Protein 1GDH (pdb70)

Structure (mmCIF, N/CA/C/O backbone):
data_1GDH
#
_entry.id   1GDH
#
_cell.length_a   60.410
_cell.length_b   60.530
_cell.length_c   66.290
_cell.angle_alpha   102.30
_cell.angle_beta   113.73
_cell.angle_gamma   102.73
#
_symmetry.space_group_name_H-M   'P 1'
#
loop_
_entity.id
_entity.type
_entity.pdbx_description
1 polymer 'D-GLYCERATE DEHYDROGENASE'
2 non-polymer 'SULFATE ION'
3 water water
#
loop_
_atom_site.group_PDB
_atom_site.id
_atom_site.type_symbol
_atom_site.label_atom_id
_atom_site.label_alt_id
_atom_site.label_comp_id
_atom_site.label_asym_id
_atom_site.label_entity_id
_atom_site.label_seq_id
_atom_site.pdbx_PDB_ins_code
_atom_site.Cartn_x
_atom_site.Cartn_y
_atom_site.Cartn_z
_atom_site.occupancy
_atom_site.B_iso_or_equiv
_atom_site.auth_seq_id
_atom_site.auth_comp_id
_atom_site.auth_asym_id
_atom_site.auth_atom_id
_atom_site.pdbx_PDB_model_num
ATOM 1 N N . LYS A 1 1 ? -3.152 12.128 50.432 1.00 48.77 2 LYS A N 1
ATOM 2 C CA . LYS A 1 1 ? -2.090 12.595 49.538 1.00 49.58 2 LYS A CA 1
ATOM 3 C C . LYS A 1 1 ? -1.272 11.417 49.018 1.00 49.32 2 LYS A C 1
ATOM 4 O O . LYS A 1 1 ? -0.596 10.717 49.790 1.00 50.21 2 LYS A O 1
ATOM 7 N N . LYS A 1 2 ? -1.400 11.155 47.720 1.00 43.99 3 LYS A N 1
ATOM 8 C CA . LYS A 1 2 ? -0.719 10.028 47.117 1.00 37.29 3 LYS A CA 1
ATOM 9 C C . LYS A 1 2 ? 0.749 10.340 47.110 1.00 32.72 3 LYS A C 1
ATOM 10 O O . LYS A 1 2 ? 1.132 11.466 47.353 1.00 30.49 3 LYS A O 1
ATOM 13 N N . LYS A 1 3 ? 1.574 9.316 47.030 1.00 35.34 4 LYS A N 1
ATOM 14 C CA . LYS A 1 3 ? 3.003 9.537 47.052 1.00 38.41 4 LYS A CA 1
ATOM 15 C C . LYS A 1 3 ? 3.536 9.215 45.680 1.00 38.29 4 LYS A C 1
ATOM 16 O O . LYS A 1 3 ? 3.014 8.318 45.017 1.00 40.98 4 LYS A O 1
ATOM 22 N N . ILE A 1 4 ? 4.522 9.985 45.225 1.00 35.09 5 ILE A N 1
ATOM 23 C CA . ILE A 1 4 ? 5.201 9.693 43.976 1.00 30.06 5 ILE A CA 1
ATOM 24 C C . ILE A 1 4 ? 6.701 9.873 44.155 1.00 31.14 5 ILE A C 1
ATOM 25 O O . ILE A 1 4 ? 7.145 10.614 45.029 1.00 31.51 5 ILE A O 1
ATOM 30 N N . LEU A 1 5 ? 7.460 9.028 43.468 1.00 29.64 6 LEU A N 1
ATOM 31 C CA . LEU A 1 5 ? 8.901 9.178 43.352 1.00 32.24 6 LEU A CA 1
ATOM 32 C C . LEU A 1 5 ? 9.206 9.901 42.022 1.00 35.55 6 LEU A C 1
ATOM 33 O O . LEU A 1 5 ? 8.656 9.534 40.967 1.00 33.48 6 LEU A O 1
ATOM 38 N N . ILE A 1 6 ? 9.973 10.997 42.116 1.00 34.03 7 ILE A N 1
ATOM 39 C CA . ILE A 1 6 ? 10.482 11.758 40.960 1.00 27.04 7 ILE A CA 1
ATOM 40 C C . ILE A 1 6 ? 11.990 11.506 40.866 1.00 23.38 7 ILE A C 1
ATOM 41 O O . ILE A 1 6 ? 12.724 11.812 41.799 1.00 28.22 7 ILE A O 1
ATOM 46 N N . THR A 1 7 ? 12.443 10.856 39.799 1.00 23.29 8 THR A N 1
ATOM 47 C CA . THR A 1 7 ? 13.790 10.271 39.785 1.00 24.62 8 THR A CA 1
ATOM 48 C C . THR A 1 7 ? 14.933 11.269 39.669 1.00 24.56 8 THR A C 1
ATOM 49 O O . THR A 1 7 ? 16.103 10.910 39.861 1.00 23.35 8 THR A O 1
ATOM 53 N N . TRP A 1 8 ? 14.604 12.431 39.107 1.00 28.31 9 TRP A N 1
ATOM 54 C CA . TRP A 1 8 ? 15.559 13.508 38.849 1.00 24.01 9 TRP A CA 1
ATOM 55 C C . TRP A 1 8 ? 14.867 14.796 39.237 1.00 23.56 9 TRP A C 1
ATOM 56 O O . TRP A 1 8 ? 13.638 14.893 39.188 1.00 22.76 9 TRP A O 1
ATOM 67 N N . PRO A 1 9 ? 15.645 15.812 39.623 1.00 25.42 10 PRO A N 1
ATOM 68 C CA . PRO A 1 9 ? 15.123 17.175 39.790 1.00 22.26 10 PRO A CA 1
ATOM 69 C C . PRO A 1 9 ? 14.688 17.777 38.459 1.00 21.19 10 PRO A C 1
ATOM 70 O O . PRO A 1 9 ? 15.445 17.765 37.484 1.00 22.73 10 PRO A O 1
ATOM 74 N N . LEU A 1 10 ? 13.444 18.236 38.422 1.00 21.95 11 LEU A N 1
ATOM 75 C CA . LEU A 1 10 ? 12.862 18.904 37.272 1.00 24.57 11 LEU A CA 1
ATOM 76 C C . LEU A 1 10 ? 12.832 20.429 37.517 1.00 30.42 11 LEU A C 1
ATOM 77 O O . LEU A 1 10 ? 13.130 20.898 38.627 1.00 31.40 11 LEU A O 1
ATOM 82 N N . PRO A 1 11 ? 12.429 21.219 36.495 1.00 30.57 12 PRO A N 1
ATOM 83 C CA . PRO A 1 11 ? 12.255 22.660 36.672 1.00 29.92 12 PRO A CA 1
ATOM 84 C C . PRO A 1 11 ? 11.336 22.993 37.819 1.00 33.65 12 PRO A C 1
ATOM 85 O O . PRO A 1 11 ? 10.267 22.405 37.960 1.00 35.87 12 PRO A O 1
ATOM 89 N N . GLU A 1 12 ? 11.654 24.088 38.491 1.00 37.78 13 GLU A N 1
ATOM 90 C CA . GLU A 1 12 ? 10.969 24.459 39.708 1.00 40.91 13 GLU A CA 1
ATOM 91 C C . GLU A 1 12 ? 9.444 24.531 39.604 1.00 39.22 13 GLU A C 1
ATOM 92 O O . GLU A 1 12 ? 8.760 24.136 40.529 1.00 43.78 13 GLU A O 1
ATOM 98 N N . ALA A 1 13 ? 8.901 24.939 38.463 1.00 39.95 14 ALA A N 1
ATOM 99 C CA . ALA A 1 13 ? 7.443 25.040 38.327 1.00 36.31 14 ALA A CA 1
ATOM 100 C C . ALA A 1 13 ? 6.785 23.655 38.281 1.00 34.19 14 ALA A C 1
ATOM 101 O O . ALA A 1 13 ? 5.605 23.483 38.608 1.00 31.83 14 ALA A O 1
ATOM 103 N N . ALA A 1 14 ? 7.528 22.694 37.759 1.00 31.95 15 ALA A N 1
ATOM 104 C CA . ALA A 1 14 ? 7.087 21.318 37.740 1.00 27.57 15 ALA A CA 1
ATOM 105 C C . ALA A 1 14 ? 7.118 20.801 39.164 1.00 26.04 15 ALA A C 1
ATOM 106 O O . ALA A 1 14 ? 6.084 20.428 39.704 1.00 29.12 15 ALA A O 1
ATOM 108 N N . MET A 1 15 ? 8.291 20.839 39.794 1.00 26.66 16 MET A N 1
ATOM 109 C CA . MET A 1 15 ? 8.441 20.343 41.164 1.00 27.98 16 MET A CA 1
ATOM 110 C C . MET A 1 15 ? 7.387 20.912 42.105 1.00 30.12 16 MET A C 1
ATOM 111 O O . MET A 1 15 ? 6.863 20.195 42.961 1.00 36.73 16 MET A O 1
ATOM 116 N N . ALA A 1 16 ? 7.005 22.165 41.889 1.00 29.20 17 ALA A N 1
ATOM 117 C CA . ALA A 1 16 ? 6.105 22.850 42.804 1.00 30.32 17 ALA A CA 1
ATOM 118 C C . ALA A 1 16 ? 4.656 22.405 42.655 1.00 35.01 17 ALA A C 1
ATOM 119 O O . ALA A 1 16 ? 3.908 22.397 43.632 1.00 40.20 17 ALA A O 1
ATOM 121 N N . ARG A 1 17 ? 4.236 22.118 41.426 1.00 36.58 18 ARG A N 1
ATOM 122 C CA . ARG A 1 17 ? 2.917 21.536 41.193 1.00 35.20 18 ARG A CA 1
ATOM 123 C C . ARG A 1 17 ? 2.881 20.160 41.846 1.00 36.05 18 ARG A C 1
ATOM 124 O O . ARG A 1 17 ? 1.984 19.858 42.626 1.00 37.20 18 ARG A O 1
ATOM 132 N N . ALA A 1 18 ? 3.928 19.377 41.602 1.00 36.10 19 ALA A N 1
ATOM 133 C CA . ALA A 1 18 ? 4.047 18.036 42.153 1.00 35.40 19 ALA A CA 1
ATOM 134 C C . ALA A 1 18 ? 3.896 18.066 43.656 1.00 38.08 19 ALA A C 1
ATOM 135 O O . ALA A 1 18 ? 3.074 17.344 44.204 1.00 43.83 19 ALA A O 1
ATOM 137 N N . ARG A 1 19 ? 4.591 18.987 44.310 1.00 37.21 20 ARG A N 1
ATOM 138 C CA . ARG A 1 19 ? 4.531 19.068 45.758 1.00 37.12 20 ARG A CA 1
ATOM 139 C C . ARG A 1 19 ? 3.240 19.679 46.306 1.00 42.77 20 ARG A C 1
ATOM 140 O O . ARG A 1 19 ? 2.909 19.487 47.479 1.00 46.61 20 ARG A O 1
ATOM 148 N N . GLU A 1 20 ? 2.440 20.279 45.430 1.00 46.34 21 GLU A N 1
ATOM 149 C CA . GLU A 1 20 ? 1.134 20.785 45.826 1.00 50.32 21 GLU A CA 1
ATOM 150 C C . GLU A 1 20 ? 0.029 19.769 45.570 1.00 49.57 21 GLU A C 1
ATOM 151 O O . GLU A 1 20 ? -1.149 20.093 45.684 1.00 52.39 21 GLU A O 1
ATOM 157 N N . SER A 1 21 ? 0.401 18.536 45.255 1.00 47.36 22 SER A N 1
ATOM 158 C CA . SER A 1 21 ? -0.590 17.526 44.913 1.00 44.69 22 SER A CA 1
ATOM 159 C C . SER A 1 21 ? -0.246 16.178 45.510 1.00 42.19 22 SER A C 1
ATOM 160 O O . SER A 1 21 ? -1.081 15.276 45.541 1.00 47.60 22 SER A O 1
ATOM 163 N N . TYR A 1 22 ? 1.014 15.995 45.861 1.00 36.35 23 TYR A N 1
ATOM 164 C CA . TYR A 1 22 ? 1.491 14.690 46.256 1.00 37.46 23 TYR A CA 1
ATOM 165 C C . TYR A 1 22 ? 2.515 14.862 47.334 1.00 41.87 23 TYR A C 1
ATOM 166 O O . TYR A 1 22 ? 3.045 15.957 47.530 1.00 46.09 23 TYR A O 1
ATOM 175 N N . ASP A 1 23 ? 2.842 13.755 47.985 1.00 42.85 24 ASP A N 1
ATOM 176 C CA . ASP A 1 23 ? 3.967 13.711 48.885 1.00 47.24 24 ASP A CA 1
ATOM 177 C C . ASP A 1 23 ? 5.116 13.214 48.033 1.00 45.90 24 ASP A C 1
ATOM 178 O O . ASP A 1 23 ? 5.152 12.051 47.621 1.00 46.37 24 ASP A O 1
ATOM 183 N N . VAL A 1 24 ? 5.962 14.147 47.632 1.00 44.91 25 VAL A N 1
ATOM 184 C CA . VAL A 1 24 ? 6.997 13.854 46.661 1.00 40.44 25 VAL A CA 1
ATOM 185 C C . VAL A 1 24 ? 8.268 13.385 47.345 1.00 39.76 25 VAL A C 1
ATOM 186 O O . VAL A 1 24 ? 8.740 14.009 48.295 1.00 43.58 25 VAL A O 1
ATOM 190 N N . ILE A 1 25 ? 8.821 12.285 46.857 1.00 36.45 26 ILE A N 1
ATOM 191 C CA . ILE A 1 25 ? 10.199 11.945 47.149 1.00 36.55 26 ILE A CA 1
ATOM 192 C C . ILE A 1 25 ? 11.000 12.340 45.923 1.00 38.18 26 ILE A C 1
ATOM 193 O O . ILE A 1 25 ? 10.926 11.685 44.876 1.00 36.07 26 ILE A O 1
ATOM 198 N N . ALA A 1 26 ? 11.598 13.523 46.004 1.00 40.12 27 ALA A N 1
ATOM 199 C CA . ALA A 1 26 ? 12.454 14.045 44.949 1.00 33.54 27 ALA A CA 1
ATOM 200 C C . ALA A 1 26 ? 13.878 13.542 45.143 1.00 32.63 27 ALA A C 1
ATOM 201 O O . ALA A 1 26 ? 14.481 13.743 46.196 1.00 33.06 27 ALA A O 1
ATOM 203 N N . HIS A 1 27 ? 14.397 12.827 44.159 1.00 32.14 28 HIS A N 1
ATOM 204 C CA . HIS A 1 27 ? 15.800 12.456 44.191 1.00 34.45 28 HIS A CA 1
ATOM 205 C C . HIS A 1 27 ? 16.673 13.503 43.486 1.00 33.33 28 HIS A C 1
ATOM 206 O O . HIS A 1 27 ? 16.234 14.205 42.579 1.00 31.26 28 HIS A O 1
ATOM 213 N N . GLY A 1 28 ? 17.867 13.694 44.016 1.00 34.91 29 GLY A N 1
ATOM 214 C CA . GLY A 1 28 ? 18.819 14.571 43.380 1.00 40.79 29 GLY A CA 1
ATOM 215 C C . GLY A 1 28 ? 19.466 13.847 42.232 1.00 44.27 29 GLY A C 1
ATOM 216 O O . GLY A 1 28 ? 19.022 12.775 41.838 1.00 46.37 29 GLY A O 1
ATOM 217 N N . ASP A 1 29 ? 20.576 14.386 41.758 1.00 49.40 30 ASP A N 1
ATOM 218 C CA . ASP A 1 29 ? 21.231 13.847 40.583 1.00 55.29 30 ASP A CA 1
ATOM 219 C C . ASP A 1 29 ? 22.729 13.668 40.818 1.00 57.76 30 ASP A C 1
ATOM 220 O O . ASP A 1 29 ? 23.399 12.893 40.120 1.00 57.87 30 ASP A O 1
ATOM 225 N N . ASP A 1 30 ? 23.275 14.387 41.790 1.00 62.83 31 ASP A N 1
ATOM 226 C CA . ASP A 1 30 ? 24.697 14.205 42.103 1.00 70.57 31 ASP A CA 1
ATOM 227 C C . ASP A 1 30 ? 24.976 12.743 41.782 1.00 71.90 31 ASP A C 1
ATOM 228 O O . ASP A 1 30 ? 25.550 12.419 40.733 1.00 75.87 31 ASP A O 1
ATOM 233 N N . PRO A 1 31 ? 24.587 11.815 42.662 1.00 68.60 32 PRO A N 1
ATOM 234 C CA . PRO A 1 31 ? 24.620 10.397 42.417 1.00 63.66 32 PRO A CA 1
ATOM 235 C C . PRO A 1 31 ? 23.214 9.982 42.072 1.00 59.02 32 PRO A C 1
ATOM 236 O O . PRO A 1 31 ? 22.451 9.563 42.996 1.00 55.27 32 PRO A O 1
ATOM 240 N N . LYS A 1 32 ? 22.911 10.124 40.793 1.00 58.06 33 LYS A N 1
ATOM 241 C CA . LYS A 1 32 ? 21.573 9.850 40.232 1.00 59.14 33 LYS A CA 1
ATOM 242 C C . LYS A 1 32 ? 20.962 8.571 40.794 1.00 57.58 33 LYS A C 1
ATOM 243 O O . LYS A 1 32 ? 21.641 7.770 41.440 1.00 59.71 33 LYS A O 1
ATOM 249 N N . ILE A 1 33 ? 19.654 8.441 40.647 1.00 53.37 34 ILE A N 1
ATOM 250 C CA . ILE A 1 33 ? 18.961 7.247 41.081 1.00 50.25 34 ILE A CA 1
ATOM 251 C C . ILE A 1 33 ? 19.546 6.054 40.338 1.00 52.72 34 ILE A C 1
ATOM 252 O O . ILE A 1 33 ? 19.822 6.141 39.137 1.00 54.06 34 ILE A O 1
ATOM 257 N N . THR A 1 34 ? 19.956 5.045 41.100 1.00 54.13 35 THR A N 1
ATOM 258 C CA . THR A 1 34 ? 20.268 3.737 40.533 1.00 53.41 35 THR A CA 1
ATOM 259 C C . THR A 1 34 ? 18.940 2.990 40.483 1.00 53.98 35 THR A C 1
ATOM 260 O O . THR A 1 34 ? 18.036 3.292 41.271 1.00 55.14 35 THR A O 1
ATOM 264 N N . ILE A 1 35 ? 18.780 2.080 39.525 1.00 54.11 36 ILE A N 1
ATOM 265 C CA . ILE A 1 35 ? 17.501 1.387 39.363 1.00 56.54 36 ILE A CA 1
ATOM 266 C C . ILE A 1 35 ? 17.088 0.716 40.668 1.00 56.24 36 ILE A C 1
ATOM 267 O O . ILE A 1 35 ? 15.959 0.883 41.134 1.00 54.14 36 ILE A O 1
ATOM 272 N N . ASP A 1 36 ? 18.065 0.114 41.333 1.00 54.60 37 ASP A N 1
ATOM 273 C CA . ASP A 1 36 ? 17.824 -0.541 42.601 1.00 57.47 37 ASP A CA 1
ATOM 274 C C . ASP A 1 36 ? 17.299 0.414 43.670 1.00 56.03 37 ASP A C 1
ATOM 275 O O . ASP A 1 36 ? 16.403 0.048 44.433 1.00 57.99 37 ASP A O 1
ATOM 280 N N . GLU A 1 37 ? 17.763 1.663 43.650 1.00 52.67 38 GLU A N 1
ATOM 281 C CA . GLU A 1 37 ? 17.211 2.707 44.520 1.00 47.15 38 GLU A CA 1
ATOM 282 C C . GLU A 1 37 ? 15.745 2.932 44.179 1.00 44.75 38 GLU A C 1
ATOM 283 O O . GLU A 1 37 ? 14.932 3.278 45.042 1.00 38.88 38 GLU A O 1
ATOM 289 N N . MET A 1 38 ? 15.444 2.860 42.889 1.00 42.46 39 MET A N 1
ATOM 290 C CA . MET A 1 38 ? 14.111 3.153 42.417 1.00 45.15 39 MET A CA 1
ATOM 291 C C . MET A 1 38 ? 13.188 2.025 42.830 1.00 46.54 39 MET A C 1
ATOM 292 O O . MET A 1 38 ? 12.132 2.262 43.425 1.00 44.96 39 MET A O 1
ATOM 297 N N . ILE A 1 39 ? 13.665 0.800 42.607 1.00 48.69 40 ILE A N 1
ATOM 298 C CA . ILE A 1 39 ? 12.973 -0.444 42.973 1.00 48.25 40 ILE A CA 1
ATOM 299 C C . ILE A 1 39 ? 12.672 -0.475 44.472 1.00 46.50 40 ILE A C 1
ATOM 300 O O . ILE A 1 39 ? 11.531 -0.700 44.880 1.00 46.54 40 ILE A O 1
ATOM 305 N N . GLU A 1 40 ? 13.694 -0.214 45.278 1.00 44.29 41 GLU A N 1
ATOM 306 C CA . GLU A 1 40 ? 13.508 0.012 46.699 1.00 43.41 41 GLU A CA 1
ATOM 307 C C . GLU A 1 40 ? 12.472 1.105 46.943 1.00 43.60 41 GLU A C 1
ATOM 308 O O . GLU A 1 40 ? 11.330 0.808 47.294 1.00 48.37 41 GLU A O 1
ATOM 311 N N . THR A 1 41 ? 12.830 2.354 46.656 1.00 41.84 42 THR A N 1
ATOM 312 C CA . THR A 1 41 ? 11.996 3.489 47.042 1.00 36.13 42 THR A CA 1
ATOM 313 C C . THR A 1 41 ? 10.566 3.309 46.554 1.00 34.80 42 THR A C 1
ATOM 314 O O . THR A 1 41 ? 9.623 3.750 47.211 1.00 33.24 42 THR A O 1
ATOM 318 N N . ALA A 1 42 ? 10.419 2.550 45.471 1.00 35.23 43 ALA A N 1
ATOM 319 C CA . ALA A 1 42 ? 9.132 2.332 44.827 1.00 38.58 43 ALA A CA 1
ATOM 320 C C . ALA A 1 42 ? 8.080 1.794 45.805 1.00 43.23 43 ALA A C 1
ATOM 321 O O . ALA A 1 42 ? 6.906 2.183 45.753 1.00 41.40 43 ALA A O 1
ATOM 323 N N . LYS A 1 43 ? 8.545 1.042 46.798 1.00 48.02 44 LYS A N 1
ATOM 324 C CA . LYS A 1 43 ? 7.669 0.399 47.773 1.00 47.54 44 LYS A CA 1
ATOM 325 C C . LYS A 1 43 ? 6.913 1.354 48.712 1.00 49.30 44 LYS A C 1
ATOM 326 O O . LYS A 1 43 ? 5.846 0.997 49.231 1.00 51.36 44 LYS A O 1
ATOM 329 N N . SER A 1 44 ? 7.441 2.558 48.939 1.00 48.80 45 SER A N 1
ATOM 330 C CA . SER A 1 44 ? 6.771 3.514 49.833 1.00 48.90 45 SER A CA 1
ATOM 331 C C . SER A 1 44 ? 5.933 4.509 49.059 1.00 49.42 45 SER A C 1
ATOM 332 O O . SER A 1 44 ? 5.238 5.350 49.653 1.00 51.30 45 SER A O 1
ATOM 335 N N . VAL A 1 45 ? 5.991 4.409 47.732 1.00 49.11 46 VAL A N 1
ATOM 336 C CA . VAL A 1 45 ? 5.386 5.410 46.846 1.00 45.92 46 VAL A CA 1
ATOM 337 C C . VAL A 1 45 ? 4.291 4.741 46.031 1.00 45.47 46 VAL A C 1
ATOM 338 O O . VAL A 1 45 ? 4.350 3.531 45.783 1.00 46.57 46 VAL A O 1
ATOM 342 N N . ASP A 1 46 ? 3.332 5.521 45.555 1.00 42.62 47 ASP A N 1
ATOM 343 C CA . ASP A 1 46 ? 2.251 4.980 44.771 1.00 40.29 47 ASP A CA 1
ATOM 344 C C . ASP A 1 46 ? 2.538 5.003 43.267 1.00 40.75 47 ASP A C 1
ATOM 345 O O . ASP A 1 46 ? 1.935 4.249 42.498 1.00 42.83 47 ASP A O 1
ATOM 350 N N . ALA A 1 47 ? 3.472 5.861 42.864 1.00 38.15 48 ALA A N 1
ATOM 351 C CA . ALA A 1 47 ? 3.668 6.161 41.450 1.00 31.91 48 ALA A CA 1
ATOM 352 C C . ALA A 1 47 ? 5.076 6.652 41.146 1.00 29.33 48 ALA A C 1
ATOM 353 O O . ALA A 1 47 ? 5.747 7.203 42.012 1.00 29.63 48 ALA A O 1
ATOM 355 N N . LEU A 1 48 ? 5.559 6.311 39.956 1.00 29.84 49 LEU A N 1
ATOM 356 C CA . LEU A 1 48 ? 6.877 6.738 39.485 1.00 32.71 49 LEU A CA 1
ATOM 357 C C . LEU A 1 48 ? 6.780 7.857 38.439 1.00 31.09 49 LEU A C 1
ATOM 358 O O . LEU A 1 48 ? 5.891 7.839 37.575 1.00 31.68 49 LEU A O 1
ATOM 363 N N . LEU A 1 49 ? 7.681 8.833 38.529 1.00 27.71 50 LEU A N 1
ATOM 364 C CA . LEU A 1 49 ? 7.903 9.778 37.435 1.00 24.51 50 LEU A CA 1
ATOM 365 C C . LEU A 1 49 ? 9.355 9.647 37.087 1.00 24.92 50 LEU A C 1
ATOM 366 O O . LEU A 1 49 ? 10.230 9.903 37.923 1.00 25.97 50 LEU A O 1
ATOM 371 N N . ILE A 1 50 ? 9.617 9.050 35.936 1.00 25.76 51 ILE A N 1
ATOM 372 C CA . ILE A 1 50 ? 10.991 8.774 35.553 1.00 30.37 51 ILE A CA 1
ATOM 373 C C . ILE A 1 50 ? 11.456 9.568 34.311 1.00 33.44 51 ILE A C 1
ATOM 374 O O . ILE A 1 50 ? 10.649 10.179 33.598 1.00 33.10 51 ILE A O 1
ATOM 379 N N . THR A 1 51 ? 12.764 9.614 34.101 1.00 33.23 52 THR A N 1
ATOM 380 C CA . THR A 1 51 ? 13.334 10.219 32.904 1.00 32.59 52 THR A CA 1
ATOM 381 C C . THR A 1 51 ? 13.806 9.111 31.949 1.00 35.43 52 THR A C 1
ATOM 382 O O . THR A 1 51 ? 13.803 7.928 32.309 1.00 36.34 52 THR A O 1
ATOM 386 N N . LEU A 1 52 ? 14.235 9.476 30.746 1.00 36.18 53 LEU A N 1
ATOM 387 C CA . LEU A 1 52 ? 14.709 8.471 29.815 1.00 37.02 53 LEU A CA 1
ATOM 388 C C . LEU A 1 52 ? 15.963 7.812 30.318 1.00 38.89 53 LEU A C 1
ATOM 389 O O . LEU A 1 52 ? 16.447 6.859 29.695 1.00 40.72 53 LEU A O 1
ATOM 394 N N . ASN A 1 53 ? 16.502 8.345 31.418 1.00 40.96 54 ASN A N 1
ATOM 395 C CA . ASN A 1 53 ? 17.772 7.879 31.995 1.00 42.13 54 ASN A CA 1
ATOM 396 C C . ASN A 1 53 ? 17.599 6.606 32.817 1.00 40.90 54 ASN A C 1
ATOM 397 O O . ASN A 1 53 ? 18.588 5.956 33.171 1.00 39.32 54 ASN A O 1
ATOM 402 N N . GLU A 1 54 ? 16.368 6.367 33.270 1.00 41.61 55 GLU A N 1
ATOM 403 C CA . GLU A 1 54 ? 16.010 5.119 33.939 1.00 37.59 55 GLU A CA 1
ATOM 404 C C . GLU A 1 54 ? 15.527 4.125 32.900 1.00 36.11 55 GLU A C 1
ATOM 405 O O . GLU A 1 54 ? 14.392 4.212 32.422 1.00 30.48 55 GLU A O 1
ATOM 411 N N . LYS A 1 55 ? 16.401 3.178 32.569 1.00 39.03 56 LYS A N 1
ATOM 412 C CA . LYS A 1 55 ? 16.135 2.157 31.557 1.00 44.08 56 LYS A CA 1
ATOM 413 C C . LYS A 1 55 ? 15.324 0.973 32.111 1.00 44.50 56 LYS A C 1
ATOM 414 O O . LYS A 1 55 ? 15.892 -0.006 32.596 1.00 47.98 56 LYS A O 1
ATOM 416 N N . CYS A 1 56 ? 14.001 1.069 32.031 1.00 46.06 57 CYS A N 1
ATOM 417 C CA . CYS A 1 56 ? 13.100 0.028 32.535 1.00 45.52 57 CYS A CA 1
ATOM 418 C C . CYS A 1 56 ? 12.893 -1.115 31.535 1.00 46.72 57 CYS A C 1
ATOM 419 O O . CYS A 1 56 ? 11.798 -1.299 30.987 1.00 43.15 57 CYS A O 1
ATOM 422 N N . ARG A 1 57 ? 13.933 -1.917 31.336 1.00 50.00 58 ARG A N 1
ATOM 423 C CA . ARG A 1 57 ? 13.827 -3.078 30.468 1.00 54.10 58 ARG A CA 1
ATOM 424 C C . ARG A 1 57 ? 12.898 -4.094 31.117 1.00 58.03 58 ARG A C 1
ATOM 425 O O . ARG A 1 57 ? 12.659 -4.042 32.330 1.00 61.44 58 ARG A O 1
ATOM 427 N N . LYS A 1 58 ? 12.417 -5.042 30.319 1.00 58.84 59 LYS A N 1
ATOM 428 C CA . LYS A 1 58 ? 11.549 -6.114 30.803 1.00 60.15 59 LYS A CA 1
ATOM 429 C C . LYS A 1 58 ? 11.964 -6.618 32.190 1.00 59.41 59 LYS A C 1
ATOM 430 O O . LYS A 1 58 ? 11.164 -6.635 33.133 1.00 57.18 59 LYS A O 1
ATOM 432 N N . GLU A 1 59 ? 13.262 -6.860 32.328 1.00 57.75 60 GLU A N 1
ATOM 433 C CA . GLU A 1 59 ? 13.847 -7.367 33.558 1.00 56.49 60 GLU A CA 1
ATOM 434 C C . GLU A 1 59 ? 13.451 -6.497 34.743 1.00 58.71 60 GLU A C 1
ATOM 435 O O . GLU A 1 59 ? 12.994 -6.995 35.775 1.00 59.41 60 GLU A O 1
ATOM 438 N N . VAL A 1 60 ? 13.556 -5.184 34.555 1.00 58.92 61 VAL A N 1
ATOM 439 C CA . VAL A 1 60 ? 13.294 -4.230 35.621 1.00 55.51 61 VAL A CA 1
ATOM 440 C C . VAL A 1 60 ? 11.800 -4.077 35.863 1.00 50.96 61 VAL A C 1
ATOM 441 O O . VAL A 1 60 ? 11.369 -4.011 37.007 1.00 47.42 61 VAL A O 1
ATOM 445 N N . ILE A 1 61 ? 11.004 -4.096 34.800 1.00 49.29 62 ILE A N 1
ATOM 446 C CA . ILE A 1 61 ? 9.565 -3.961 34.969 1.00 51.53 62 ILE A CA 1
ATOM 447 C C . ILE A 1 61 ? 9.072 -5.114 35.828 1.00 56.38 62 ILE A C 1
ATOM 448 O O . ILE A 1 61 ? 8.246 -4.919 36.724 1.00 55.73 62 ILE A O 1
ATOM 453 N N . ASP A 1 62 ? 9.672 -6.288 35.621 1.00 62.75 63 ASP A N 1
ATOM 454 C CA . ASP A 1 62 ? 9.306 -7.500 36.368 1.00 67.13 63 ASP A CA 1
ATOM 455 C C . ASP A 1 62 ? 9.799 -7.454 37.819 1.00 65.90 63 ASP A C 1
ATOM 456 O O . ASP A 1 62 ? 9.263 -8.150 38.687 1.00 67.62 63 ASP A O 1
ATOM 461 N N . ARG A 1 63 ? 10.783 -6.596 38.074 1.00 62.58 64 ARG A N 1
ATOM 462 C CA . ARG A 1 63 ? 11.371 -6.430 39.395 1.00 57.52 64 ARG A CA 1
ATOM 463 C C . ARG A 1 63 ? 10.596 -5.390 40.227 1.00 57.28 64 ARG A C 1
ATOM 464 O O . ARG A 1 63 ? 10.795 -5.280 41.435 1.00 56.79 64 ARG A O 1
ATOM 468 N N . ILE A 1 64 ? 9.676 -4.666 39.592 1.00 57.30 65 ILE A N 1
ATOM 469 C CA . ILE A 1 64 ? 9.026 -3.516 40.227 1.00 58.72 65 ILE A CA 1
ATOM 470 C C . ILE A 1 64 ? 7.983 -3.950 41.249 1.00 57.51 65 ILE A C 1
ATOM 471 O O . ILE A 1 64 ? 7.104 -4.758 40.952 1.00 56.51 65 ILE A O 1
ATOM 476 N N . PRO A 1 65 ? 8.029 -3.352 42.451 1.00 56.91 66 PRO A N 1
ATOM 477 C CA . PRO A 1 65 ? 6.979 -3.519 43.458 1.00 55.91 66 PRO A CA 1
ATOM 478 C C . PRO A 1 65 ? 5.581 -3.474 42.858 1.00 57.31 66 PRO A C 1
ATOM 479 O O . PRO A 1 65 ? 5.266 -2.607 42.044 1.00 59.82 66 PRO A O 1
ATOM 483 N N . GLU A 1 66 ? 4.728 -4.371 43.337 1.00 58.10 67 GLU A N 1
ATOM 484 C CA . GLU A 1 66 ? 3.343 -4.483 42.882 1.00 57.26 67 GLU A CA 1
ATOM 485 C C . GLU A 1 66 ? 2.495 -3.318 43.400 1.00 59.71 67 GLU A C 1
ATOM 486 O O . GLU A 1 66 ? 1.317 -3.191 43.041 1.00 59.87 67 GLU A O 1
ATOM 492 N N . ASN A 1 67 ? 3.070 -2.544 44.327 1.00 60.14 68 ASN A N 1
ATOM 493 C CA . ASN A 1 67 ? 2.512 -1.259 44.766 1.00 57.26 68 ASN A CA 1
ATOM 494 C C . ASN A 1 67 ? 2.223 -0.351 43.558 1.00 55.01 68 ASN A C 1
ATOM 495 O O . ASN A 1 67 ? 1.157 0.268 43.463 1.00 51.21 68 ASN A O 1
ATOM 500 N N . ILE A 1 68 ? 3.171 -0.308 42.626 1.00 52.40 69 ILE A N 1
ATOM 501 C CA . ILE A 1 68 ? 3.164 0.681 41.563 1.00 50.05 69 ILE A CA 1
ATOM 502 C C . ILE A 1 68 ? 2.378 0.197 40.350 1.00 49.03 69 ILE A C 1
ATOM 503 O O . ILE A 1 68 ? 2.736 -0.806 39.718 1.00 48.76 69 ILE A O 1
ATOM 508 N N . LYS A 1 69 ? 1.334 0.942 39.999 1.00 45.69 70 LYS A N 1
ATOM 509 C CA . LYS A 1 69 ? 0.606 0.669 38.771 1.00 45.29 70 LYS A CA 1
ATOM 510 C C . LYS A 1 69 ? 0.550 1.896 37.861 1.00 43.95 70 LYS A C 1
ATOM 511 O O . LYS A 1 69 ? -0.389 2.078 37.089 1.00 42.50 70 LYS A O 1
ATOM 514 N N . CYS A 1 70 ? 1.619 2.681 37.890 1.00 42.16 71 CYS A N 1
ATOM 515 C CA . CYS A 1 70 ? 1.666 3.956 37.189 1.00 41.49 71 CYS A CA 1
ATOM 516 C C . CYS A 1 70 ? 3.114 4.339 36.968 1.00 42.24 71 CYS A C 1
ATOM 517 O O . CYS A 1 70 ? 3.903 4.354 37.922 1.00 43.33 71 CYS A O 1
ATOM 520 N N . ILE A 1 71 ? 3.490 4.535 35.707 1.00 39.14 72 ILE A N 1
ATOM 521 C CA . ILE A 1 71 ? 4.785 5.121 35.377 1.00 38.54 72 ILE A CA 1
ATOM 522 C C . ILE A 1 71 ? 4.600 6.236 34.355 1.00 37.24 72 ILE A C 1
ATOM 523 O O . ILE A 1 71 ? 4.152 5.986 33.236 1.00 43.22 72 ILE A O 1
ATOM 528 N N . SER A 1 72 ? 4.832 7.476 34.771 1.00 34.03 73 SER A N 1
ATOM 529 C CA . SER A 1 72 ? 4.847 8.595 33.838 1.00 27.73 73 SER A CA 1
ATOM 530 C C . SER A 1 72 ? 6.297 8.829 33.466 1.00 30.15 73 SER A C 1
ATOM 531 O O . SER A 1 72 ? 7.177 8.699 34.326 1.00 32.56 73 SER A O 1
ATOM 534 N N . THR A 1 73 ? 6.569 8.953 32.164 1.00 30.97 74 THR A N 1
ATOM 535 C CA . THR A 1 73 ? 7.934 9.191 31.685 1.00 30.74 74 THR A CA 1
ATOM 536 C C . THR A 1 73 ? 8.101 10.619 31.137 1.00 30.37 74 THR A C 1
ATOM 537 O O . THR A 1 73 ? 7.221 11.143 30.453 1.00 28.68 74 THR A O 1
ATOM 541 N N . TYR A 1 74 ? 9.113 11.308 31.654 1.00 30.43 75 TYR A N 1
ATOM 542 C CA . TYR A 1 74 ? 9.385 12.708 31.328 1.00 29.84 75 TYR A CA 1
ATOM 543 C C . TYR A 1 74 ? 10.194 12.734 30.026 1.00 29.13 75 TYR A C 1
ATOM 544 O O . TYR A 1 74 ? 11.426 12.804 30.032 1.00 27.31 75 TYR A O 1
ATOM 553 N N . SER A 1 75 ? 9.494 12.529 28.921 1.00 28.19 76 SER A N 1
ATOM 554 C CA . SER A 1 75 ? 10.143 12.237 27.662 1.00 29.11 76 SER A CA 1
ATOM 555 C C . SER A 1 75 ? 9.115 12.201 26.570 1.00 31.08 76 SER A C 1
ATOM 556 O O . SER A 1 75 ? 7.934 11.935 26.819 1.00 30.92 76 SER A O 1
ATOM 559 N N . ILE A 1 76 ? 9.602 12.335 25.344 1.00 34.49 77 ILE A N 1
ATOM 560 C CA . ILE A 1 76 ? 8.759 12.203 24.171 1.00 40.08 77 ILE A CA 1
ATOM 561 C C . ILE A 1 76 ? 8.760 10.743 23.758 1.00 39.56 77 ILE A C 1
ATOM 562 O O . ILE A 1 76 ? 7.741 10.222 23.307 1.00 42.12 77 ILE A O 1
ATOM 567 N N . GLY A 1 77 ? 9.890 10.077 23.975 1.00 37.73 78 GLY A N 1
ATOM 568 C CA . GLY A 1 77 ? 10.035 8.701 23.553 1.00 39.76 78 GLY A CA 1
ATOM 569 C C . GLY A 1 77 ? 9.863 7.744 24.704 1.00 43.90 78 GLY A C 1
ATOM 570 O O . GLY A 1 77 ? 9.799 8.165 25.862 1.00 47.15 78 GLY A O 1
ATOM 571 N N . PHE A 1 78 ? 9.851 6.453 24.392 1.00 46.80 79 PHE A N 1
ATOM 572 C CA . PHE A 1 78 ? 9.718 5.407 25.403 1.00 50.18 79 PHE A CA 1
ATOM 573 C C . PHE A 1 78 ? 10.564 4.224 24.982 1.00 51.30 79 PHE A C 1
ATOM 574 O O . PHE A 1 78 ? 10.191 3.076 25.169 1.00 54.09 79 PHE A O 1
ATOM 582 N N . ASP A 1 79 ? 11.738 4.523 24.450 1.00 54.41 80 ASP A N 1
ATOM 583 C CA . ASP A 1 79 ? 12.680 3.498 24.027 1.00 55.23 80 ASP A CA 1
ATOM 584 C C . ASP A 1 79 ? 13.287 2.818 25.241 1.00 52.75 80 ASP A C 1
ATOM 585 O O . ASP A 1 79 ? 14.028 1.849 25.112 1.00 56.50 80 ASP A O 1
ATOM 590 N N . HIS A 1 80 ? 13.050 3.390 26.415 1.00 46.77 81 HIS A N 1
ATOM 591 C CA . HIS A 1 80 ? 13.704 2.927 27.622 1.00 43.15 81 HIS A CA 1
ATOM 592 C C . HIS A 1 80 ? 12.737 2.107 28.477 1.00 42.54 81 HIS A C 1
ATOM 593 O O . HIS A 1 80 ? 13.096 1.634 29.547 1.00 39.97 81 HIS A O 1
ATOM 600 N N . ILE A 1 81 ? 11.517 1.930 27.978 1.00 45.00 82 ILE A N 1
ATOM 601 C CA . ILE A 1 81 ? 10.459 1.250 28.716 1.00 48.97 82 ILE A CA 1
ATOM 602 C C . ILE A 1 81 ? 9.902 0.114 27.852 1.00 55.68 82 ILE A C 1
ATOM 603 O O . ILE A 1 81 ? 9.592 0.318 26.668 1.00 57.03 82 ILE A O 1
ATOM 608 N N . ASP A 1 82 ? 9.781 -1.077 28.443 1.00 58.55 83 ASP A N 1
ATOM 609 C CA . ASP A 1 82 ? 9.134 -2.216 27.790 1.00 58.96 83 ASP A CA 1
ATOM 610 C C . ASP A 1 82 ? 7.635 -2.073 28.001 1.00 56.84 83 ASP A C 1
ATOM 611 O O . ASP A 1 82 ? 7.146 -2.237 29.117 1.00 59.01 83 ASP A O 1
ATOM 616 N N . LEU A 1 83 ? 6.932 -1.629 26.967 1.00 56.48 84 LEU A N 1
ATOM 617 C CA . LEU A 1 83 ? 5.506 -1.329 27.096 1.00 58.11 84 LEU A CA 1
ATOM 618 C C . LEU A 1 83 ? 4.661 -2.604 27.090 1.00 59.99 84 LEU A C 1
ATOM 619 O O . LEU A 1 83 ? 3.583 -2.654 27.687 1.00 59.88 84 LEU A O 1
ATOM 624 N N . ASP A 1 84 ? 5.167 -3.643 26.432 1.00 62.79 85 ASP A N 1
ATOM 625 C CA . ASP A 1 84 ? 4.545 -4.966 26.481 1.00 63.68 85 ASP A CA 1
ATOM 626 C C . ASP A 1 84 ? 4.507 -5.401 27.936 1.00 60.48 85 ASP A C 1
ATOM 627 O O . ASP A 1 84 ? 3.445 -5.476 28.549 1.00 58.90 85 ASP A O 1
ATOM 632 N N . ALA A 1 85 ? 5.699 -5.574 28.498 1.00 58.35 86 ALA A N 1
ATOM 633 C CA . ALA A 1 85 ? 5.875 -5.979 29.881 1.00 57.39 86 ALA A CA 1
ATOM 634 C C . ALA A 1 85 ? 4.958 -5.203 30.819 1.00 58.37 86 ALA A C 1
ATOM 635 O O . ALA A 1 85 ? 4.194 -5.807 31.567 1.00 63.00 86 ALA A O 1
ATOM 637 N N . CYS A 1 86 ? 4.954 -3.879 30.707 1.00 59.39 87 CYS A N 1
ATOM 638 C CA . CYS A 1 86 ? 4.072 -3.048 31.526 1.00 59.97 87 CYS A CA 1
ATOM 639 C C . CYS A 1 86 ? 2.609 -3.414 31.322 1.00 60.97 87 CYS A C 1
ATOM 640 O O . CYS A 1 86 ? 1.864 -3.560 32.294 1.00 58.98 87 CYS A O 1
ATOM 643 N N . LYS A 1 87 ? 2.252 -3.720 30.076 1.00 63.33 88 LYS A N 1
ATOM 644 C CA . LYS A 1 87 ? 0.867 -3.997 29.699 1.00 64.81 88 LYS A CA 1
ATOM 645 C C . LYS A 1 87 ? 0.361 -5.322 30.277 1.00 63.61 88 LYS A C 1
ATOM 646 O O . LYS A 1 87 ? -0.714 -5.368 30.879 1.00 65.03 88 LYS A O 1
ATOM 648 N N . ALA A 1 88 ? 1.166 -6.375 30.150 1.00 61.68 89 ALA A N 1
ATOM 649 C CA . ALA A 1 88 ? 0.858 -7.674 30.755 1.00 60.38 89 ALA A CA 1
ATOM 650 C C . ALA A 1 88 ? 0.632 -7.564 32.272 1.00 59.33 89 ALA A C 1
ATOM 651 O O . ALA A 1 88 ? -0.369 -8.060 32.801 1.00 62.41 89 ALA A O 1
ATOM 653 N N . ARG A 1 89 ? 1.528 -6.846 32.946 1.00 54.44 90 ARG A N 1
ATOM 654 C CA . ARG A 1 89 ? 1.433 -6.595 34.384 1.00 47.94 90 ARG A CA 1
ATOM 655 C C . ARG A 1 89 ? 0.334 -5.588 34.762 1.00 45.18 90 ARG A C 1
ATOM 656 O O . ARG A 1 89 ? 0.070 -5.346 35.935 1.00 41.50 90 ARG A O 1
ATOM 664 N N . GLY A 1 90 ? -0.288 -4.976 33.766 1.00 46.77 91 GLY A N 1
ATOM 665 C CA . GLY A 1 90 ? -1.273 -3.951 34.055 1.00 49.37 91 GLY A CA 1
ATOM 666 C C . GLY A 1 90 ? -0.672 -2.677 34.631 1.00 51.09 91 GLY A C 1
ATOM 667 O O . GLY A 1 90 ? -1.352 -1.942 35.353 1.00 48.57 91 GLY A O 1
ATOM 668 N N . ILE A 1 91 ? 0.609 -2.434 34.348 1.00 52.52 92 ILE A N 1
ATOM 669 C CA . ILE A 1 91 ? 1.245 -1.147 34.635 1.00 52.03 92 ILE A CA 1
ATOM 670 C C . ILE A 1 91 ? 0.937 -0.167 33.503 1.00 53.11 92 ILE A C 1
ATOM 671 O O . ILE A 1 91 ? 1.328 -0.391 32.348 1.00 53.72 92 ILE A O 1
ATOM 676 N N . LYS A 1 92 ? 0.195 0.886 33.828 1.00 52.59 93 LYS A N 1
ATOM 677 C CA . LYS A 1 92 ? -0.115 1.925 32.857 1.00 55.14 93 LYS A CA 1
ATOM 678 C C . LYS A 1 92 ? 1.048 2.915 32.736 1.00 57.08 93 LYS A C 1
ATOM 679 O O . LYS A 1 92 ? 1.580 3.388 33.751 1.00 60.23 93 LYS A O 1
ATOM 685 N N . VAL A 1 93 ? 1.508 3.147 31.508 1.00 54.50 94 VAL A N 1
ATOM 686 C CA . VAL A 1 93 ? 2.572 4.117 31.262 1.00 48.37 94 VAL A CA 1
ATOM 687 C C . VAL A 1 93 ? 2.043 5.262 30.400 1.00 47.53 94 VAL A C 1
ATOM 688 O O . VAL A 1 93 ? 1.076 5.085 29.652 1.00 48.09 94 VAL A O 1
ATOM 692 N N . GLY A 1 94 ? 2.539 6.465 30.667 1.00 45.12 95 GLY A N 1
ATOM 693 C CA . GLY A 1 94 ? 2.233 7.617 29.837 1.00 38.12 95 GLY A CA 1
ATOM 694 C C . GLY A 1 94 ? 3.519 8.374 29.591 1.00 35.72 95 GLY A C 1
ATOM 695 O O . GLY A 1 94 ? 4.535 8.073 30.219 1.00 35.31 95 GLY A O 1
ATOM 696 N N . ASN A 1 95 ? 3.498 9.343 28.683 1.00 35.84 96 ASN A N 1
ATOM 697 C CA . ASN A 1 95 ? 4.694 10.136 28.392 1.00 33.83 96 ASN A CA 1
ATOM 698 C C . ASN A 1 95 ? 4.359 11.620 28.222 1.00 34.16 96 ASN A C 1
ATOM 699 O O . ASN A 1 95 ? 3.238 12.062 28.524 1.00 28.94 96 ASN A O 1
ATOM 704 N N . ALA A 1 96 ? 5.366 12.392 27.815 1.00 33.67 97 ALA A N 1
ATOM 705 C CA . ALA A 1 96 ? 5.241 13.837 27.685 1.00 31.08 97 ALA A CA 1
ATOM 706 C C . ALA A 1 96 ? 5.795 14.267 26.336 1.00 32.26 97 ALA A C 1
ATOM 707 O O . ALA A 1 96 ? 6.976 14.599 26.223 1.00 30.55 97 ALA A O 1
ATOM 709 N N . PRO A 1 97 ? 4.964 14.204 25.278 1.00 35.54 98 PRO A N 1
ATOM 710 C CA . PRO A 1 97 ? 5.426 14.350 23.891 1.00 37.72 98 PRO A CA 1
ATOM 711 C C . PRO A 1 97 ? 5.233 15.751 23.263 1.00 38.58 98 PRO A C 1
ATOM 712 O O . PRO A 1 97 ? 5.152 15.867 22.038 1.00 40.89 98 PRO A O 1
ATOM 716 N N . HIS A 1 98 ? 5.030 16.782 24.081 1.00 37.50 99 HIS A N 1
ATOM 717 C CA . HIS A 1 98 ? 4.716 18.114 23.559 1.00 35.71 99 HIS A CA 1
ATOM 718 C C . HIS A 1 98 ? 5.624 19.181 24.134 1.00 34.21 99 HIS A C 1
ATOM 719 O O . HIS A 1 98 ? 6.196 19.003 25.215 1.00 35.44 99 HIS A O 1
ATOM 726 N N . GLY A 1 99 ? 5.622 20.341 23.485 1.00 27.17 100 GLY A N 1
ATOM 727 C CA . GLY A 1 99 ? 6.272 21.501 24.047 1.00 20.80 100 GLY A CA 1
ATOM 728 C C . GLY A 1 99 ? 7.692 21.637 23.566 1.00 19.03 100 GLY A C 1
ATOM 729 O O . GLY A 1 99 ? 8.428 22.483 24.058 1.00 26.69 100 GLY A O 1
ATOM 730 N N . VAL A 1 100 ? 8.107 20.793 22.635 1.00 13.60 101 VAL A N 1
ATOM 731 C CA . VAL A 1 100 ? 9.489 20.820 22.192 1.00 12.28 101 VAL A CA 1
ATOM 732 C C . VAL A 1 100 ? 9.699 21.195 20.728 1.00 11.19 101 VAL A C 1
ATOM 733 O O . VAL A 1 100 ? 10.807 21.075 20.222 1.00 13.23 101 VAL A O 1
ATOM 737 N N . THR A 1 101 ? 8.643 21.594 20.034 1.00 9.07 102 THR A N 1
ATOM 738 C CA . THR A 1 101 ? 8.741 21.890 18.612 1.00 16.07 102 THR A CA 1
ATOM 739 C C . THR A 1 101 ? 9.532 23.175 18.302 1.00 18.62 102 THR A C 1
ATOM 740 O O . THR A 1 101 ? 10.532 23.139 17.562 1.00 20.97 102 THR A O 1
ATOM 744 N N . VAL A 1 102 ? 9.070 24.307 18.834 1.00 15.94 103 VAL A N 1
ATOM 745 C CA . VAL A 1 102 ? 9.754 25.572 18.624 1.00 13.44 103 VAL A CA 1
ATOM 746 C C . VAL A 1 102 ? 11.170 25.506 19.192 1.00 13.09 103 VAL A C 1
ATOM 747 O O . VAL A 1 102 ? 12.137 25.841 18.501 1.00 12.02 103 VAL A O 1
ATOM 751 N N . ALA A 1 103 ? 11.312 24.904 20.366 1.00 10.13 104 ALA A N 1
ATOM 752 C CA . ALA A 1 103 ? 12.621 24.858 21.008 1.00 8.70 104 ALA A CA 1
ATOM 753 C C . ALA A 1 103 ? 13.604 24.130 20.138 1.00 8.71 104 ALA A C 1
ATOM 754 O O . ALA A 1 103 ? 14.786 24.470 20.094 1.00 12.79 104 ALA A O 1
ATOM 756 N N . THR A 1 104 ? 13.118 23.178 19.364 1.00 9.17 105 THR A N 1
ATOM 757 C CA . THR A 1 104 ? 14.050 22.355 18.621 1.00 10.59 105 THR A CA 1
ATOM 758 C C . THR A 1 104 ? 14.369 23.037 17.318 1.00 9.29 105 THR A C 1
ATOM 759 O O . THR A 1 104 ? 15.500 22.973 16.828 1.00 10.24 105 THR A O 1
ATOM 763 N N . ALA A 1 105 ? 13.350 23.687 16.774 1.00 11.86 106 ALA A N 1
ATOM 764 C CA . ALA A 1 105 ? 13.455 24.500 15.574 1.00 10.95 106 ALA A CA 1
ATOM 765 C C . ALA A 1 105 ? 14.495 25.604 15.787 1.00 11.65 106 ALA A C 1
ATOM 766 O O . ALA A 1 105 ? 15.467 25.724 15.033 1.00 12.51 106 ALA A O 1
ATOM 768 N N . GLU A 1 106 ? 14.377 26.293 16.911 1.00 9.43 107 GLU A N 1
ATOM 769 C CA . GLU A 1 106 ? 15.346 27.304 17.288 1.00 6.19 107 GLU A CA 1
ATOM 770 C C . GLU A 1 106 ? 16.760 26.785 17.255 1.00 6.89 107 GLU A C 1
ATOM 771 O O . GLU A 1 106 ? 17.661 27.479 16.811 1.00 20.59 107 GLU A O 1
ATOM 777 N N . ILE A 1 107 ? 16.976 25.592 17.780 1.00 9.07 108 ILE A N 1
ATOM 778 C CA . ILE A 1 107 ? 18.316 25.033 17.866 1.00 4.11 108 ILE A CA 1
ATOM 779 C C . ILE A 1 107 ? 18.800 24.582 16.513 1.00 7.17 108 ILE A C 1
ATOM 780 O O . ILE A 1 107 ? 19.990 24.645 16.217 1.00 13.14 108 ILE A O 1
ATOM 785 N N . ALA A 1 108 ? 17.890 24.097 15.684 1.00 8.92 109 ALA A N 1
ATOM 786 C CA . ALA A 1 108 ? 18.260 23.771 14.324 1.00 7.66 109 ALA A CA 1
ATOM 787 C C . ALA A 1 108 ? 18.706 25.077 13.579 1.00 9.86 109 ALA A C 1
ATOM 788 O O . ALA A 1 108 ? 19.811 25.115 13.036 1.00 11.01 109 ALA A O 1
ATOM 790 N N . MET A 1 109 ? 17.984 26.190 13.778 1.00 5.63 110 MET A N 1
ATOM 791 C CA . MET A 1 109 ? 18.365 27.502 13.199 1.00 8.04 110 MET A CA 1
ATOM 792 C C . MET A 1 109 ? 19.712 28.006 13.692 1.00 7.10 110 MET A C 1
ATOM 793 O O . MET A 1 109 ? 20.620 28.325 12.901 1.00 11.33 110 MET A O 1
ATOM 798 N N . LEU A 1 110 ? 19.854 28.009 15.003 1.00 6.83 111 LEU A N 1
ATOM 799 C CA . LEU A 1 110 ? 21.110 28.290 15.659 1.00 7.46 111 LEU A CA 1
ATOM 800 C C . LEU A 1 110 ? 22.272 27.520 15.072 1.00 11.44 111 LEU A C 1
ATOM 801 O O . LEU A 1 110 ? 23.359 28.061 14.900 1.00 16.41 111 LEU A O 1
ATOM 806 N N . LEU A 1 111 ? 22.088 26.234 14.811 1.00 17.39 112 LEU A N 1
ATOM 807 C CA . LEU A 1 111 ? 23.219 25.449 14.343 1.00 9.56 112 LEU A CA 1
ATOM 808 C C . LEU A 1 111 ? 23.541 25.795 12.898 1.00 8.08 112 LEU A C 1
ATOM 809 O O . LEU A 1 111 ? 24.682 25.659 12.480 1.00 12.19 112 LEU A O 1
ATOM 814 N N . LEU A 1 112 ? 22.525 26.137 12.109 1.00 10.83 113 LEU A N 1
ATOM 815 C CA . LEU A 1 112 ? 22.732 26.524 10.715 1.00 13.58 113 LEU A CA 1
ATOM 816 C C . LEU A 1 112 ? 23.465 27.883 10.640 1.00 16.10 113 LEU A C 1
ATOM 817 O O . LEU A 1 112 ? 24.522 27.992 10.014 1.00 13.12 113 LEU A O 1
ATOM 822 N N . LEU A 1 113 ? 22.986 28.848 11.427 1.00 16.10 114 LEU A N 1
ATOM 823 C CA . LEU A 1 113 ? 23.582 30.177 11.541 1.00 9.92 114 LEU A CA 1
ATOM 824 C C . LEU A 1 113 ? 24.990 30.130 12.116 1.00 11.60 114 LEU A C 1
ATOM 825 O O . LEU A 1 113 ? 25.935 30.616 11.478 1.00 15.60 114 LEU A O 1
ATOM 830 N N . GLY A 1 114 ? 25.152 29.445 13.249 1.00 8.10 115 GLY A N 1
ATOM 831 C CA . GLY A 1 114 ? 26.463 29.282 13.878 1.00 3.41 115 GLY A CA 1
ATOM 832 C C . GLY A 1 114 ? 27.489 28.548 13.027 1.00 11.12 115 GLY A C 1
ATOM 833 O O . GLY A 1 114 ? 28.719 28.698 13.193 1.00 8.69 115 GLY A O 1
ATOM 834 N N . SER A 1 115 ? 26.999 27.773 12.068 1.00 10.88 116 SER A N 1
ATOM 835 C CA . SER A 1 115 ? 27.904 27.023 11.213 1.00 15.80 116 SER A CA 1
ATOM 836 C C . SER A 1 115 ? 28.321 27.882 10.043 1.00 15.77 116 SER A C 1
ATOM 837 O O . SER A 1 115 ? 29.507 27.996 9.783 1.00 21.57 116 SER A O 1
ATOM 840 N N . ALA A 1 116 ? 27.356 28.579 9.427 1.00 16.85 117 ALA A N 1
ATOM 841 C CA . ALA A 1 116 ? 27.640 29.564 8.370 1.00 14.39 117 ALA A CA 1
ATOM 842 C C . ALA A 1 116 ? 28.577 30.662 8.877 1.00 12.43 117 ALA A C 1
ATOM 843 O O . ALA A 1 116 ? 29.616 30.924 8.275 1.00 13.07 117 ALA A O 1
ATOM 845 N N . ARG A 1 117 ? 28.369 31.036 10.132 1.00 11.98 118 ARG A N 1
ATOM 846 C CA . ARG A 1 117 ? 29.128 32.107 10.772 1.00 8.46 118 ARG A CA 1
ATOM 847 C C . ARG A 1 117 ? 30.245 31.738 11.738 1.00 12.83 118 ARG A C 1
ATOM 848 O O . ARG A 1 117 ? 30.807 32.615 12.386 1.00 16.63 118 ARG A O 1
ATOM 856 N N . ARG A 1 118 ? 30.572 30.452 11.829 1.00 16.60 119 ARG A N 1
ATOM 857 C CA . ARG A 1 118 ? 31.762 29.977 12.532 1.00 7.29 119 ARG A CA 1
ATOM 858 C C . ARG A 1 118 ? 31.866 30.399 13.997 1.00 8.78 119 ARG A C 1
ATOM 859 O O . ARG A 1 118 ? 32.974 30.497 14.571 1.00 13.70 119 ARG A O 1
ATOM 867 N N . ALA A 1 119 ? 30.701 30.406 14.648 1.00 7.37 120 ALA A N 1
ATOM 868 C CA . ALA A 1 119 ? 30.557 30.796 16.049 1.00 5.69 120 ALA A CA 1
ATOM 869 C C . ALA A 1 119 ? 31.410 30.005 17.006 1.00 10.65 120 ALA A C 1
ATOM 870 O O . ALA A 1 119 ? 31.865 30.539 18.004 1.00 18.34 120 ALA A O 1
ATOM 872 N N . GLY A 1 120 ? 31.563 28.715 16.755 1.00 15.21 121 GLY A N 1
ATOM 873 C CA . GLY A 1 120 ? 32.329 27.895 17.664 1.00 12.41 121 GLY A CA 1
ATOM 874 C C . GLY A 1 120 ? 33.759 28.362 17.672 1.00 17.70 121 GLY A C 1
ATOM 875 O O . GLY A 1 120 ? 34.317 28.614 18.745 1.00 22.82 121 GLY A O 1
ATOM 876 N N . GLU A 1 121 ? 34.336 28.544 16.482 1.00 18.38 122 GLU A N 1
ATOM 877 C CA . GLU A 1 121 ? 35.736 28.994 16.358 1.00 14.40 122 GLU A CA 1
ATOM 878 C C . GLU A 1 121 ? 35.929 30.414 16.853 1.00 13.53 122 GLU A C 1
ATOM 879 O O . GLU A 1 121 ? 36.968 30.733 17.424 1.00 16.65 122 GLU A O 1
ATOM 885 N N . GLY A 1 122 ? 34.886 31.229 16.729 1.00 15.84 123 GLY A N 1
ATOM 886 C CA . GLY A 1 122 ? 34.900 32.542 17.336 1.00 17.41 123 GLY A CA 1
ATOM 887 C C . GLY A 1 122 ? 35.059 32.481 18.837 1.00 22.76 123 GLY A C 1
ATOM 888 O O . GLY A 1 122 ? 35.988 33.082 19.393 1.00 25.45 123 GLY A O 1
ATOM 889 N N . GLU A 1 123 ? 34.108 31.814 19.495 1.00 23.89 124 GLU A N 1
ATOM 890 C CA . GLU A 1 123 ? 34.102 31.621 20.944 1.00 17.12 124 GLU A CA 1
ATOM 891 C C . GLU A 1 123 ? 35.448 31.147 21.430 1.00 20.01 124 GLU A C 1
ATOM 892 O O . GLU A 1 123 ? 36.007 31.708 22.371 1.00 25.16 124 GLU A O 1
ATOM 898 N N . LYS A 1 124 ? 36.007 30.156 20.746 1.00 19.85 125 LYS A N 1
ATOM 899 C CA . LYS A 1 124 ? 37.310 29.641 21.128 1.00 24.06 125 LYS A CA 1
ATOM 900 C C . LYS A 1 124 ? 38.395 30.703 21.045 1.00 27.87 125 LYS A C 1
ATOM 901 O O . LYS A 1 124 ? 39.274 30.744 21.899 1.00 30.90 125 LYS A O 1
ATOM 907 N N . MET A 1 125 ? 38.410 31.491 19.974 1.00 28.77 126 MET A N 1
ATOM 908 C CA . MET A 1 125 ? 39.484 32.469 19.796 1.00 27.85 126 MET A CA 1
ATOM 909 C C . MET A 1 125 ? 39.518 33.480 20.938 1.00 26.60 126 MET A C 1
ATOM 910 O O . MET A 1 125 ? 40.586 33.837 21.429 1.00 28.53 126 MET A O 1
ATOM 915 N N . ILE A 1 126 ? 38.352 33.828 21.454 1.00 23.70 127 ILE A N 1
ATOM 916 C CA . ILE A 1 126 ? 38.317 34.733 22.571 1.00 24.15 127 ILE A CA 1
ATOM 917 C C . ILE A 1 126 ? 38.663 34.041 23.872 1.00 27.38 127 ILE A C 1
ATOM 918 O O . ILE A 1 126 ? 39.584 34.469 24.559 1.00 30.84 127 ILE A O 1
ATOM 923 N N . ARG A 1 127 ? 37.947 32.973 24.216 1.00 29.86 128 ARG A N 1
ATOM 924 C CA . ARG A 1 127 ? 38.218 32.255 25.473 1.00 31.74 128 ARG A CA 1
ATOM 925 C C . ARG A 1 127 ? 39.693 31.856 25.612 1.00 33.33 128 ARG A C 1
ATOM 926 O O . ARG A 1 127 ? 40.284 31.961 26.685 1.00 36.84 128 ARG A O 1
ATOM 934 N N . THR A 1 128 ? 40.248 31.334 24.530 1.00 37.33 129 THR A N 1
ATOM 935 C CA . THR A 1 128 ? 41.622 30.867 24.481 1.00 38.66 129 THR A CA 1
ATOM 936 C C . THR A 1 128 ? 42.647 32.027 24.405 1.00 41.63 129 THR A C 1
ATOM 937 O O . THR A 1 128 ? 43.866 31.796 24.418 1.00 41.34 129 THR A O 1
ATOM 941 N N . ARG A 1 129 ? 42.140 33.263 24.358 1.00 43.37 130 ARG A N 1
ATOM 942 C CA . ARG A 1 129 ? 42.946 34.497 24.329 1.00 45.66 130 ARG A CA 1
ATOM 943 C C . ARG A 1 129 ? 43.929 34.562 23.157 1.00 45.90 130 ARG A C 1
ATOM 944 O O . ARG A 1 129 ? 44.977 35.211 23.242 1.00 47.57 130 ARG A O 1
ATOM 952 N N . SER A 1 130 ? 43.514 34.013 22.020 1.00 43.32 131 SER A N 1
ATOM 953 C CA . SER A 1 130 ? 44.361 33.989 20.844 1.00 41.73 131 SER A CA 1
ATOM 954 C C . SER A 1 130 ? 43.885 34.976 19.781 1.00 40.46 131 SER A C 1
ATOM 955 O O . SER A 1 130 ? 44.188 34.804 18.599 1.00 45.70 131 SER A O 1
ATOM 958 N N . TRP A 1 131 ? 43.149 36.008 20.190 1.00 34.19 132 TRP A N 1
ATOM 959 C CA . TRP A 1 131 ? 42.626 36.984 19.235 1.00 29.34 132 TRP A CA 1
ATOM 960 C C . TRP A 1 131 ? 43.565 38.163 19.042 1.00 25.92 132 TRP A C 1
ATOM 961 O O . TRP A 1 131 ? 43.659 39.030 19.908 1.00 25.74 132 TRP A O 1
ATOM 972 N N . PRO A 1 132 ? 44.117 38.307 17.831 1.00 25.25 133 PRO A N 1
ATOM 973 C CA . PRO A 1 132 ? 45.076 39.380 17.545 1.00 25.63 133 PRO A CA 1
ATOM 974 C C . PRO A 1 132 ? 44.431 40.691 17.067 1.00 25.03 133 PRO A C 1
ATOM 975 O O . PRO A 1 132 ? 45.131 41.647 16.763 1.00 34.44 133 PRO A O 1
ATOM 979 N N . GLY A 1 133 ? 43.105 40.761 17.115 1.00 21.24 134 GLY A N 1
ATOM 980 C CA . GLY A 1 133 ? 42.393 41.897 16.584 1.00 12.82 134 GLY A CA 1
ATOM 981 C C . GLY A 1 133 ? 41.890 41.612 15.190 1.00 17.04 134 GLY A C 1
ATOM 982 O O . GLY A 1 133 ? 42.398 40.719 14.512 1.00 17.39 134 GLY A O 1
ATOM 983 N N . TRP A 1 134 ? 41.011 42.489 14.716 1.00 18.83 135 TRP A N 1
ATOM 984 C CA . TRP A 1 134 ? 40.282 42.322 13.456 1.00 17.66 135 TRP A CA 1
ATOM 985 C C . TRP A 1 134 ? 41.226 42.336 12.256 1.00 20.50 135 TRP A C 1
ATOM 986 O O . TRP A 1 134 ? 42.026 43.248 12.116 1.00 30.31 135 TRP A O 1
ATOM 997 N N . GLU A 1 135 ? 41.111 41.354 11.369 1.00 19.27 136 GLU A N 1
ATOM 998 C CA . GLU A 1 135 ? 41.813 41.381 10.086 1.00 16.37 136 GLU A CA 1
ATOM 999 C C . GLU A 1 135 ? 40.798 41.042 9.011 1.00 22.79 136 GLU A C 1
ATOM 1000 O O . GLU A 1 135 ? 39.774 40.415 9.299 1.00 24.64 136 GLU A O 1
ATOM 1006 N N . PRO A 1 136 ? 41.076 41.409 7.746 1.00 23.26 137 PRO A N 1
ATOM 1007 C CA . PRO A 1 136 ? 40.029 41.213 6.735 1.00 22.39 137 PRO A CA 1
ATOM 1008 C C . PRO A 1 136 ? 39.705 39.737 6.433 1.00 22.30 137 PRO A C 1
ATOM 1009 O O . PRO A 1 136 ? 38.631 39.422 5.928 1.00 20.66 137 PRO A O 1
ATOM 1013 N N . LEU A 1 137 ? 40.643 38.840 6.727 1.00 22.61 138 LEU A N 1
ATOM 1014 C CA . LEU A 1 137 ? 40.452 37.430 6.411 1.00 21.41 138 LEU A CA 1
ATOM 1015 C C . LEU A 1 137 ? 40.224 36.529 7.629 1.00 22.05 138 LEU A C 1
ATOM 1016 O O . LEU A 1 137 ? 40.354 35.307 7.524 1.00 32.55 138 LEU A O 1
ATOM 1021 N N . GLU A 1 138 ? 39.826 37.097 8.760 1.00 18.66 139 GLU A N 1
ATOM 1022 C CA . GLU A 1 138 ? 39.785 36.336 9.997 1.00 16.55 139 GLU A CA 1
ATOM 1023 C C . GLU A 1 138 ? 38.396 35.749 10.306 1.00 19.14 139 GLU A C 1
ATOM 1024 O O . GLU A 1 138 ? 37.433 36.504 10.495 1.00 18.17 139 GLU A O 1
ATOM 1030 N N . LEU A 1 139 ? 38.323 34.410 10.394 1.00 16.65 140 LEU A N 1
ATOM 1031 C CA . LEU A 1 139 ? 37.070 33.664 10.573 1.00 14.01 140 LEU A CA 1
ATOM 1032 C C . LEU A 1 139 ? 35.925 34.080 9.658 1.00 16.52 140 LEU A C 1
ATOM 1033 O O . LEU A 1 139 ? 34.794 34.257 10.110 1.00 20.18 140 LEU A O 1
ATOM 1038 N N . VAL A 1 140 ? 36.186 34.132 8.359 1.00 16.98 141 VAL A N 1
ATOM 1039 C CA . VAL A 1 140 ? 35.180 34.602 7.392 1.00 18.99 141 VAL A CA 1
ATOM 1040 C C . VAL A 1 140 ? 34.269 33.434 6.993 1.00 15.85 141 VAL A C 1
ATOM 1041 O O . VAL A 1 140 ? 34.757 32.416 6.515 1.00 23.23 141 VAL A O 1
ATOM 1045 N N . GLY A 1 141 ? 32.966 33.565 7.227 1.00 17.45 142 GLY A N 1
ATOM 1046 C CA . GLY A 1 141 ? 32.028 32.521 6.845 1.00 10.67 142 GLY A CA 1
ATOM 1047 C C . GLY A 1 141 ? 31.229 32.832 5.597 1.00 11.31 142 GLY A C 1
ATOM 1048 O O . GLY A 1 141 ? 31.777 33.132 4.531 1.00 15.31 142 GLY A O 1
ATOM 1049 N N . GLU A 1 142 ? 29.912 32.780 5.726 1.00 8.03 143 GLU A N 1
ATOM 1050 C CA . GLU A 1 142 ? 29.056 33.095 4.618 1.00 5.47 143 GLU A CA 1
ATOM 1051 C C . GLU A 1 142 ? 27.667 33.415 5.112 1.00 7.21 143 GLU A C 1
ATOM 1052 O O . GLU A 1 142 ? 27.317 33.081 6.230 1.00 12.19 143 GLU A O 1
ATOM 1058 N N . LYS A 1 143 ? 26.934 34.184 4.325 1.00 11.25 144 LYS A N 1
ATOM 1059 C CA . LYS A 1 143 ? 25.652 34.699 4.746 1.00 14.48 144 LYS A CA 1
ATOM 1060 C C . LYS A 1 143 ? 24.619 33.625 4.418 1.00 13.93 144 LYS A C 1
ATOM 1061 O O . LYS A 1 143 ? 24.883 32.766 3.591 1.00 14.90 144 LYS A O 1
ATOM 1067 N N . LEU A 1 144 ? 23.460 33.663 5.074 1.00 13.68 145 LEU A N 1
ATOM 1068 C CA . LEU A 1 144 ? 22.393 32.695 4.810 1.00 15.75 145 LEU A CA 1
ATOM 1069 C C . LEU A 1 144 ? 21.432 33.109 3.700 1.00 18.03 145 LEU A C 1
ATOM 1070 O O . LEU A 1 144 ? 20.721 32.273 3.148 1.00 18.24 145 LEU A O 1
ATOM 1075 N N . ASP A 1 145 ? 21.305 34.415 3.484 1.00 21.16 146 ASP A N 1
ATOM 1076 C CA . ASP A 1 145 ? 20.258 34.948 2.622 1.00 18.15 146 ASP A CA 1
ATOM 1077 C C . ASP A 1 145 ? 20.462 34.548 1.181 1.00 15.49 146 ASP A C 1
ATOM 1078 O O . ASP A 1 145 ? 21.590 34.426 0.700 1.00 12.00 146 ASP A O 1
ATOM 1083 N N . ASN A 1 146 ? 19.355 34.220 0.539 1.00 15.31 147 ASN A N 1
ATOM 1084 C CA . ASN A 1 146 ? 19.374 33.604 -0.773 1.00 20.97 147 ASN A CA 1
ATOM 1085 C C . ASN A 1 146 ? 20.358 32.444 -0.950 1.00 19.54 147 ASN A C 1
ATOM 1086 O O . ASN A 1 146 ? 20.804 32.145 -2.055 1.00 26.10 147 ASN A O 1
ATOM 1091 N N . LYS A 1 147 ? 20.548 31.679 0.117 1.00 21.23 148 LYS A N 1
ATOM 1092 C CA . LYS A 1 147 ? 21.113 30.338 0.011 1.00 20.40 148 LYS A CA 1
ATOM 1093 C C . LYS A 1 147 ? 19.959 29.308 0.145 1.00 18.30 148 LYS A C 1
ATOM 1094 O O . LYS A 1 147 ? 18.855 29.647 0.618 1.00 14.10 148 LYS A O 1
ATOM 1100 N N . THR A 1 148 ? 20.146 28.107 -0.403 1.00 16.90 149 THR A N 1
ATOM 1101 C CA . THR A 1 148 ? 19.095 27.081 -0.333 1.00 22.49 149 THR A CA 1
ATOM 1102 C C . THR A 1 148 ? 19.236 26.177 0.893 1.00 19.71 149 THR A C 1
ATOM 1103 O O . THR A 1 148 ? 20.348 25.734 1.209 1.00 18.24 149 THR A O 1
ATOM 1107 N N . LEU A 1 149 ? 18.149 26.058 1.664 1.00 17.39 150 LEU A N 1
ATOM 1108 C CA . LEU A 1 149 ? 18.067 25.086 2.766 1.00 19.55 150 LEU A CA 1
ATOM 1109 C C . LEU A 1 149 ? 17.192 23.892 2.361 1.00 15.75 150 LEU A C 1
ATOM 1110 O O . LEU A 1 149 ? 16.008 24.064 2.035 1.00 9.97 150 LEU A O 1
ATOM 1115 N N . GLY A 1 150 ? 17.811 22.712 2.280 1.00 13.68 151 GLY A N 1
ATOM 1116 C CA . GLY A 1 150 ? 17.057 21.470 2.136 1.00 11.81 151 GLY A CA 1
ATOM 1117 C C . GLY A 1 150 ? 16.714 20.870 3.487 1.00 9.19 151 GLY A C 1
ATOM 1118 O O . GLY A 1 150 ? 17.598 20.618 4.291 1.00 10.70 151 GLY A O 1
ATOM 1119 N N . ILE A 1 151 ? 15.427 20.815 3.796 1.00 11.61 152 ILE A N 1
ATOM 1120 C CA . ILE A 1 151 ? 14.925 20.172 5.011 1.00 14.93 152 ILE A CA 1
ATOM 1121 C C . ILE A 1 151 ? 14.393 18.771 4.676 1.00 15.67 152 ILE A C 1
ATOM 1122 O O . ILE A 1 151 ? 13.435 18.625 3.896 1.00 15.64 152 ILE A O 1
ATOM 1127 N N . TYR A 1 152 ? 15.032 17.749 5.232 1.00 15.47 153 TYR A N 1
ATOM 1128 C CA . TYR A 1 152 ? 14.556 16.369 5.096 1.00 15.41 153 TYR A CA 1
ATOM 1129 C C . TYR A 1 152 ? 13.655 16.055 6.276 1.00 13.05 153 TYR A C 1
ATOM 1130 O O . TYR A 1 152 ? 14.125 15.987 7.401 1.00 13.76 153 TYR A O 1
ATOM 1139 N N . GLY A 1 153 ? 12.353 15.991 6.038 1.00 13.49 154 GLY A N 1
ATOM 1140 C CA . GLY A 1 153 ? 11.410 15.862 7.132 1.00 10.12 154 GLY A CA 1
ATOM 1141 C C . GLY A 1 153 ? 10.704 17.162 7.476 1.00 15.92 154 GLY A C 1
ATOM 1142 O O . GLY A 1 153 ? 11.139 17.896 8.370 1.00 20.64 154 GLY A O 1
ATOM 1143 N N . PHE A 1 154 ? 9.486 17.302 6.965 1.00 16.14 155 PHE A N 1
ATOM 1144 C CA . PHE A 1 154 ? 8.767 18.557 7.020 1.00 14.86 155 PHE A CA 1
ATOM 1145 C C . PHE A 1 154 ? 7.501 18.453 7.866 1.00 17.13 155 PHE A C 1
ATOM 1146 O O . PHE A 1 154 ? 6.389 18.756 7.416 1.00 20.82 155 PHE A O 1
ATOM 1154 N N . GLY A 1 155 ? 7.684 18.097 9.129 1.00 21.88 156 GLY A N 1
ATOM 1155 C CA . GLY A 1 155 ? 6.562 18.025 10.043 1.00 20.16 156 GLY A CA 1
ATOM 1156 C C . GLY A 1 155 ? 6.535 19.289 10.850 1.00 22.35 156 GLY A C 1
ATOM 1157 O O . GLY A 1 155 ? 7.059 20.296 10.397 1.00 28.75 156 GLY A O 1
ATOM 1158 N N . SER A 1 156 ? 5.958 19.236 12.045 1.00 20.99 157 SER A N 1
ATOM 1159 C CA . SER A 1 156 ? 5.968 20.367 12.964 1.00 24.53 157 SER A CA 1
ATOM 1160 C C . SER A 1 156 ? 7.332 21.077 13.126 1.00 24.08 157 SER A C 1
ATOM 1161 O O . SER A 1 156 ? 7.373 22.305 13.179 1.00 26.15 157 SER A O 1
ATOM 1164 N N . ILE A 1 157 ? 8.402 20.324 13.369 1.00 17.53 158 ILE A N 1
ATOM 1165 C CA . ILE A 1 157 ? 9.716 20.920 13.590 1.00 17.96 158 ILE A CA 1
ATOM 1166 C C . ILE A 1 157 ? 10.358 21.431 12.281 1.00 24.08 158 ILE A C 1
ATOM 1167 O O . ILE A 1 157 ? 10.941 22.517 12.258 1.00 31.63 158 ILE A O 1
ATOM 1172 N N . GLY A 1 158 ? 10.179 20.703 11.181 1.00 21.21 159 GLY A N 1
ATOM 1173 C CA . GLY A 1 158 ? 10.752 21.108 9.912 1.00 12.11 159 GLY A CA 1
ATOM 1174 C C . GLY A 1 158 ? 10.076 22.356 9.396 1.00 11.19 159 GLY A C 1
ATOM 1175 O O . GLY A 1 158 ? 10.734 23.265 8.937 1.00 16.91 159 GLY A O 1
ATOM 1176 N N . GLN A 1 159 ? 8.780 22.452 9.626 1.00 10.35 160 GLN A N 1
ATOM 1177 C CA . GLN A 1 159 ? 7.997 23.635 9.328 1.00 14.59 160 GLN A CA 1
ATOM 1178 C C . GLN A 1 159 ? 8.297 24.884 10.161 1.00 17.34 160 GLN A C 1
ATOM 1179 O O . GLN A 1 159 ? 8.034 25.995 9.721 1.00 22.31 160 GLN A O 1
ATOM 1185 N N . ALA A 1 160 ? 8.616 24.700 11.434 1.00 18.72 161 ALA A N 1
ATOM 1186 C CA . ALA A 1 160 ? 8.978 25.817 12.291 1.00 17.20 161 ALA A CA 1
ATOM 1187 C C . ALA A 1 160 ? 10.402 26.272 11.994 1.00 17.04 161 ALA A C 1
ATOM 1188 O O . ALA A 1 160 ? 10.761 27.400 12.299 1.00 25.17 161 ALA A O 1
ATOM 1190 N N . LEU A 1 161 ? 11.238 25.354 11.525 1.00 14.05 162 LEU A N 1
ATOM 1191 C CA . LEU A 1 161 ? 12.559 25.701 11.015 1.00 14.37 162 LEU A CA 1
ATOM 1192 C C . LEU A 1 161 ? 12.447 26.577 9.760 1.00 15.73 162 LEU A C 1
ATOM 1193 O O . LEU A 1 161 ? 13.100 27.605 9.677 1.00 22.82 162 LEU A O 1
ATOM 1198 N N . ALA A 1 162 ? 11.572 26.204 8.829 1.00 12.39 163 ALA A N 1
ATOM 1199 C CA . ALA A 1 162 ? 11.296 26.995 7.631 1.00 14.10 163 ALA A CA 1
ATOM 1200 C C . ALA A 1 162 ? 10.813 28.425 7.926 1.00 13.92 163 ALA A C 1
ATOM 1201 O O . ALA A 1 162 ? 11.202 29.361 7.259 1.00 22.34 163 ALA A O 1
ATOM 1203 N N . LYS A 1 163 ? 9.941 28.583 8.904 1.00 13.57 164 LYS A N 1
ATOM 1204 C CA . LYS A 1 163 ? 9.539 29.891 9.386 1.00 11.27 164 LYS A CA 1
ATOM 1205 C C . LYS A 1 163 ? 10.730 30.769 9.794 1.00 17.01 164 LYS A C 1
ATOM 1206 O O . LYS A 1 163 ? 10.785 31.944 9.454 1.00 18.14 164 LYS A O 1
ATOM 1212 N N . ARG A 1 164 ? 11.614 30.226 10.616 1.00 15.65 165 ARG A N 1
ATOM 1213 C CA . ARG A 1 164 ? 12.755 30.968 11.118 1.00 16.86 165 ARG A CA 1
ATOM 1214 C C . ARG A 1 164 ? 13.813 31.133 10.031 1.00 18.85 165 ARG A C 1
ATOM 1215 O O . ARG A 1 164 ? 14.546 32.120 10.003 1.00 20.40 165 ARG A O 1
ATOM 1223 N N . ALA A 1 165 ? 13.791 30.231 9.061 1.00 19.40 166 ALA A N 1
ATOM 1224 C CA . ALA A 1 165 ? 14.739 30.261 7.975 1.00 16.67 166 ALA A CA 1
ATOM 1225 C C . ALA A 1 165 ? 14.339 31.260 6.873 1.00 18.76 166 ALA A C 1
ATOM 1226 O O . ALA A 1 165 ? 15.215 31.853 6.254 1.00 23.16 166 ALA A O 1
ATOM 1228 N N . GLN A 1 166 ? 13.045 31.460 6.620 1.00 19.34 167 GLN A N 1
ATOM 1229 C CA . GLN A 1 166 ? 12.617 32.497 5.669 1.00 22.46 167 GLN A CA 1
ATOM 1230 C C . GLN A 1 166 ? 12.848 33.950 6.183 1.00 21.43 167 GLN A C 1
ATOM 1231 O O . GLN A 1 166 ? 13.060 34.861 5.378 1.00 26.34 167 GLN A O 1
ATOM 1237 N N . GLY A 1 167 ? 13.011 34.121 7.497 1.00 20.04 168 GLY A N 1
ATOM 1238 C CA . GLY A 1 167 ? 13.406 35.405 8.061 1.00 13.31 168 GLY A CA 1
ATOM 1239 C C . GLY A 1 167 ? 14.845 35.786 7.736 1.00 18.44 168 GLY A C 1
ATOM 1240 O O . GLY A 1 167 ? 15.196 36.957 7.756 1.00 23.32 168 GLY A O 1
ATOM 1241 N N . PHE A 1 168 ? 15.683 34.804 7.434 1.00 14.52 169 PHE A N 1
ATOM 1242 C CA . PHE A 1 168 ? 17.032 35.062 6.940 1.00 10.67 169 PHE A CA 1
ATOM 1243 C C . PHE A 1 168 ? 17.095 35.081 5.427 1.00 9.94 169 PHE A C 1
ATOM 1244 O O . PHE A 1 168 ? 18.159 34.856 4.871 1.00 15.23 169 PHE A O 1
ATOM 1252 N N . ASP A 1 169 ? 15.940 35.170 4.767 1.00 13.06 170 ASP A N 1
ATOM 1253 C CA . ASP A 1 169 ? 15.834 35.048 3.302 1.00 12.12 170 ASP A CA 1
ATOM 1254 C C . ASP A 1 169 ? 16.448 33.807 2.663 1.00 13.72 170 ASP A C 1
ATOM 1255 O O . ASP A 1 169 ? 16.922 33.877 1.526 1.00 17.81 170 ASP A O 1
ATOM 1260 N N . MET A 1 170 ? 16.394 32.658 3.332 1.00 14.79 171 MET A N 1
ATOM 1261 C CA . MET A 1 170 ? 16.878 31.409 2.711 1.00 14.90 171 MET A CA 1
ATOM 1262 C C . MET A 1 170 ? 15.805 30.905 1.754 1.00 16.42 171 MET A C 1
ATOM 1263 O O . MET A 1 170 ? 14.638 31.277 1.890 1.00 12.87 171 MET A O 1
ATOM 1268 N N . ASP A 1 171 ? 16.177 30.089 0.772 1.00 15.77 172 ASP A N 1
ATOM 1269 C CA . ASP A 1 171 ? 15.173 29.423 -0.071 1.00 19.99 172 ASP A CA 1
ATOM 1270 C C . ASP A 1 171 ? 14.945 27.999 0.404 1.00 18.44 172 ASP A C 1
ATOM 1271 O O . ASP A 1 171 ? 15.882 27.197 0.438 1.00 18.91 172 ASP A O 1
ATOM 1276 N N . ILE A 1 172 ? 13.698 27.679 0.733 1.00 19.13 173 ILE A N 1
ATOM 1277 C CA . ILE A 1 172 ? 13.386 26.436 1.432 1.00 18.74 173 ILE A CA 1
ATOM 1278 C C . ILE A 1 172 ? 12.842 25.371 0.505 1.00 18.66 173 ILE A C 1
ATOM 1279 O O . ILE A 1 172 ? 11.775 25.521 -0.095 1.00 16.86 173 ILE A O 1
ATOM 1284 N N . ASP A 1 173 ? 13.596 24.291 0.388 1.00 18.93 174 ASP A N 1
ATOM 1285 C CA . ASP A 1 173 ? 13.175 23.157 -0.411 1.00 25.78 174 ASP A CA 1
ATOM 1286 C C . ASP A 1 173 ? 13.019 21.986 0.606 1.00 25.04 174 ASP A C 1
ATOM 1287 O O . ASP A 1 173 ? 13.557 22.047 1.713 1.00 24.80 174 ASP A O 1
ATOM 1292 N N . TYR A 1 174 ? 12.123 21.042 0.349 1.00 26.14 175 TYR A N 1
ATOM 1293 C CA . TYR A 1 174 ? 12.002 19.908 1.263 1.00 28.40 175 TYR A CA 1
ATOM 1294 C C . TYR A 1 174 ? 11.686 18.560 0.625 1.00 26.80 175 TYR A C 1
ATOM 1295 O O . TYR A 1 174 ? 11.337 18.481 -0.549 1.00 27.83 175 TYR A O 1
ATOM 1304 N N . PHE A 1 175 ? 11.978 17.499 1.371 1.00 29.22 176 PHE A N 1
ATOM 1305 C CA . PHE A 1 175 ? 11.455 16.163 1.089 1.00 25.78 176 PHE A CA 1
ATOM 1306 C C . PHE A 1 175 ? 10.897 15.531 2.353 1.00 23.90 176 PHE A C 1
ATOM 1307 O O . PHE A 1 175 ? 11.540 15.540 3.401 1.00 21.79 176 PHE A O 1
ATOM 1315 N N . ASP A 1 176 ? 9.687 15.002 2.240 1.00 24.81 177 ASP A N 1
ATOM 1316 C CA . ASP A 1 176 ? 9.080 14.151 3.252 1.00 26.04 177 ASP A CA 1
ATOM 1317 C C . ASP A 1 176 ? 8.205 13.164 2.493 1.00 30.35 177 ASP A C 1
ATOM 1318 O O . ASP A 1 176 ? 7.787 13.464 1.371 1.00 31.19 177 ASP A O 1
ATOM 1323 N N . THR A 1 177 ? 8.014 11.955 3.035 1.00 35.59 178 THR A N 1
ATOM 1324 C CA . THR A 1 177 ? 7.106 10.976 2.404 1.00 37.85 178 THR A CA 1
ATOM 1325 C C . THR A 1 177 ? 5.659 11.428 2.571 1.00 38.60 178 THR A C 1
ATOM 1326 O O . THR A 1 177 ? 4.764 10.962 1.868 1.00 34.64 178 THR A O 1
ATOM 1330 N N . HIS A 1 178 ? 5.464 12.414 3.442 1.00 39.07 179 HIS A N 1
ATOM 1331 C CA . HIS A 1 178 ? 4.181 13.077 3.569 1.00 42.83 179 HIS A CA 1
ATOM 1332 C C . HIS A 1 178 ? 4.316 14.489 3.045 1.00 40.98 179 HIS A C 1
ATOM 1333 O O . HIS A 1 178 ? 5.025 15.311 3.625 1.00 40.01 179 HIS A O 1
ATOM 1340 N N . ARG A 1 179 ? 3.694 14.738 1.902 1.00 39.73 180 ARG A N 1
ATOM 1341 C CA . ARG A 1 179 ? 3.733 16.052 1.296 1.00 36.06 180 ARG A CA 1
ATOM 1342 C C . ARG A 1 179 ? 2.711 16.949 1.989 1.00 33.45 180 ARG A C 1
ATOM 1343 O O . ARG A 1 179 ? 1.588 16.533 2.271 1.00 36.21 180 ARG A O 1
ATOM 1351 N N . ALA A 1 180 ? 3.180 18.110 2.430 1.00 31.51 181 ALA A N 1
ATOM 1352 C CA . ALA A 1 180 ? 2.372 19.005 3.223 1.00 29.34 181 ALA A CA 1
ATOM 1353 C C . ALA A 1 180 ? 1.309 19.629 2.358 1.00 31.72 181 ALA A C 1
ATOM 1354 O O . ALA A 1 180 ? 1.430 19.661 1.136 1.00 29.81 181 ALA A O 1
ATOM 1356 N N . SER A 1 181 ? 0.329 20.234 3.022 1.00 37.16 182 SER A N 1
ATOM 1357 C CA . SER A 1 181 ? -0.757 20.949 2.365 1.00 41.11 182 SER A CA 1
ATOM 1358 C C . SER A 1 181 ? -0.234 22.083 1.488 1.00 41.02 182 SER A C 1
ATOM 1359 O O . SER A 1 181 ? 0.759 22.730 1.808 1.00 37.49 182 SER A O 1
ATOM 1362 N N . SER A 1 182 ? -0.928 22.332 0.389 1.00 43.36 183 SER A N 1
ATOM 1363 C CA . SER A 1 182 ? -0.611 23.451 -0.475 1.00 44.37 183 SER A CA 1
ATOM 1364 C C . SER A 1 182 ? -0.684 24.735 0.320 1.00 42.08 183 SER A C 1
ATOM 1365 O O . SER A 1 182 ? 0.248 25.530 0.308 1.00 43.17 183 SER A O 1
ATOM 1368 N N . SER A 1 183 ? -1.682 24.811 1.186 1.00 39.67 184 SER A N 1
ATOM 1369 C CA . SER A 1 183 ? -1.870 25.982 2.034 1.00 43.25 184 SER A CA 1
ATOM 1370 C C . SER A 1 183 ? -0.588 26.263 2.825 1.00 42.76 184 SER A C 1
ATOM 1371 O O . SER A 1 183 ? -0.191 27.413 3.011 1.00 44.72 184 SER A O 1
ATOM 1374 N N . ASP A 1 184 ? 0.205 25.210 2.933 1.00 41.43 185 ASP A N 1
ATOM 1375 C CA . ASP A 1 184 ? 1.306 25.125 3.864 1.00 38.31 185 ASP A CA 1
ATOM 1376 C C . ASP A 1 184 ? 2.638 25.389 3.175 1.00 35.87 185 ASP A C 1
ATOM 1377 O O . ASP A 1 184 ? 3.539 26.003 3.742 1.00 31.57 185 ASP A O 1
ATOM 1382 N N . GLU A 1 185 ? 2.827 24.726 2.047 1.00 31.85 186 GLU A N 1
ATOM 1383 C CA . GLU A 1 185 ? 4.003 24.948 1.248 1.00 35.13 186 GLU A CA 1
ATOM 1384 C C . GLU A 1 185 ? 4.056 26.427 0.894 1.00 35.40 186 GLU A C 1
ATOM 1385 O O . GLU A 1 185 ? 5.115 27.065 0.971 1.00 35.58 186 GLU A O 1
ATOM 1391 N N . ALA A 1 186 ? 2.873 26.989 0.671 1.00 36.06 187 ALA A N 1
ATOM 1392 C CA . ALA A 1 186 ? 2.716 28.405 0.363 1.00 35.58 187 ALA A CA 1
ATOM 1393 C C . ALA A 1 186 ? 3.170 29.275 1.524 1.00 35.28 187 ALA A C 1
ATOM 1394 O O . ALA A 1 186 ? 3.984 30.172 1.338 1.00 39.81 187 ALA A O 1
ATOM 1396 N N . SER A 1 187 ? 2.736 28.936 2.731 1.00 32.35 188 SER A N 1
ATOM 1397 C CA . SER A 1 187 ? 3.208 29.612 3.930 1.00 29.17 188 SER A CA 1
ATOM 1398 C C . SER A 1 187 ? 4.723 29.896 3.903 1.00 29.10 188 SER A C 1
ATOM 1399 O O . SER A 1 187 ? 5.150 30.931 4.401 1.00 36.14 188 SER A O 1
ATOM 1402 N N . TYR A 1 188 ? 5.529 29.008 3.311 1.00 25.70 189 TYR A N 1
ATOM 1403 C CA . TYR A 1 188 ? 6.996 29.141 3.371 1.00 27.05 189 TYR A CA 1
ATOM 1404 C C . TYR A 1 188 ? 7.615 29.271 1.999 1.00 30.23 189 TYR A C 1
ATOM 1405 O O . TYR A 1 188 ? 8.844 29.318 1.869 1.00 30.97 189 TYR A O 1
ATOM 1414 N N . GLN A 1 189 ? 6.770 29.270 0.973 1.00 32.12 190 GLN A N 1
ATOM 1415 C CA . GLN A 1 189 ? 7.222 29.148 -0.414 1.00 37.46 190 GLN A CA 1
ATOM 1416 C C . GLN A 1 189 ? 8.139 27.952 -0.537 1.00 35.56 190 GLN A C 1
ATOM 1417 O O . GLN A 1 189 ? 9.176 28.021 -1.204 1.00 36.51 190 GLN A O 1
ATOM 1423 N N . ALA A 1 190 ? 7.815 26.897 0.204 1.00 33.12 191 ALA A N 1
ATOM 1424 C CA . ALA A 1 190 ? 8.685 25.735 0.258 1.00 28.88 191 ALA A CA 1
ATOM 1425 C C . ALA A 1 190 ? 8.518 24.948 -1.036 1.00 26.44 191 ALA A C 1
ATOM 1426 O O . ALA A 1 190 ? 7.406 24.824 -1.552 1.00 30.58 191 ALA A O 1
ATOM 1428 N N . THR A 1 191 ? 9.633 24.614 -1.663 1.00 19.20 192 THR A N 1
ATOM 1429 C CA . THR A 1 191 ? 9.619 23.770 -2.836 1.00 22.11 192 THR A CA 1
ATOM 1430 C C . THR A 1 191 ? 9.648 22.280 -2.455 1.00 26.53 192 THR A C 1
ATOM 1431 O O . THR A 1 191 ? 10.616 21.812 -1.856 1.00 27.08 192 THR A O 1
ATOM 1435 N N . PHE A 1 192 ? 8.610 21.530 -2.822 1.00 27.12 193 PHE A N 1
ATOM 1436 C CA . PHE A 1 192 ? 8.589 20.088 -2.572 1.00 27.83 193 PHE A CA 1
ATOM 1437 C C . PHE A 1 192 ? 9.499 19.366 -3.543 1.00 28.47 193 PHE A C 1
ATOM 1438 O O . PHE A 1 192 ? 9.548 19.710 -4.710 1.00 32.18 193 PHE A O 1
ATOM 1446 N N . HIS A 1 193 ? 10.243 18.384 -3.053 1.00 30.79 194 HIS A N 1
ATOM 1447 C CA . HIS A 1 193 ? 10.966 17.465 -3.922 1.00 30.38 194 HIS A CA 1
ATOM 1448 C C . HIS A 1 193 ? 10.401 16.081 -3.680 1.00 34.43 194 HIS A C 1
ATOM 1449 O O . HIS A 1 193 ? 10.213 15.683 -2.531 1.00 35.04 194 HIS A O 1
ATOM 1456 N N . ASP A 1 194 ? 10.115 15.354 -4.755 1.00 35.53 195 ASP A N 1
ATOM 1457 C CA . ASP A 1 194 ? 9.562 14.009 -4.638 1.00 38.72 195 ASP A CA 1
ATOM 1458 C C . ASP A 1 194 ? 10.627 12.919 -4.479 1.00 36.71 195 ASP A C 1
ATOM 1459 O O . ASP A 1 194 ? 10.338 11.733 -4.633 1.00 40.08 195 ASP A O 1
ATOM 1464 N N . SER A 1 195 ? 11.819 13.308 -4.052 1.00 32.29 196 SER A N 1
ATOM 1465 C CA . SER A 1 195 ? 12.914 12.367 -3.918 1.00 32.43 196 SER A CA 1
ATOM 1466 C C . SER A 1 195 ? 13.974 12.968 -3.001 1.00 33.79 196 SER A C 1
ATOM 1467 O O . SER A 1 195 ? 14.145 14.187 -2.969 1.00 39.48 196 SER A O 1
ATOM 1470 N N . LEU A 1 196 ? 14.680 12.138 -2.240 1.00 32.67 197 LEU A N 1
ATOM 1471 C CA . LEU A 1 196 ? 15.737 12.670 -1.388 1.00 33.25 197 LEU A CA 1
ATOM 1472 C C . LEU A 1 196 ? 16.909 13.098 -2.260 1.00 37.09 197 LEU A C 1
ATOM 1473 O O . LEU A 1 196 ? 17.486 14.168 -2.047 1.00 36.63 197 LEU A O 1
ATOM 1478 N N . ASP A 1 197 ? 17.178 12.308 -3.302 1.00 39.52 198 ASP A N 1
ATOM 1479 C CA . ASP A 1 197 ? 18.294 12.556 -4.217 1.00 40.82 198 ASP A CA 1
ATOM 1480 C C . ASP A 1 197 ? 18.095 13.887 -4.911 1.00 38.28 198 ASP A C 1
ATOM 1481 O O . ASP A 1 197 ? 19.058 14.582 -5.222 1.00 38.77 198 ASP A O 1
ATOM 1486 N N . SER A 1 198 ? 16.844 14.189 -5.227 1.00 33.43 199 SER A N 1
ATOM 1487 C CA . SER A 1 198 ? 16.485 15.484 -5.776 1.00 34.68 199 SER A CA 1
ATOM 1488 C C . SER A 1 198 ? 16.742 16.643 -4.816 1.00 34.01 199 SER A C 1
ATOM 1489 O O . SER A 1 198 ? 17.068 17.746 -5.254 1.00 38.75 199 SER A O 1
ATOM 1492 N N . LEU A 1 199 ? 16.578 16.406 -3.521 1.00 27.75 200 LEU A N 1
ATOM 1493 C CA . LEU A 1 199 ? 16.791 17.451 -2.549 1.00 22.33 200 LEU A CA 1
ATOM 1494 C C . LEU A 1 199 ? 18.260 17.670 -2.212 1.00 22.64 200 LEU A C 1
ATOM 1495 O O . LEU A 1 199 ? 18.713 18.803 -2.151 1.00 30.05 200 LEU A O 1
ATOM 1500 N N . LEU A 1 200 ? 19.026 16.599 -2.077 1.00 20.25 201 LEU A N 1
ATOM 1501 C CA . LEU A 1 200 ? 20.418 16.722 -1.695 1.00 20.87 201 LEU A CA 1
ATOM 1502 C C . LEU A 1 200 ? 21.121 17.598 -2.721 1.00 26.14 201 LEU A C 1
ATOM 1503 O O . LEU A 1 200 ? 22.040 18.349 -2.402 1.00 28.29 201 LEU A O 1
ATOM 1508 N N . SER A 1 201 ? 20.670 17.479 -3.961 1.00 31.11 202 SER A N 1
ATOM 1509 C CA . SER A 1 201 ? 21.257 18.164 -5.110 1.00 34.00 202 SER A CA 1
ATOM 1510 C C . SER A 1 201 ? 21.343 19.678 -4.907 1.00 33.11 202 SER A C 1
ATOM 1511 O O . SER A 1 201 ? 22.397 20.272 -5.103 1.00 35.79 202 SER A O 1
ATOM 1514 N N . VAL A 1 202 ? 20.253 20.270 -4.432 1.00 28.77 203 VAL A N 1
ATOM 1515 C CA . VAL A 1 202 ? 20.126 21.711 -4.316 1.00 24.83 203 VAL A CA 1
ATOM 1516 C C . VAL A 1 202 ? 20.487 22.224 -2.925 1.00 25.95 203 VAL A C 1
ATOM 1517 O O . VAL A 1 202 ? 20.292 23.400 -2.626 1.00 29.61 203 VAL A O 1
ATOM 1521 N N . SER A 1 203 ? 20.922 21.333 -2.045 1.00 28.43 204 SER A N 1
ATOM 1522 C CA . SER A 1 203 ? 21.043 21.674 -0.630 1.00 26.69 204 SER A CA 1
ATOM 1523 C C . SER A 1 203 ? 22.436 22.162 -0.202 1.00 25.73 204 SER A C 1
ATOM 1524 O O . SER A 1 203 ? 23.281 21.372 0.225 1.00 27.15 204 SER A O 1
ATOM 1527 N N . GLN A 1 204 ? 22.640 23.478 -0.260 1.00 23.61 205 GLN A N 1
ATOM 1528 C CA . GLN A 1 204 ? 23.878 24.098 0.224 1.00 24.04 205 GLN A CA 1
ATOM 1529 C C . GLN A 1 204 ? 23.859 24.023 1.754 1.00 20.32 205 GLN A C 1
ATOM 1530 O O . GLN A 1 204 ? 24.898 23.881 2.392 1.00 19.09 205 GLN A O 1
ATOM 1536 N N . PHE A 1 205 ? 22.675 24.213 2.326 1.00 17.86 206 PHE A N 1
ATOM 1537 C CA . PHE A 1 205 ? 22.409 23.907 3.723 1.00 17.91 206 PHE A CA 1
ATOM 1538 C C . PHE A 1 205 ? 21.449 22.726 3.809 1.00 19.83 206 PHE A C 1
ATOM 1539 O O . PHE A 1 205 ? 20.349 22.776 3.234 1.00 18.92 206 PHE A O 1
ATOM 1547 N N . PHE A 1 206 ? 21.808 21.730 4.622 1.00 17.23 207 PHE A N 1
ATOM 1548 C CA . PHE A 1 206 ? 21.019 20.500 4.762 1.00 17.21 207 PHE A CA 1
ATOM 1549 C C . PHE A 1 206 ? 20.649 20.200 6.217 1.00 14.10 207 PHE A C 1
ATOM 1550 O O . PHE A 1 206 ? 21.524 19.967 7.056 1.00 14.49 207 PHE A O 1
ATOM 1558 N N . SER A 1 207 ? 19.356 20.102 6.479 1.00 10.74 208 SER A N 1
ATOM 1559 C CA . SER A 1 207 ? 18.851 19.867 7.826 1.00 12.03 208 SER A CA 1
ATOM 1560 C C . SER A 1 207 ? 18.149 18.508 7.910 1.00 15.66 208 SER A C 1
ATOM 1561 O O . SER A 1 207 ? 17.183 18.278 7.163 1.00 14.50 208 SER A O 1
ATOM 1564 N N . LEU A 1 208 ? 18.687 17.598 8.737 1.00 14.55 209 LEU A N 1
ATOM 1565 C CA . LEU A 1 208 ? 18.061 16.299 9.043 1.00 13.91 209 LEU A CA 1
ATOM 1566 C C . LEU A 1 208 ? 17.036 16.486 10.156 1.00 13.26 209 LEU A C 1
ATOM 1567 O O . LEU A 1 208 ? 17.398 16.825 11.281 1.00 16.35 209 LEU A O 1
ATOM 1572 N N . ASN A 1 209 ? 15.757 16.406 9.816 1.00 15.28 210 ASN A N 1
ATOM 1573 C CA . ASN A 1 209 ? 14.681 16.442 10.826 1.00 21.97 210 ASN A CA 1
ATOM 1574 C C . ASN A 1 209 ? 13.823 15.191 10.627 1.00 23.96 210 ASN A C 1
ATOM 1575 O O . ASN A 1 209 ? 12.603 15.227 10.816 1.00 25.02 210 ASN A O 1
ATOM 1580 N N . ALA A 1 210 ? 14.459 14.125 10.153 1.00 28.23 211 ALA A N 1
ATOM 1581 C CA . ALA A 1 210 ? 13.765 12.943 9.643 1.00 35.75 211 ALA A CA 1
ATOM 1582 C C . ALA A 1 210 ? 13.424 11.974 10.789 1.00 41.87 211 ALA A C 1
ATOM 1583 O O . ALA A 1 210 ? 14.124 11.935 11.807 1.00 44.05 211 ALA A O 1
ATOM 1585 N N . PRO A 1 211 ? 12.415 11.103 10.586 1.00 44.37 212 PRO A N 1
ATOM 1586 C CA . PRO A 1 211 ? 12.130 10.011 11.526 1.00 42.87 212 PRO A CA 1
ATOM 1587 C C . PRO A 1 211 ? 13.075 8.828 11.322 1.00 38.59 212 PRO A C 1
ATOM 1588 O O . PRO A 1 211 ? 13.307 8.411 10.186 1.00 37.53 212 PRO A O 1
ATOM 1592 N N . SER A 1 212 ? 13.650 8.324 12.413 1.00 39.65 213 SER A N 1
ATOM 1593 C CA . SER A 1 212 ? 14.517 7.146 12.335 1.00 37.55 213 SER A CA 1
ATOM 1594 C C . SER A 1 212 ? 13.714 5.882 12.082 1.00 34.79 213 SER A C 1
ATOM 1595 O O . SER A 1 212 ? 12.648 5.654 12.665 1.00 34.19 213 SER A O 1
ATOM 1598 N N . THR A 1 213 ? 14.241 5.099 11.158 1.00 31.23 214 THR A N 1
ATOM 1599 C CA . THR A 1 213 ? 13.590 3.936 10.597 1.00 24.88 214 THR A CA 1
ATOM 1600 C C . THR A 1 213 ? 14.801 3.027 10.380 1.00 26.34 214 THR A C 1
ATOM 1601 O O . THR A 1 213 ? 15.931 3.514 10.313 1.00 29.31 214 THR A O 1
ATOM 1605 N N . PRO A 1 214 ? 14.618 1.701 10.455 1.00 26.71 215 PRO A N 1
ATOM 1606 C CA . PRO A 1 214 ? 15.744 0.795 10.188 1.00 24.05 215 PRO A CA 1
ATOM 1607 C C . PRO A 1 214 ? 16.359 1.070 8.825 1.00 22.75 215 PRO A C 1
ATOM 1608 O O . PRO A 1 214 ? 17.563 0.895 8.607 1.00 21.66 215 PRO A O 1
ATOM 1612 N N . GLU A 1 215 ? 15.488 1.411 7.887 1.00 23.97 216 GLU A N 1
ATOM 1613 C CA . GLU A 1 215 ? 15.891 1.700 6.530 1.00 31.36 216 GLU A CA 1
ATOM 1614 C C . GLU A 1 215 ? 16.622 3.040 6.377 1.00 34.87 216 GLU A C 1
ATOM 1615 O O . GLU A 1 215 ? 17.329 3.240 5.389 1.00 39.64 216 GLU A O 1
ATOM 1621 N N . THR A 1 216 ? 16.396 3.977 7.304 1.00 33.89 217 THR A N 1
ATOM 1622 C CA . THR A 1 216 ? 17.014 5.302 7.238 1.00 28.40 217 THR A CA 1
ATOM 1623 C C . THR A 1 216 ? 18.161 5.432 8.216 1.00 26.93 217 THR A C 1
ATOM 1624 O O . THR A 1 216 ? 18.809 6.468 8.278 1.00 31.68 217 THR A O 1
ATOM 1628 N N . ARG A 1 217 ? 18.399 4.393 8.998 1.00 24.44 218 ARG A N 1
ATOM 1629 C CA . ARG A 1 217 ? 19.493 4.397 9.944 1.00 21.10 218 ARG A CA 1
ATOM 1630 C C . ARG A 1 217 ? 20.779 4.485 9.141 1.00 22.67 218 ARG A C 1
ATOM 1631 O O . ARG A 1 217 ? 20.910 3.848 8.098 1.00 21.31 218 ARG A O 1
ATOM 1639 N N . TYR A 1 218 ? 21.652 5.396 9.564 1.00 23.83 219 TYR A N 1
ATOM 1640 C CA . TYR A 1 218 ? 22.946 5.671 8.933 1.00 21.81 219 TYR A CA 1
ATOM 1641 C C . TYR A 1 218 ? 22.878 6.124 7.478 1.00 21.41 219 TYR A C 1
ATOM 1642 O O . TYR A 1 218 ? 23.866 6.007 6.767 1.00 24.29 219 TYR A O 1
ATOM 1651 N N . PHE A 1 219 ? 21.756 6.686 7.032 1.00 22.85 220 PHE A N 1
ATOM 1652 C CA . PHE A 1 219 ? 21.615 6.964 5.605 1.00 21.03 220 PHE A CA 1
ATOM 1653 C C . PHE A 1 219 ? 22.549 8.074 5.201 1.00 23.86 220 PHE A C 1
ATOM 1654 O O . PHE A 1 219 ? 22.908 8.186 4.029 1.00 26.37 220 PHE A O 1
ATOM 1662 N N . PHE A 1 220 ? 22.846 8.972 6.137 1.00 22.74 221 PHE A N 1
ATOM 1663 C CA . PHE A 1 220 ? 23.708 10.077 5.797 1.00 15.26 221 PHE A CA 1
ATOM 1664 C C . PHE A 1 220 ? 25.130 9.605 5.835 1.00 15.03 221 PHE A C 1
ATOM 1665 O O . PHE A 1 220 ? 25.760 9.520 6.891 1.00 18.83 221 PHE A O 1
ATOM 1673 N N . ASN A 1 221 ? 25.617 9.215 4.674 1.00 15.39 222 ASN A N 1
ATOM 1674 C CA . ASN A 1 221 ? 26.934 8.637 4.604 1.00 20.22 222 ASN A CA 1
ATOM 1675 C C . ASN A 1 221 ? 27.631 9.110 3.350 1.00 23.18 222 ASN A C 1
ATOM 1676 O O . ASN A 1 221 ? 27.056 9.866 2.581 1.00 27.52 222 ASN A O 1
ATOM 1681 N N . LYS A 1 222 ? 28.770 8.499 3.056 1.00 22.46 223 LYS A N 1
ATOM 1682 C CA . LYS A 1 222 ? 29.627 8.910 1.964 1.00 25.76 223 LYS A CA 1
ATOM 1683 C C . LYS A 1 222 ? 28.837 9.103 0.702 1.00 28.29 223 LYS A C 1
ATOM 1684 O O . LYS A 1 222 ? 28.800 10.198 0.164 1.00 36.56 223 LYS A O 1
ATOM 1690 N N . ALA A 1 223 ? 28.066 8.091 0.333 1.00 32.42 224 ALA A N 1
ATOM 1691 C CA . ALA A 1 223 ? 27.327 8.114 -0.921 1.00 29.83 224 ALA A CA 1
ATOM 1692 C C . ALA A 1 223 ? 26.299 9.229 -0.929 1.00 28.18 224 ALA A C 1
ATOM 1693 O O . ALA A 1 223 ? 26.086 9.853 -1.953 1.00 33.97 224 ALA A O 1
ATOM 1695 N N . THR A 1 224 ? 25.665 9.480 0.210 1.00 27.90 225 THR A N 1
ATOM 1696 C CA . THR A 1 224 ? 24.701 10.576 0.322 1.00 27.46 225 THR A CA 1
ATOM 1697 C C . THR A 1 224 ? 25.405 11.949 0.322 1.00 23.45 225 THR A C 1
ATOM 1698 O O . THR A 1 224 ? 24.940 12.862 -0.343 1.00 18.46 225 THR A O 1
ATOM 1702 N N . ILE A 1 225 ? 26.595 12.022 0.925 1.00 21.32 226 ILE A N 1
ATOM 1703 C CA . ILE A 1 225 ? 27.393 13.249 0.979 1.00 21.57 226 ILE A CA 1
ATOM 1704 C C . ILE A 1 225 ? 27.801 13.717 -0.432 1.00 20.36 226 ILE A C 1
ATOM 1705 O O . ILE A 1 225 ? 27.536 14.851 -0.818 1.00 21.18 226 ILE A O 1
ATOM 1710 N N . LYS A 1 226 ? 28.262 12.787 -1.253 1.00 19.79 227 LYS A N 1
ATOM 1711 C CA . LYS A 1 226 ? 28.656 13.095 -2.620 1.00 19.37 227 LYS A CA 1
ATOM 1712 C C . LYS A 1 226 ? 27.532 13.574 -3.537 1.00 19.90 227 LYS A C 1
ATOM 1713 O O . LYS A 1 226 ? 27.781 13.851 -4.699 1.00 25.27 227 LYS A O 1
ATOM 1719 N N . SER A 1 227 ? 26.300 13.644 -3.042 1.00 22.76 228 SER A N 1
ATOM 1720 C CA . SER A 1 227 ? 25.185 14.182 -3.835 1.00 23.55 228 SER A CA 1
ATOM 1721 C C . SER A 1 227 ? 24.868 15.616 -3.432 1.00 21.42 228 SER A C 1
ATOM 1722 O O . SER A 1 227 ? 23.979 16.246 -4.006 1.00 21.37 228 SER A O 1
ATOM 1725 N N . LEU A 1 228 ? 25.392 15.992 -2.273 1.00 19.29 229 LEU A N 1
ATOM 1726 C CA . LEU A 1 228 ? 25.282 17.352 -1.776 1.00 21.53 229 LEU A CA 1
ATOM 1727 C C . LEU A 1 228 ? 26.154 18.258 -2.657 1.00 22.82 229 LEU A C 1
ATOM 1728 O O . LEU A 1 228 ? 27.225 17.821 -3.105 1.00 23.50 229 LEU A O 1
ATOM 1733 N N . PRO A 1 229 ? 25.782 19.545 -2.817 1.00 19.82 230 PRO A N 1
ATOM 1734 C CA . PRO A 1 229 ? 26.712 20.499 -3.431 1.00 16.55 230 PRO A CA 1
ATOM 1735 C C . PRO A 1 229 ? 27.989 20.659 -2.607 1.00 19.63 230 PRO A C 1
ATOM 1736 O O . PRO A 1 229 ? 27.993 20.367 -1.406 1.00 27.21 230 PRO A O 1
ATOM 1740 N N . GLN A 1 230 ? 29.103 20.920 -3.289 1.00 18.38 231 GLN A N 1
ATOM 1741 C CA . GLN A 1 230 ? 30.418 20.998 -2.645 1.00 17.92 231 GLN A CA 1
ATOM 1742 C C . GLN A 1 230 ? 30.386 21.985 -1.502 1.00 19.53 231 GLN A C 1
ATOM 1743 O O . GLN A 1 230 ? 29.738 23.022 -1.611 1.00 22.72 231 GLN A O 1
ATOM 1749 N N . GLY A 1 231 ? 31.094 21.696 -0.420 1.00 15.07 232 GLY A N 1
ATOM 1750 C CA . GLY A 1 231 ? 31.119 22.636 0.685 1.00 16.18 232 GLY A CA 1
ATOM 1751 C C . GLY A 1 231 ? 29.752 22.872 1.307 1.00 17.93 232 GLY A C 1
ATOM 1752 O O . GLY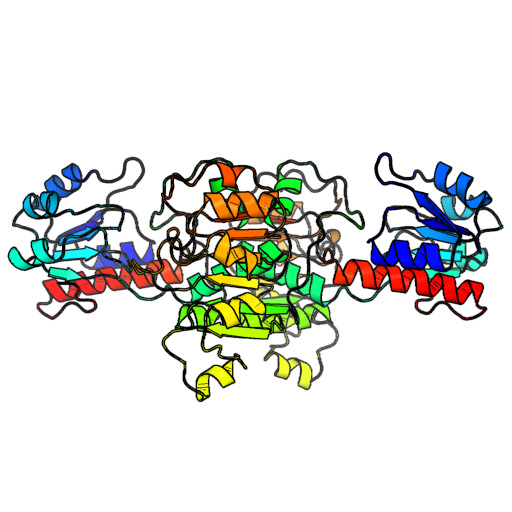 A 1 231 ? 29.481 23.928 1.894 1.00 17.42 232 GLY A O 1
ATOM 1753 N N . ALA A 1 232 ? 28.876 21.888 1.157 1.00 20.87 233 ALA A N 1
ATOM 1754 C CA . ALA A 1 232 ? 27.561 21.915 1.788 1.00 17.03 233 ALA A CA 1
ATOM 1755 C C . ALA A 1 232 ? 27.737 21.858 3.283 1.00 12.96 233 ALA A C 1
ATOM 1756 O O . ALA A 1 232 ? 28.789 21.445 3.777 1.00 14.13 233 ALA A O 1
ATOM 1758 N N . ILE A 1 233 ? 26.747 22.384 3.988 1.00 11.77 234 ILE A N 1
ATOM 1759 C CA . ILE A 1 233 ? 26.753 22.412 5.433 1.00 14.06 234 ILE A CA 1
ATOM 1760 C C . ILE A 1 233 ? 25.513 21.675 5.931 1.00 16.22 234 ILE A C 1
ATOM 1761 O O . ILE A 1 233 ? 24.404 21.940 5.467 1.00 20.73 234 ILE A O 1
ATOM 1766 N N . VAL A 1 234 ? 25.712 20.721 6.836 1.00 13.90 235 VAL A N 1
ATOM 1767 C CA . VAL A 1 234 ? 24.635 19.847 7.318 1.00 13.02 235 VAL A CA 1
ATOM 1768 C C . VAL A 1 234 ? 24.432 20.032 8.819 1.00 6.33 235 VAL A C 1
ATOM 1769 O O . VAL A 1 234 ? 25.396 20.083 9.569 1.00 11.91 235 VAL A O 1
ATOM 1773 N N . VAL A 1 235 ? 23.194 20.165 9.258 1.00 8.01 236 VAL A N 1
ATOM 1774 C CA . VAL A 1 235 ? 22.890 20.145 10.690 1.00 13.73 236 VAL A CA 1
ATOM 1775 C C . VAL A 1 235 ? 21.999 18.938 11.064 1.00 14.97 236 VAL A C 1
ATOM 1776 O O . VAL A 1 235 ? 21.263 18.402 10.222 1.00 15.55 236 VAL A O 1
ATOM 1780 N N . ASN A 1 236 ? 22.114 18.459 12.296 1.00 13.94 237 ASN A N 1
ATOM 1781 C CA . ASN A 1 236 ? 21.291 17.344 12.733 1.00 9.23 237 ASN A CA 1
ATOM 1782 C C . ASN A 1 236 ? 20.805 17.573 14.138 1.00 11.11 237 ASN A C 1
ATOM 1783 O O . ASN A 1 236 ? 21.595 17.716 15.067 1.00 12.37 237 ASN A O 1
ATOM 1788 N N . THR A 1 237 ? 19.491 17.626 14.289 1.00 14.39 238 THR A N 1
ATOM 1789 C CA . THR A 1 237 ? 18.889 17.757 15.602 1.00 19.25 238 THR A CA 1
ATOM 1790 C C . THR A 1 237 ? 17.899 16.613 15.880 1.00 19.70 238 THR A C 1
ATOM 1791 O O . THR A 1 237 ? 17.169 16.633 16.871 1.00 21.08 238 THR A O 1
ATOM 1795 N N . ALA A 1 238 ? 17.872 15.618 15.006 1.00 21.67 239 ALA A N 1
ATOM 1796 C CA . ALA A 1 238 ? 16.870 14.567 15.092 1.00 20.30 239 ALA A CA 1
ATOM 1797 C C . ALA A 1 238 ? 17.405 13.392 15.903 1.00 22.57 239 ALA A C 1
ATOM 1798 O O . ALA A 1 238 ? 17.200 13.308 17.115 1.00 22.68 239 ALA A O 1
ATOM 1800 N N . ARG A 1 239 ? 18.274 12.620 15.269 1.00 21.34 240 ARG A N 1
ATOM 1801 C CA . ARG A 1 239 ? 18.619 11.321 15.770 1.00 17.45 240 ARG A CA 1
ATOM 1802 C C . ARG A 1 239 ? 20.010 11.078 15.326 1.00 13.54 240 ARG A C 1
ATOM 1803 O O . ARG A 1 239 ? 20.269 11.060 14.134 1.00 18.08 240 ARG A O 1
ATOM 1811 N N . GLY A 1 240 ? 20.890 10.811 16.276 1.00 17.34 241 GLY A N 1
ATOM 1812 C CA . GLY A 1 240 ? 22.295 10.624 15.968 1.00 17.51 241 GLY A CA 1
ATOM 1813 C C . GLY A 1 240 ? 22.621 9.440 15.084 1.00 20.22 241 GLY A C 1
ATOM 1814 O O . GLY A 1 240 ? 23.720 9.349 14.544 1.00 21.67 241 GLY A O 1
ATOM 1815 N N . ASP A 1 241 ? 21.696 8.499 14.977 1.00 24.96 242 ASP A N 1
ATOM 1816 C CA . ASP A 1 241 ? 21.928 7.293 14.196 1.00 27.53 242 ASP A CA 1
ATOM 1817 C C . ASP A 1 241 ? 21.383 7.430 12.760 1.00 22.94 242 ASP A C 1
ATOM 1818 O O . ASP A 1 241 ? 21.487 6.497 11.956 1.00 23.25 242 ASP A O 1
ATOM 1823 N N . LEU A 1 242 ? 20.958 8.644 12.401 1.00 16.04 243 LEU A N 1
ATOM 1824 C CA . LEU A 1 242 ? 20.689 8.977 11.007 1.00 11.99 243 LEU A CA 1
ATOM 1825 C C . LEU A 1 242 ? 21.971 9.292 10.222 1.00 11.28 243 LEU A C 1
ATOM 1826 O O . LEU A 1 242 ? 22.000 9.234 8.986 1.00 15.40 243 LEU A O 1
ATOM 1831 N N . VAL A 1 243 ? 23.074 9.405 10.945 1.00 10.53 244 VAL A N 1
ATOM 1832 C CA . VAL A 1 243 ? 24.306 9.870 10.372 1.00 7.94 244 VAL A CA 1
ATOM 1833 C C . VAL A 1 243 ? 25.359 8.809 10.615 1.00 13.00 244 VAL A C 1
ATOM 1834 O O . VAL A 1 243 ? 25.590 8.420 11.752 1.00 15.98 244 VAL A O 1
ATOM 1838 N N . ASP A 1 244 ? 26.137 8.504 9.592 1.00 16.44 245 ASP A N 1
ATOM 1839 C CA . ASP A 1 244 ? 27.260 7.609 9.751 1.00 17.90 245 ASP A CA 1
ATOM 1840 C C . ASP A 1 244 ? 28.534 8.401 10.052 1.00 17.13 245 ASP A C 1
ATOM 1841 O O . ASP A 1 244 ? 29.229 8.814 9.132 1.00 20.26 245 ASP A O 1
ATOM 1846 N N . ASN A 1 245 ? 28.932 8.440 11.325 1.00 15.36 246 ASN A N 1
ATOM 1847 C CA . ASN A 1 245 ? 30.020 9.307 11.798 1.00 18.06 246 ASN A CA 1
ATOM 1848 C C . ASN A 1 245 ? 31.311 9.249 10.983 1.00 25.23 246 ASN A C 1
ATOM 1849 O O . ASN A 1 245 ? 31.917 10.274 10.696 1.00 30.52 246 ASN A O 1
ATOM 1854 N N . GLU A 1 246 ? 31.792 8.056 10.676 1.00 28.80 247 GLU A N 1
ATOM 1855 C CA . GLU A 1 246 ? 33.089 7.934 10.016 1.00 30.23 247 GLU A CA 1
ATOM 1856 C C . GLU A 1 246 ? 33.153 8.765 8.737 1.00 27.35 247 GLU A C 1
ATOM 1857 O O . GLU A 1 246 ? 34.195 9.324 8.389 1.00 25.28 247 GLU A O 1
ATOM 1863 N N . LEU A 1 247 ? 32.031 8.795 8.031 1.00 24.72 248 LEU A N 1
ATOM 1864 C CA . LEU A 1 247 ? 31.953 9.352 6.696 1.00 23.49 248 LEU A CA 1
ATOM 1865 C C . LEU A 1 247 ? 31.744 10.863 6.758 1.00 23.98 248 LEU A C 1
ATOM 1866 O O . LEU A 1 247 ? 32.275 11.604 5.941 1.00 25.59 248 LEU A O 1
ATOM 1871 N N . VAL A 1 248 ? 31.057 11.312 7.797 1.00 22.59 249 VAL A N 1
ATOM 1872 C CA . VAL A 1 248 ? 30.974 12.724 8.113 1.00 20.27 249 VAL A CA 1
ATOM 1873 C C . VAL A 1 248 ? 32.335 13.282 8.550 1.00 21.00 249 VAL A C 1
ATOM 1874 O O . VAL A 1 248 ? 32.793 14.262 7.986 1.00 25.53 249 VAL A O 1
ATOM 1878 N N . VAL A 1 249 ? 33.023 12.622 9.477 1.00 20.23 250 VAL A N 1
ATOM 1879 C CA . VAL A 1 249 ? 34.316 13.118 9.940 1.00 20.09 250 VAL A CA 1
ATOM 1880 C C . VAL A 1 249 ? 35.291 13.197 8.758 1.00 26.94 250 VAL A C 1
ATOM 1881 O O . VAL A 1 249 ? 35.999 14.191 8.603 1.00 29.65 250 VAL A O 1
ATOM 1885 N N . ALA A 1 250 ? 35.175 12.260 7.821 1.00 27.15 251 ALA A N 1
ATOM 1886 C CA . ALA A 1 250 ? 36.095 12.193 6.689 1.00 24.93 251 ALA A CA 1
ATOM 1887 C C . ALA A 1 250 ? 35.893 13.310 5.669 1.00 25.30 251 ALA A C 1
ATOM 1888 O O . ALA A 1 250 ? 36.798 13.628 4.901 1.00 29.06 251 ALA A O 1
ATOM 1890 N N . ALA A 1 251 ? 34.666 13.782 5.537 1.00 25.03 252 ALA A N 1
ATOM 1891 C CA . ALA A 1 251 ? 34.361 14.779 4.525 1.00 25.10 252 ALA A CA 1
ATOM 1892 C C . ALA A 1 251 ? 34.590 16.186 5.079 1.00 27.05 252 ALA A C 1
ATOM 1893 O O . ALA A 1 251 ? 34.928 17.103 4.337 1.00 29.55 252 ALA A O 1
ATOM 1895 N N . LEU A 1 252 ? 34.375 16.357 6.378 1.00 25.51 253 LEU A N 1
ATOM 1896 C CA . LEU A 1 252 ? 34.707 17.598 7.047 1.00 22.04 253 LEU A CA 1
ATOM 1897 C C . LEU A 1 252 ? 36.210 17.836 6.933 1.00 25.67 253 LEU A C 1
ATOM 1898 O O . LEU A 1 252 ? 36.660 18.954 6.693 1.00 30.96 253 LEU A O 1
ATOM 1903 N N . GLU A 1 253 ? 36.985 16.769 7.045 1.00 26.21 254 GLU A N 1
ATOM 1904 C CA . GLU A 1 253 ? 38.422 16.873 6.879 1.00 29.12 254 GLU A CA 1
ATOM 1905 C C . GLU A 1 253 ? 38.805 17.148 5.429 1.00 31.47 254 GLU A C 1
ATOM 1906 O O . GLU A 1 253 ? 39.640 18.010 5.169 1.00 36.73 254 GLU A O 1
ATOM 1912 N N . ALA A 1 254 ? 38.196 16.416 4.494 1.00 33.19 255 ALA A N 1
ATOM 1913 C CA . ALA A 1 254 ? 38.417 16.613 3.055 1.00 31.26 255 ALA A CA 1
ATOM 1914 C C . ALA A 1 254 ? 37.823 17.933 2.547 1.00 37.36 255 ALA A C 1
ATOM 1915 O O . ALA A 1 254 ? 38.079 18.343 1.413 1.00 40.76 255 ALA A O 1
ATOM 1917 N N . GLY A 1 255 ? 36.961 18.549 3.350 1.00 38.59 256 GLY A N 1
ATOM 1918 C CA . GLY A 1 255 ? 36.301 19.768 2.928 1.00 36.24 256 GLY A CA 1
ATOM 1919 C C . GLY A 1 255 ? 35.171 19.507 1.954 1.00 35.21 256 GLY A C 1
ATOM 1920 O O . GLY A 1 255 ? 34.563 20.443 1.425 1.00 39.95 256 GLY A O 1
ATOM 1921 N N . ARG A 1 256 ? 34.859 18.235 1.735 1.00 29.43 257 ARG A N 1
ATOM 1922 C CA . ARG A 1 256 ? 33.716 17.873 0.911 1.00 23.95 257 ARG A CA 1
ATOM 1923 C C . ARG A 1 256 ? 32.474 18.510 1.522 1.00 21.14 257 ARG A C 1
ATOM 1924 O O . ARG A 1 256 ? 31.520 18.853 0.826 1.00 18.03 257 ARG A O 1
ATOM 1932 N N . LEU A 1 257 ? 32.508 18.640 2.840 1.00 19.56 258 LEU A N 1
ATOM 1933 C CA . LEU A 1 257 ? 31.486 19.336 3.602 1.00 20.65 258 LEU A CA 1
ATOM 1934 C C . LEU A 1 257 ? 32.239 20.500 4.235 1.00 18.01 258 LEU A C 1
ATOM 1935 O O . LEU A 1 257 ? 33.412 20.364 4.581 1.00 20.13 258 LEU A O 1
ATOM 1940 N N . ALA A 1 258 ? 31.617 21.668 4.266 1.00 15.31 259 ALA A N 1
ATOM 1941 C CA . ALA A 1 258 ? 32.272 22.847 4.816 1.00 13.23 259 ALA A CA 1
ATOM 1942 C C . ALA A 1 258 ? 32.216 22.768 6.316 1.00 12.50 259 ALA A C 1
ATOM 1943 O O . ALA A 1 258 ? 33.253 22.738 6.967 1.00 21.55 259 ALA A O 1
ATOM 1945 N N . TYR A 1 259 ? 31.018 22.540 6.842 1.00 10.53 260 TYR A N 1
ATOM 1946 C CA . TYR A 1 259 ? 30.766 22.597 8.287 1.00 11.72 260 TYR A CA 1
ATOM 1947 C C . TYR A 1 259 ? 29.698 21.562 8.684 1.00 13.43 260 TYR A C 1
ATOM 1948 O O . TYR A 1 259 ? 28.905 21.122 7.832 1.00 12.91 260 TYR A O 1
ATOM 1957 N N . ALA A 1 260 ? 29.615 21.265 9.987 1.00 15.53 261 ALA A N 1
ATOM 1958 C CA . ALA A 1 260 ? 28.551 20.423 10.561 1.00 11.28 261 ALA A CA 1
ATOM 1959 C C . ALA A 1 260 ? 28.080 21.030 11.868 1.00 11.91 261 ALA A C 1
ATOM 1960 O O . ALA A 1 260 ? 28.893 21.431 12.700 1.00 14.53 261 ALA A O 1
ATOM 1962 N N . GLY A 1 261 ? 26.772 21.152 12.029 1.00 9.31 262 GLY A N 1
ATOM 1963 C CA . GLY A 1 261 ? 26.236 21.511 13.323 1.00 11.16 262 GLY A CA 1
ATOM 1964 C C . GLY A 1 261 ? 25.338 20.413 13.841 1.00 11.02 262 GLY A C 1
ATOM 1965 O O . GLY A 1 261 ? 24.236 20.214 13.349 1.00 11.18 262 GLY A O 1
ATOM 1966 N N . PHE A 1 262 ? 25.805 19.708 14.856 1.00 12.71 263 PHE A N 1
ATOM 1967 C CA . PHE A 1 262 ? 25.118 18.527 15.367 1.00 11.41 263 PHE A CA 1
ATOM 1968 C C . PHE A 1 262 ? 24.685 18.756 16.797 1.00 10.98 263 PHE A C 1
ATOM 1969 O O . PHE A 1 262 ? 25.486 19.172 17.635 1.00 13.05 263 PHE A O 1
ATOM 1977 N N . ASP A 1 263 ? 23.431 18.427 17.083 1.00 12.53 264 ASP A N 1
ATOM 1978 C CA . ASP A 1 263 ? 22.885 18.500 18.443 1.00 11.31 264 ASP A CA 1
ATOM 1979 C C . ASP A 1 263 ? 22.800 17.107 19.084 1.00 13.14 264 ASP A C 1
ATOM 1980 O O . ASP A 1 263 ? 22.512 16.982 20.276 1.00 15.77 264 ASP A O 1
ATOM 1985 N N . VAL A 1 264 ? 22.854 16.074 18.252 1.00 9.31 265 VAL A N 1
ATOM 1986 C CA . VAL A 1 264 ? 22.632 14.720 18.720 1.00 12.83 265 VAL A CA 1
ATOM 1987 C C . VAL A 1 264 ? 23.649 13.867 17.991 1.00 17.46 265 VAL A C 1
ATOM 1988 O O . VAL A 1 264 ? 24.095 14.251 16.904 1.00 17.13 265 VAL A O 1
ATOM 1992 N N . PHE A 1 265 ? 24.179 12.864 18.696 1.00 20.68 266 PHE A N 1
ATOM 1993 C CA . PHE A 1 265 ? 25.253 11.978 18.203 1.00 22.89 266 PHE A CA 1
ATOM 1994 C C . PHE A 1 265 ? 24.942 10.500 18.480 1.00 21.41 266 PHE A C 1
ATOM 1995 O O . PHE A 1 265 ? 24.304 10.160 19.490 1.00 23.58 266 PHE A O 1
ATOM 2003 N N . ALA A 1 266 ? 25.473 9.623 17.635 1.00 23.23 267 ALA A N 1
ATOM 2004 C CA . ALA A 1 266 ? 25.384 8.174 17.849 1.00 19.77 267 ALA A CA 1
ATOM 2005 C C . ALA A 1 266 ? 26.230 7.828 19.042 1.00 21.14 267 ALA A C 1
ATOM 2006 O O . ALA A 1 266 ? 27.451 7.982 19.000 1.00 21.87 267 ALA A O 1
ATOM 2008 N N . GLY A 1 267 ? 25.588 7.362 20.104 1.00 21.08 268 GLY A N 1
ATOM 2009 C CA . GLY A 1 267 ? 26.340 6.863 21.236 1.00 23.02 268 GLY A CA 1
ATOM 2010 C C . GLY A 1 267 ? 26.486 7.893 22.331 1.00 26.61 268 GLY A C 1
ATOM 2011 O O . GLY A 1 267 ? 27.335 7.767 23.211 1.00 28.30 268 GLY A O 1
ATOM 2012 N N . GLU A 1 268 ? 25.648 8.919 22.294 1.00 27.65 269 GLU A N 1
ATOM 2013 C CA . GLU A 1 268 ? 25.791 9.992 23.252 1.00 27.85 269 GLU A CA 1
ATOM 2014 C C . GLU A 1 268 ? 25.608 9.447 24.653 1.00 27.32 269 GLU A C 1
ATOM 2015 O O . GLU A 1 268 ? 24.642 8.747 24.918 1.00 30.15 269 GLU A O 1
ATOM 2021 N N . PRO A 1 269 ? 26.442 9.894 25.598 1.00 29.85 270 PRO A N 1
ATOM 2022 C CA . PRO A 1 269 ? 27.363 11.033 25.438 1.00 31.19 270 PRO A CA 1
ATOM 2023 C C . PRO A 1 269 ? 28.780 10.671 24.974 1.00 32.19 270 PRO A C 1
ATOM 2024 O O . PRO A 1 269 ? 29.670 11.518 24.961 1.00 33.22 270 PRO A O 1
ATOM 2028 N N . ASN A 1 270 ? 28.992 9.417 24.598 1.00 33.42 271 ASN A N 1
ATOM 2029 C CA . ASN A 1 270 ? 30.307 8.990 24.160 1.00 34.85 271 ASN A CA 1
ATOM 2030 C C . ASN A 1 270 ? 30.374 9.109 22.654 1.00 33.41 271 ASN A C 1
ATOM 2031 O O . ASN A 1 270 ? 30.346 8.122 21.921 1.00 32.61 271 ASN A O 1
ATOM 2036 N N . ILE A 1 271 ? 30.381 10.356 22.209 1.00 32.57 272 ILE A N 1
ATOM 2037 C CA . ILE A 1 271 ? 30.347 10.684 20.796 1.00 28.89 272 ILE A CA 1
ATOM 2038 C C . ILE A 1 271 ? 31.674 10.289 20.168 1.00 22.96 272 ILE A C 1
ATOM 2039 O O . ILE A 1 271 ? 32.693 10.195 20.849 1.00 26.47 272 ILE A O 1
ATOM 2044 N N . ASN A 1 272 ? 31.629 9.910 18.906 1.00 19.72 273 ASN A N 1
ATOM 2045 C CA . ASN A 1 272 ? 32.843 9.607 18.164 1.00 24.28 273 ASN A CA 1
ATOM 2046 C C . ASN A 1 272 ? 33.940 10.658 18.409 1.00 29.45 273 ASN A C 1
ATOM 2047 O O . ASN A 1 272 ? 33.699 11.864 18.293 1.00 32.63 273 ASN A O 1
ATOM 2052 N N . GLU A 1 273 ? 35.127 10.193 18.787 1.00 34.88 274 GLU A N 1
ATOM 2053 C CA . GLU A 1 273 ? 36.250 11.049 19.181 1.00 37.68 274 GLU A CA 1
ATOM 2054 C C . GLU A 1 273 ? 36.760 12.014 18.101 1.00 38.08 274 GLU A C 1
ATOM 2055 O O . GLU A 1 273 ? 37.434 13.008 18.415 1.00 37.45 274 GLU A O 1
ATOM 2061 N N . GLY A 1 274 ? 36.470 11.694 16.836 1.00 35.92 275 GLY A N 1
ATOM 2062 C CA . GLY A 1 274 ? 36.795 12.572 15.722 1.00 32.29 275 GLY A CA 1
ATOM 2063 C C . GLY A 1 274 ? 36.197 13.974 15.792 1.00 32.23 275 GLY A C 1
ATOM 2064 O O . GLY A 1 274 ? 36.850 14.931 15.409 1.00 34.82 275 GLY A O 1
ATOM 2065 N N . TYR A 1 275 ? 35.014 14.114 16.379 1.00 30.51 276 TYR A N 1
ATOM 2066 C CA . TYR A 1 275 ? 34.335 15.398 16.456 1.00 29.74 276 TYR A CA 1
ATOM 2067 C C . TYR A 1 275 ? 35.067 16.434 17.272 1.00 34.24 276 TYR A C 1
ATOM 2068 O O . TYR A 1 275 ? 35.094 17.607 16.893 1.00 38.03 276 TYR A O 1
ATOM 2077 N N . TYR A 1 276 ? 35.686 16.000 18.367 1.00 31.61 277 TYR A N 1
ATOM 2078 C CA . TYR A 1 276 ? 36.249 16.921 19.356 1.00 31.09 277 TYR A CA 1
ATOM 2079 C C . TYR A 1 276 ? 37.219 17.975 18.817 1.00 31.27 277 TYR A C 1
ATOM 2080 O O . TYR A 1 276 ? 37.237 19.106 19.289 1.00 33.35 277 TYR A O 1
ATOM 2089 N N . ASP A 1 277 ? 38.063 17.589 17.874 1.00 31.26 278 ASP A N 1
ATOM 2090 C CA . ASP A 1 277 ? 39.097 18.486 17.393 1.00 35.24 278 ASP A CA 1
ATOM 2091 C C . ASP A 1 277 ? 38.841 19.050 16.014 1.00 34.16 278 ASP A C 1
ATOM 2092 O O . ASP A 1 277 ? 39.722 19.714 15.476 1.00 39.76 278 ASP A O 1
ATOM 2097 N N . LEU A 1 278 ? 37.763 18.617 15.362 1.00 30.06 279 LEU A N 1
ATOM 2098 C CA . LEU A 1 278 ? 37.374 19.176 14.068 1.00 25.17 279 LEU A CA 1
ATOM 2099 C C . LEU A 1 278 ? 36.976 20.644 14.265 1.00 24.15 279 LEU A C 1
ATOM 2100 O O . LEU A 1 278 ? 36.052 20.934 15.024 1.00 20.28 279 LEU A O 1
ATOM 2105 N N . PRO A 1 279 ? 37.717 21.587 13.638 1.00 20.48 280 PRO A N 1
ATOM 2106 C CA . PRO A 1 279 ? 37.431 23.009 13.857 1.00 18.36 280 PRO A CA 1
ATOM 2107 C C . PRO A 1 279 ? 36.163 23.448 13.147 1.00 15.38 280 PRO A C 1
ATOM 2108 O O . PRO A 1 279 ? 35.407 24.274 13.668 1.00 14.87 280 PRO A O 1
ATOM 2112 N N . ASN A 1 280 ? 35.857 22.778 12.037 1.00 12.51 281 ASN A N 1
ATOM 2113 C CA . ASN A 1 280 ? 34.639 23.056 11.300 1.00 9.49 281 ASN A CA 1
ATOM 2114 C C . ASN A 1 280 ? 33.423 22.271 11.794 1.00 13.21 281 ASN A C 1
ATOM 2115 O O . ASN A 1 280 ? 32.625 21.750 11.006 1.00 17.31 281 ASN A O 1
ATOM 2120 N N . THR A 1 281 ? 33.162 22.384 13.088 1.00 11.54 282 THR A N 1
ATOM 2121 C CA . THR A 1 281 ? 31.960 21.802 13.663 1.00 12.11 282 THR A CA 1
ATOM 2122 C C . THR A 1 281 ? 31.404 22.775 14.699 1.00 10.99 282 THR A C 1
ATOM 2123 O O . THR A 1 281 ? 32.151 23.545 15.309 1.00 18.43 282 THR A O 1
ATOM 2127 N N . PHE A 1 282 ? 30.092 22.795 14.851 1.00 6.13 283 PHE A N 1
ATOM 2128 C CA . PHE A 1 282 ? 29.456 23.551 15.916 1.00 8.48 283 PHE A CA 1
ATOM 2129 C C . PHE A 1 282 ? 28.545 22.507 16.617 1.00 11.94 283 PHE A C 1
ATOM 2130 O O . PHE A 1 282 ? 27.678 21.917 15.977 1.00 19.26 283 PHE A O 1
ATOM 2138 N N . LEU A 1 283 ? 28.810 22.209 17.887 1.00 13.73 284 LEU A N 1
ATOM 2139 C CA . LEU A 1 283 ? 28.328 20.969 18.533 1.00 11.94 284 LEU A CA 1
ATOM 2140 C C . LEU A 1 283 ? 27.692 21.267 19.893 1.00 13.03 284 LEU A C 1
ATOM 2141 O O . LEU A 1 283 ? 28.266 22.016 20.691 1.00 14.64 284 LEU A O 1
ATOM 2146 N N . PHE A 1 284 ? 26.491 20.728 20.124 1.00 13.79 285 PHE A N 1
ATOM 2147 C CA . PHE A 1 284 ? 25.768 20.919 21.381 1.00 14.20 285 PHE A CA 1
ATOM 2148 C C . PHE A 1 284 ? 25.514 19.590 22.095 1.00 13.34 285 PHE A C 1
ATOM 2149 O O . PHE A 1 284 ? 25.255 18.572 21.467 1.00 16.16 285 PHE A O 1
ATOM 2157 N N . PRO A 1 285 ? 25.471 19.617 23.428 1.00 17.44 286 PRO A N 1
ATOM 2158 C CA . PRO A 1 285 ? 25.160 18.406 24.189 1.00 16.01 286 PRO A CA 1
ATOM 2159 C C . PRO A 1 285 ? 23.655 18.143 24.262 1.00 12.44 286 PRO A C 1
ATOM 2160 O O . PRO A 1 285 ? 23.009 18.351 25.292 1.00 14.91 286 PRO A O 1
ATOM 2164 N N . HIS A 1 286 ? 23.073 17.805 23.122 1.00 12.17 287 HIS A N 1
ATOM 2165 C CA . HIS A 1 286 ? 21.640 17.558 23.038 1.00 14.92 287 HIS A CA 1
ATOM 2166 C C . HIS A 1 286 ? 20.784 18.613 23.745 1.00 20.57 287 HIS A C 1
ATOM 2167 O O . HIS A 1 286 ? 19.823 18.278 24.439 1.00 20.41 287 HIS A O 1
ATOM 2174 N N . ILE A 1 287 ? 20.983 19.886 23.414 1.00 23.61 288 ILE A N 1
ATOM 2175 C CA . ILE A 1 287 ? 20.153 20.896 24.042 1.00 18.37 288 ILE A CA 1
ATOM 2176 C C . ILE A 1 287 ? 19.018 21.422 23.182 1.00 12.52 288 ILE A C 1
ATOM 2177 O O . ILE A 1 287 ? 18.342 22.380 23.546 1.00 16.56 288 ILE A O 1
ATOM 2182 N N . GLY A 1 288 ? 18.547 20.541 22.315 1.00 11.89 289 GLY A N 1
ATOM 2183 C CA . GLY A 1 288 ? 17.349 20.828 21.545 1.00 2.46 289 GLY A CA 1
ATOM 2184 C C . GLY A 1 288 ? 16.160 21.378 22.292 1.00 9.38 289 GLY A C 1
ATOM 2185 O O . GLY A 1 288 ? 15.486 22.235 21.758 1.00 17.46 289 GLY A O 1
ATOM 2186 N N . SER A 1 289 ? 15.737 20.744 23.386 1.00 14.44 290 SER A N 1
ATOM 2187 C CA . SER A 1 289 ? 14.535 21.211 24.091 1.00 9.70 290 SER A CA 1
ATOM 2188 C C . SER A 1 289 ? 14.901 21.831 25.423 1.00 9.71 290 SER A C 1
ATOM 2189 O O . SER A 1 289 ? 14.028 22.118 26.237 1.00 12.55 290 SER A O 1
ATOM 2192 N N . ALA A 1 290 ? 16.196 22.042 25.633 1.00 10.08 291 ALA A N 1
ATOM 2193 C CA . ALA A 1 290 ? 16.716 22.731 26.811 1.00 9.91 291 ALA A CA 1
ATOM 2194 C C . ALA A 1 290 ? 16.284 24.193 26.921 1.00 10.56 291 ALA A C 1
ATOM 2195 O O . ALA A 1 290 ? 17.129 25.058 27.115 1.00 16.00 291 ALA A O 1
ATOM 2197 N N . ALA A 1 291 ? 14.981 24.463 26.845 1.00 13.57 292 ALA A N 1
ATOM 2198 C CA . ALA A 1 291 ? 14.401 25.776 27.160 1.00 13.25 292 ALA A CA 1
ATOM 2199 C C . ALA A 1 291 ? 13.396 25.601 28.294 1.00 16.80 292 ALA A C 1
ATOM 2200 O O . ALA A 1 291 ? 12.536 24.730 28.225 1.00 21.98 292 ALA A O 1
ATOM 2202 N N . THR A 1 292 ? 13.375 26.535 29.235 1.00 18.62 293 THR A N 1
ATOM 2203 C CA . THR A 1 292 ? 12.545 26.381 30.413 1.00 19.11 293 THR A CA 1
ATOM 2204 C C . THR A 1 292 ? 11.064 26.192 30.094 1.00 19.59 293 THR A C 1
ATOM 2205 O O . THR A 1 292 ? 10.351 25.494 30.803 1.00 23.85 293 THR A O 1
ATOM 2209 N N . GLN A 1 293 ? 10.593 26.801 29.018 1.00 21.57 294 GLN A N 1
ATOM 2210 C CA . GLN A 1 293 ? 9.181 26.686 28.655 1.00 20.67 294 GLN A CA 1
ATOM 2211 C C . GLN A 1 293 ? 8.895 25.275 28.177 1.00 23.53 294 GLN A C 1
ATOM 2212 O O . GLN A 1 293 ? 7.820 24.735 28.423 1.00 25.47 294 GLN A O 1
ATOM 2218 N N . ALA A 1 294 ? 9.879 24.685 27.502 1.00 23.72 295 ALA A N 1
ATOM 2219 C CA . ALA A 1 294 ? 9.742 23.345 26.966 1.00 19.56 295 ALA A CA 1
ATOM 2220 C C . ALA A 1 294 ? 9.803 22.369 28.116 1.00 20.13 295 ALA A C 1
ATOM 2221 O O . ALA A 1 294 ? 8.865 21.619 28.345 1.00 23.34 295 ALA A O 1
ATOM 2223 N N . ARG A 1 295 ? 10.807 22.537 28.958 1.00 20.96 296 ARG A N 1
ATOM 2224 C CA . ARG A 1 295 ? 11.038 21.607 30.045 1.00 23.05 296 ARG A CA 1
ATOM 2225 C C . ARG A 1 295 ? 9.922 21.579 31.078 1.00 24.78 296 ARG A C 1
ATOM 2226 O O . ARG A 1 295 ? 9.741 20.586 31.772 1.00 29.53 296 ARG A O 1
ATOM 2234 N N . GLU A 1 296 ? 9.088 22.605 31.093 1.00 28.66 297 GLU A N 1
ATOM 2235 C CA . GLU A 1 296 ? 7.981 22.638 32.024 1.00 27.92 297 GLU A CA 1
ATOM 2236 C C . GLU A 1 296 ? 6.696 22.112 31.457 1.00 29.51 297 GLU A C 1
ATOM 2237 O O . GLU A 1 296 ? 5.931 21.464 32.170 1.00 30.82 297 GLU A O 1
ATOM 2243 N N . ASP A 1 297 ? 6.464 22.355 30.170 1.00 30.03 298 ASP A N 1
ATOM 2244 C CA . ASP A 1 297 ? 5.365 21.699 29.470 1.00 30.48 298 ASP A CA 1
ATOM 2245 C C . ASP A 1 297 ? 5.494 20.181 29.612 1.00 28.41 298 ASP A C 1
ATOM 2246 O O . ASP A 1 297 ? 4.550 19.516 30.028 1.00 27.09 298 ASP A O 1
ATOM 2251 N N . MET A 1 298 ? 6.700 19.666 29.403 1.00 25.47 299 MET A N 1
ATOM 2252 C CA . MET A 1 298 ? 6.954 18.237 29.535 1.00 26.55 299 MET A CA 1
ATOM 2253 C C . MET A 1 298 ? 6.627 17.762 30.949 1.00 30.15 299 MET A C 1
ATOM 2254 O O . MET A 1 298 ? 5.940 16.759 31.131 1.00 32.99 299 MET A O 1
ATOM 2259 N N . ALA A 1 299 ? 6.956 18.581 31.939 1.00 29.91 300 ALA A N 1
ATOM 2260 C CA . ALA A 1 299 ? 6.746 18.187 33.315 1.00 30.19 300 ALA A CA 1
ATOM 2261 C C . ALA A 1 299 ? 5.287 18.258 33.750 1.00 28.50 300 ALA A C 1
ATOM 2262 O O . ALA A 1 299 ? 4.820 17.413 34.498 1.00 28.10 300 ALA A O 1
ATOM 2264 N N . HIS A 1 300 ? 4.592 19.312 33.356 1.00 26.65 301 HIS A N 1
ATOM 2265 C CA . HIS A 1 300 ? 3.185 19.431 33.654 1.00 25.10 301 HIS A CA 1
ATOM 2266 C C . HIS A 1 300 ? 2.458 18.287 32.976 1.00 29.79 301 HIS A C 1
ATOM 2267 O O . HIS A 1 300 ? 1.617 17.640 33.592 1.00 34.57 301 HIS A O 1
ATOM 2274 N N . GLN A 1 301 ? 2.942 17.904 31.800 1.00 29.67 302 GLN A N 1
ATOM 2275 C CA . GLN A 1 301 ? 2.392 16.764 31.067 1.00 32.20 302 GLN A CA 1
ATOM 2276 C C . GLN A 1 301 ? 2.614 15.433 31.782 1.00 32.68 302 GLN A C 1
ATOM 2277 O O . GLN A 1 301 ? 1.697 14.621 31.884 1.00 35.16 302 GLN A O 1
ATOM 2283 N N . ALA A 1 302 ? 3.836 15.191 32.239 1.00 31.55 303 ALA A N 1
ATOM 2284 C CA . ALA A 1 302 ? 4.122 14.010 33.028 1.00 28.02 303 ALA A CA 1
ATOM 2285 C C . ALA A 1 302 ? 3.377 14.029 34.361 1.00 32.12 303 ALA A C 1
ATOM 2286 O O . ALA A 1 302 ? 3.171 12.984 34.960 1.00 38.40 303 ALA A O 1
ATOM 2288 N N . ASN A 1 303 ? 2.917 15.198 34.795 1.00 31.22 304 ASN A N 1
ATOM 2289 C CA . ASN A 1 303 ? 2.139 15.290 36.022 1.00 32.66 304 ASN A CA 1
ATOM 2290 C C . ASN A 1 303 ? 0.668 15.022 35.730 1.00 35.22 304 ASN A C 1
ATOM 2291 O O . ASN A 1 303 ? -0.020 14.367 36.511 1.00 40.50 304 ASN A O 1
ATOM 2296 N N . ASP A 1 304 ? 0.198 15.504 34.586 1.00 35.12 305 ASP A N 1
ATOM 2297 C CA . ASP A 1 304 ? -1.148 15.220 34.100 1.00 30.58 305 ASP A CA 1
ATOM 2298 C C . ASP A 1 304 ? -1.428 13.723 34.044 1.00 30.13 305 ASP A C 1
ATOM 2299 O O . ASP A 1 304 ? -2.561 13.278 34.229 1.00 34.86 305 ASP A O 1
ATOM 2304 N N . LEU A 1 305 ? -0.418 12.961 33.672 1.00 24.22 306 LEU A N 1
ATOM 2305 C CA . LEU A 1 305 ? -0.573 11.526 33.533 1.00 26.82 306 LEU A CA 1
ATOM 2306 C C . LEU A 1 305 ? -0.899 10.854 34.878 1.00 27.73 306 LEU A C 1
ATOM 2307 O O . LEU A 1 305 ? -1.961 10.264 35.047 1.00 29.01 306 LEU A O 1
ATOM 2312 N N . ILE A 1 306 ? -0.008 11.022 35.844 1.00 29.38 307 ILE A N 1
ATOM 2313 C CA . ILE A 1 306 ? -0.236 10.637 37.225 1.00 28.81 307 ILE A CA 1
ATOM 2314 C C . ILE A 1 306 ? -1.602 11.104 37.728 1.00 32.66 307 ILE A C 1
ATOM 2315 O O . ILE A 1 306 ? -2.414 10.303 38.170 1.00 34.82 307 ILE A O 1
ATOM 2320 N N . ASP A 1 307 ? -1.867 12.396 37.620 1.00 36.01 308 ASP A N 1
ATOM 2321 C CA . ASP A 1 307 ? -3.175 12.948 37.965 1.00 38.62 308 ASP A CA 1
ATOM 2322 C C . ASP A 1 307 ? -4.344 12.098 37.479 1.00 41.33 308 ASP A C 1
ATOM 2323 O O . ASP A 1 307 ? -5.302 11.877 38.210 1.00 43.22 308 ASP A O 1
ATOM 2328 N N . ALA A 1 308 ? -4.307 11.692 36.219 1.00 43.80 309 ALA A N 1
ATOM 2329 C CA . ALA A 1 308 ? -5.410 10.933 35.654 1.00 45.25 309 ALA A CA 1
ATOM 2330 C C . ALA A 1 308 ? -5.443 9.441 36.036 1.00 45.21 309 ALA A C 1
ATOM 2331 O O . ALA A 1 308 ? -6.506 8.833 35.979 1.00 47.87 309 ALA A O 1
ATOM 2333 N N . LEU A 1 309 ? -4.318 8.839 36.420 1.00 43.37 310 LEU A N 1
ATOM 2334 C CA . LEU A 1 309 ? -4.382 7.484 36.976 1.00 44.37 310 LEU A CA 1
ATOM 2335 C C . LEU A 1 309 ? -5.109 7.590 38.304 1.00 47.11 310 LEU A C 1
ATOM 2336 O O . LEU A 1 309 ? -6.220 7.085 38.444 1.00 49.94 310 LEU A O 1
ATOM 2341 N N . PHE A 1 310 ? -4.564 8.395 39.212 1.00 46.66 311 PHE A N 1
ATOM 2342 C CA . PHE A 1 310 ? -5.141 8.546 40.545 1.00 46.82 311 PHE A CA 1
ATOM 2343 C C . PHE A 1 310 ? -6.542 9.150 40.516 1.00 47.35 311 PHE A C 1
ATOM 2344 O O . PHE A 1 310 ? -7.276 9.063 41.492 1.00 52.63 311 PHE A O 1
ATOM 2352 N N . GLY A 1 311 ? -6.896 9.799 39.418 1.00 48.70 312 GLY A N 1
ATOM 2353 C CA . GLY A 1 311 ? -8.220 10.379 39.308 1.00 47.69 312 GLY A CA 1
ATOM 2354 C C . GLY A 1 311 ? -9.198 9.376 38.743 1.00 51.78 312 GLY A C 1
ATOM 2355 O O . GLY A 1 311 ? -10.390 9.661 38.626 1.00 51.75 312 GLY A O 1
ATOM 2356 N N . GLY A 1 312 ? -8.676 8.229 38.316 1.00 54.86 313 GLY A N 1
ATOM 2357 C CA . GLY A 1 312 ? -9.502 7.199 37.712 1.00 60.05 313 GLY A CA 1
ATOM 2358 C C . GLY A 1 312 ? -10.038 7.510 36.318 1.00 64.17 313 GLY A C 1
ATOM 2359 O O . GLY A 1 312 ? -11.153 7.106 35.974 1.00 68.87 313 GLY A O 1
ATOM 2360 N N . ALA A 1 313 ? -9.244 8.192 35.497 1.00 64.86 314 ALA A N 1
ATOM 2361 C CA . ALA A 1 313 ? -9.615 8.447 34.106 1.00 62.68 314 ALA A CA 1
ATOM 2362 C C . ALA A 1 313 ? -8.495 7.915 33.222 1.00 61.32 314 ALA A C 1
ATOM 2363 O O . ALA A 1 313 ? -7.532 7.327 33.722 1.00 58.89 314 ALA A O 1
ATOM 2365 N N . ASP A 1 314 ? -8.644 8.057 31.909 1.00 62.20 315 ASP A N 1
ATOM 2366 C CA . ASP A 1 314 ? -7.578 7.663 30.984 1.00 65.38 315 ASP A CA 1
ATOM 2367 C C . ASP A 1 314 ? -6.410 8.666 30.982 1.00 63.45 315 ASP A C 1
ATOM 2368 O O . ASP A 1 314 ? -6.615 9.891 30.997 1.00 63.20 315 ASP A O 1
ATOM 2373 N N . MET A 1 315 ? -5.189 8.135 30.973 1.00 59.54 316 MET A N 1
ATOM 2374 C CA . MET A 1 315 ? -3.988 8.958 30.872 1.00 51.80 316 MET A CA 1
ATOM 2375 C C . MET A 1 315 ? -4.040 9.780 29.601 1.00 50.73 316 MET A C 1
ATOM 2376 O O . MET A 1 315 ? -4.267 9.245 28.514 1.00 51.95 316 MET A O 1
ATOM 2381 N N . SER A 1 316 ? -3.724 11.060 29.735 1.00 49.33 317 SER A N 1
ATOM 2382 C CA . SER A 1 316 ? -3.738 11.989 28.617 1.00 44.35 317 SER A CA 1
ATOM 2383 C C . SER A 1 316 ? -2.721 11.653 27.518 1.00 41.76 317 SER A C 1
ATOM 2384 O O . SER A 1 316 ? -3.005 11.832 26.341 1.00 44.13 317 SER A O 1
ATOM 2387 N N . TYR A 1 317 ? -1.564 11.117 27.885 1.00 37.63 318 TYR A N 1
ATOM 2388 C CA . TYR A 1 317 ? -0.614 10.645 26.884 1.00 40.55 318 TYR A CA 1
ATOM 2389 C C . TYR A 1 317 ? -0.352 9.188 27.154 1.00 42.11 318 TYR A C 1
ATOM 2390 O O . TYR A 1 317 ? 0.733 8.813 27.593 1.00 43.54 318 TYR A O 1
ATOM 2399 N N . ALA A 1 318 ? -1.415 8.399 27.019 1.00 44.45 319 ALA A N 1
ATOM 2400 C CA . ALA A 1 318 ? -1.407 6.978 27.331 1.00 43.64 319 ALA A CA 1
ATOM 2401 C C . ALA A 1 318 ? -0.510 6.176 26.382 1.00 47.12 319 ALA A C 1
ATOM 2402 O O . ALA A 1 318 ? -0.795 6.073 25.190 1.00 50.46 319 ALA A O 1
ATOM 2404 N N . LEU A 1 319 ? 0.595 5.649 26.901 1.00 47.76 320 LEU A N 1
ATOM 2405 C CA . LEU A 1 319 ? 1.422 4.711 26.148 1.00 48.10 320 LEU A CA 1
ATOM 2406 C C . LEU A 1 319 ? 0.963 3.261 26.363 1.00 52.04 320 LEU A C 1
ATOM 2407 O O . LEU A 1 319 ? 0.996 2.464 25.419 1.00 56.47 320 LEU A O 1
ATOM 2412 N N . ALA A 1 320 ? 0.593 2.909 27.602 1.00 50.06 321 ALA A N 1
ATOM 2413 C CA . ALA A 1 320 ? 0.095 1.565 27.928 1.00 45.09 321 ALA A CA 1
ATOM 2414 C C . ALA A 1 320 ? -1.229 1.624 28.670 1.00 43.38 321 ALA A C 1
ATOM 2415 O O . ALA A 1 320 ? -1.369 2.374 29.634 1.00 45.72 321 ALA A O 1
ATOM 2417 N N . LYS B 1 1 ? 50.440 49.763 -16.099 1.00 66.65 2 LYS B N 1
ATOM 2418 C CA . LYS B 1 1 ? 49.818 49.327 -14.850 1.00 63.84 2 LYS B CA 1
ATOM 2419 C C . LYS B 1 1 ? 50.304 50.196 -13.685 1.00 60.09 2 LYS B C 1
ATOM 2420 O O . LYS B 1 1 ? 51.512 50.272 -13.422 1.00 62.22 2 LYS B O 1
ATOM 2422 N N . LYS B 1 2 ? 49.379 50.955 -13.097 1.00 53.00 3 LYS B N 1
ATOM 2423 C CA . LYS B 1 2 ? 49.660 51.739 -11.901 1.00 45.52 3 LYS B CA 1
ATOM 2424 C C . LYS B 1 2 ? 49.842 50.784 -10.731 1.00 42.40 3 LYS B C 1
ATOM 2425 O O . LYS B 1 2 ? 49.125 49.800 -10.626 1.00 46.15 3 LYS B O 1
ATOM 2429 N N . LYS B 1 3 ? 50.893 50.991 -9.950 1.00 38.57 4 LYS B N 1
ATOM 2430 C CA . LYS B 1 3 ? 51.196 50.131 -8.813 1.00 35.13 4 LYS B CA 1
ATOM 2431 C C . LYS 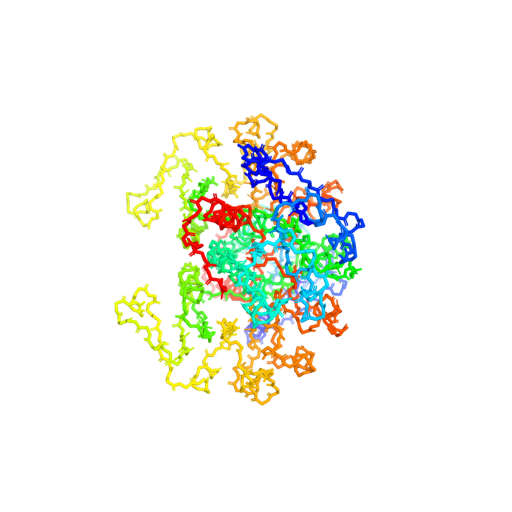B 1 3 ? 50.381 50.533 -7.578 1.00 35.54 4 LYS B C 1
ATOM 2432 O O . LYS B 1 3 ? 50.172 51.725 -7.327 1.00 36.60 4 LYS B O 1
ATOM 2435 N N . ILE B 1 4 ? 49.897 49.553 -6.820 1.00 32.21 5 ILE B N 1
ATOM 2436 C CA . ILE B 1 4 ? 49.262 49.847 -5.541 1.00 25.04 5 ILE B CA 1
ATOM 2437 C C . ILE B 1 4 ? 49.849 48.965 -4.445 1.00 24.78 5 ILE B C 1
ATOM 2438 O O . ILE B 1 4 ? 50.453 47.936 -4.736 1.00 24.23 5 ILE B O 1
ATOM 2443 N N . LEU B 1 5 ? 49.905 49.493 -3.227 1.00 23.59 6 LEU B N 1
ATOM 2444 C CA . LEU B 1 5 ? 50.215 48.666 -2.067 1.00 23.74 6 LEU B CA 1
ATOM 2445 C C . LEU B 1 5 ? 48.895 48.273 -1.414 1.00 26.84 6 LEU B C 1
ATOM 2446 O O . LEU B 1 5 ? 47.982 49.105 -1.268 1.00 21.77 6 LEU B O 1
ATOM 2451 N N . ILE B 1 6 ? 48.753 46.977 -1.143 1.00 30.30 7 ILE B N 1
ATOM 2452 C CA . ILE B 1 6 ? 47.648 46.469 -0.326 1.00 26.87 7 ILE B CA 1
ATOM 2453 C C . ILE B 1 6 ? 48.246 45.986 0.983 1.00 23.72 7 ILE B C 1
ATOM 2454 O O . ILE B 1 6 ? 49.202 45.206 0.981 1.00 26.04 7 ILE B O 1
ATOM 2459 N N . THR B 1 7 ? 47.808 46.581 2.083 1.00 22.94 8 THR B N 1
ATOM 2460 C CA . THR B 1 7 ? 48.459 46.353 3.368 1.00 27.22 8 THR B CA 1
ATOM 2461 C C . THR B 1 7 ? 48.188 44.979 3.994 1.00 27.81 8 THR B C 1
ATOM 2462 O O . THR B 1 7 ? 49.042 44.445 4.712 1.00 28.63 8 THR B O 1
ATOM 2466 N N . TRP B 1 8 ? 46.970 44.467 3.817 1.00 30.19 9 TRP B N 1
ATOM 2467 C CA . TRP B 1 8 ? 46.576 43.156 4.352 1.00 31.33 9 TRP B CA 1
ATOM 2468 C C . TRP B 1 8 ? 46.149 42.215 3.228 1.00 28.60 9 TRP B C 1
ATOM 2469 O O . TRP B 1 8 ? 45.737 42.668 2.168 1.00 34.69 9 TRP B O 1
ATOM 2480 N N . PRO B 1 9 ? 46.270 40.893 3.430 1.00 25.84 10 PRO B N 1
ATOM 2481 C CA . PRO B 1 9 ? 45.656 39.977 2.464 1.00 20.66 10 PRO B CA 1
ATOM 2482 C C . PRO B 1 9 ? 44.138 40.135 2.464 1.00 21.87 10 PRO B C 1
ATOM 2483 O O . PRO B 1 9 ? 43.508 40.188 3.531 1.00 24.26 10 PRO B O 1
ATOM 2487 N N . LEU B 1 10 ? 43.578 40.369 1.284 1.00 21.38 11 LEU B N 1
ATOM 2488 C CA . LEU B 1 10 ? 42.140 40.554 1.134 1.00 22.03 11 LEU B CA 1
ATOM 2489 C C . LEU B 1 10 ? 41.550 39.300 0.483 1.00 21.90 11 LEU B C 1
ATOM 2490 O O . LEU B 1 10 ? 42.291 38.431 0.013 1.00 18.97 11 LEU B O 1
ATOM 2495 N N . PRO B 1 11 ? 40.212 39.160 0.500 1.00 22.61 12 PRO B N 1
ATOM 2496 C CA . PRO B 1 11 ? 39.606 37.999 -0.150 1.00 22.75 12 PRO B CA 1
ATOM 2497 C C . PRO B 1 11 ? 40.168 37.738 -1.532 1.00 25.81 12 PRO B C 1
ATOM 2498 O O . PRO B 1 11 ? 40.533 38.668 -2.245 1.00 30.88 12 PRO B O 1
ATOM 2502 N N . GLU B 1 12 ? 40.060 36.483 -1.946 1.00 32.27 13 GLU B N 1
ATOM 2503 C CA . GLU B 1 12 ? 40.571 35.965 -3.220 1.00 33.56 13 GLU B CA 1
ATOM 2504 C C . GLU B 1 12 ? 40.039 36.681 -4.467 1.00 29.26 13 GLU B C 1
ATOM 2505 O O . GLU B 1 12 ? 40.758 36.804 -5.442 1.00 28.70 13 GLU B O 1
ATOM 2511 N N . ALA B 1 13 ? 38.761 37.064 -4.472 1.00 23.85 14 ALA B N 1
ATOM 2512 C CA . ALA B 1 13 ? 38.156 37.722 -5.637 1.00 22.36 14 ALA B CA 1
ATOM 2513 C C . ALA B 1 13 ? 38.668 39.153 -5.849 1.00 25.06 14 ALA B C 1
ATOM 2514 O O . ALA B 1 13 ? 38.634 39.675 -6.959 1.00 21.60 14 ALA B O 1
ATOM 2516 N N . ALA B 1 14 ? 38.838 39.843 -4.724 1.00 30.22 15 ALA B N 1
ATOM 2517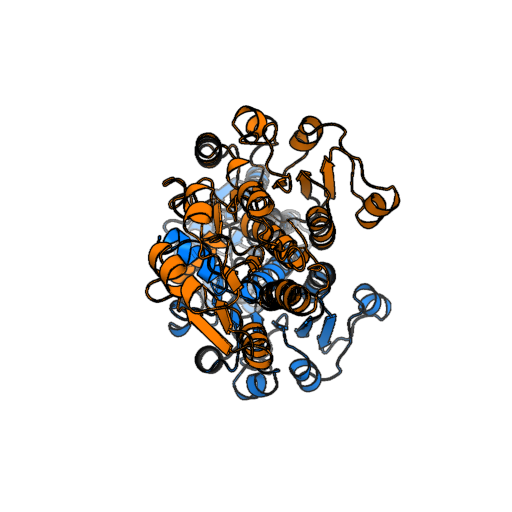 C CA . ALA B 1 14 ? 39.314 41.216 -4.648 1.00 26.36 15 ALA B CA 1
ATOM 2518 C C . ALA B 1 14 ? 40.783 41.315 -5.003 1.00 26.23 15 ALA B C 1
ATOM 2519 O O . ALA B 1 14 ? 41.179 42.232 -5.711 1.00 27.53 15 ALA B O 1
ATOM 2521 N N . MET B 1 15 ? 41.604 40.463 -4.397 1.00 25.77 16 MET B N 1
ATOM 2522 C CA . MET B 1 15 ? 42.997 40.336 -4.815 1.00 26.35 16 MET B CA 1
ATOM 2523 C C . MET B 1 15 ? 43.145 40.104 -6.313 1.00 26.85 16 MET B C 1
ATOM 2524 O O . MET B 1 15 ? 44.160 40.474 -6.898 1.00 32.89 16 MET B O 1
ATOM 2529 N N . ALA B 1 16 ? 42.216 39.351 -6.893 1.00 29.09 17 ALA B N 1
ATOM 2530 C CA . ALA B 1 16 ? 42.267 39.004 -8.314 1.00 26.73 17 ALA B CA 1
ATOM 2531 C C . ALA B 1 16 ? 41.939 40.189 -9.208 1.00 27.09 17 ALA B C 1
ATOM 2532 O O . ALA B 1 16 ? 42.524 40.332 -10.270 1.00 33.04 17 ALA B O 1
ATOM 2534 N N . ARG B 1 17 ? 40.917 40.955 -8.850 1.00 25.25 18 ARG B N 1
ATOM 2535 C CA . ARG B 1 17 ? 40.599 42.162 -9.587 1.00 26.04 18 ARG B CA 1
ATOM 2536 C C . ARG B 1 17 ? 41.749 43.150 -9.499 1.00 30.15 18 ARG B C 1
ATOM 2537 O O . ARG B 1 17 ? 42.148 43.731 -10.502 1.00 35.31 18 ARG B O 1
ATOM 2545 N N . ALA B 1 18 ? 42.309 43.294 -8.303 1.00 31.10 19 ALA B N 1
ATOM 2546 C CA . ALA B 1 18 ? 43.418 44.205 -8.065 1.00 27.61 19 ALA B CA 1
ATOM 2547 C C . ALA B 1 18 ? 44.552 43.928 -9.042 1.00 28.17 19 ALA B C 1
ATOM 2548 O O . ALA B 1 18 ? 44.881 44.775 -9.842 1.00 29.02 19 ALA B O 1
ATOM 2550 N N . ARG B 1 19 ? 44.997 42.682 -9.102 1.00 31.37 20 ARG B N 1
ATOM 2551 C CA . ARG B 1 19 ? 46.076 42.280 -9.994 1.00 29.84 20 ARG B CA 1
ATOM 2552 C C . ARG B 1 19 ? 45.676 42.158 -11.459 1.00 29.74 20 ARG B C 1
ATOM 2553 O O . ARG B 1 19 ? 46.496 41.825 -12.300 1.00 36.06 20 ARG B O 1
ATOM 2561 N N . GLU B 1 20 ? 44.419 42.401 -11.773 1.00 30.11 21 GLU B N 1
ATOM 2562 C CA . GLU B 1 20 ? 44.023 42.543 -13.166 1.00 34.70 21 GLU B CA 1
ATOM 2563 C C . GLU B 1 20 ? 44.329 43.940 -13.697 1.00 39.36 21 GLU B C 1
ATOM 2564 O O . GLU B 1 20 ? 44.729 44.093 -14.861 1.00 45.08 21 GLU B O 1
ATOM 2570 N N . SER B 1 21 ? 43.986 44.952 -12.899 1.00 39.44 22 SER B N 1
ATOM 2571 C CA . SER B 1 21 ? 44.102 46.350 -13.302 1.00 38.84 22 SER B CA 1
ATOM 2572 C C . SER B 1 21 ? 45.392 47.022 -12.816 1.00 38.00 22 SER B C 1
ATOM 2573 O O . SER B 1 21 ? 45.729 48.123 -13.259 1.00 45.54 22 SER B O 1
ATOM 2576 N N . TYR B 1 22 ? 46.092 46.393 -11.881 1.00 33.14 23 TYR B N 1
ATOM 2577 C CA . TYR B 1 22 ? 47.209 47.046 -11.214 1.00 30.95 23 TYR B CA 1
ATOM 2578 C C . TYR B 1 22 ? 48.368 46.099 -11.041 1.00 33.45 23 TYR B C 1
ATOM 2579 O O . TYR B 1 22 ? 48.241 44.895 -11.237 1.00 35.33 23 TYR B O 1
ATOM 2588 N N . ASP B 1 23 ? 49.537 46.678 -10.826 1.00 36.77 24 ASP B N 1
ATOM 2589 C CA . ASP B 1 23 ? 50.697 45.926 -10.411 1.00 39.02 24 ASP B CA 1
ATOM 2590 C C . ASP B 1 23 ? 50.627 46.102 -8.914 1.00 38.47 24 ASP B C 1
ATOM 2591 O O . ASP B 1 23 ? 50.451 47.224 -8.442 1.00 37.15 24 ASP B O 1
ATOM 2596 N N . VAL B 1 24 ? 50.504 44.992 -8.195 1.00 38.06 25 VAL B N 1
ATOM 2597 C CA . VAL B 1 24 ? 50.179 45.055 -6.777 1.00 34.64 25 VAL B CA 1
ATOM 2598 C C . VAL B 1 24 ? 51.359 44.583 -5.955 1.00 35.43 25 VAL B C 1
ATOM 2599 O O . VAL B 1 24 ? 52.014 43.604 -6.306 1.00 38.07 25 VAL B O 1
ATOM 2603 N N . ILE B 1 25 ? 51.702 45.348 -4.928 1.00 34.67 26 ILE B N 1
ATOM 2604 C CA . ILE B 1 25 ? 52.508 44.818 -3.849 1.00 34.55 26 ILE B CA 1
ATOM 2605 C C . ILE B 1 25 ? 51.543 44.393 -2.757 1.00 35.49 26 ILE B C 1
ATOM 2606 O O . ILE B 1 25 ? 50.773 45.207 -2.239 1.00 35.77 26 ILE B O 1
ATOM 2611 N N . ALA B 1 26 ? 51.467 43.083 -2.548 1.00 37.65 27 ALA B N 1
ATOM 2612 C CA . ALA B 1 26 ? 50.596 42.497 -1.534 1.00 34.50 27 ALA B CA 1
ATOM 2613 C C . ALA B 1 26 ? 51.415 42.180 -0.292 1.00 33.08 27 ALA B C 1
ATOM 2614 O O . ALA B 1 26 ? 52.390 41.431 -0.362 1.00 36.00 27 ALA B O 1
ATOM 2616 N N . HIS B 1 27 ? 51.057 42.786 0.831 1.00 28.39 28 HIS B N 1
ATOM 2617 C CA . HIS B 1 27 ? 51.780 42.549 2.065 1.00 28.64 28 HIS B CA 1
ATOM 2618 C C . HIS B 1 27 ? 51.033 41.475 2.863 1.00 29.66 28 HIS B C 1
ATOM 2619 O O . HIS B 1 27 ? 49.814 41.515 2.964 1.00 30.72 28 HIS B O 1
ATOM 2626 N N . GLY B 1 28 ? 51.762 40.508 3.410 1.00 33.58 29 GLY B N 1
ATOM 2627 C CA . GLY B 1 28 ? 51.132 39.437 4.170 1.00 34.19 29 GLY B CA 1
ATOM 2628 C C . GLY B 1 28 ? 50.794 39.856 5.586 1.00 38.78 29 GLY B C 1
ATOM 2629 O O . GLY B 1 28 ? 51.234 40.914 6.041 1.00 41.43 29 GLY B O 1
ATOM 2630 N N . ASP B 1 29 ? 49.998 39.046 6.284 1.00 39.18 30 ASP B N 1
ATOM 2631 C CA . ASP B 1 29 ? 49.730 39.276 7.705 1.00 39.35 30 ASP B CA 1
ATOM 2632 C C . ASP B 1 29 ? 50.778 38.578 8.565 1.00 38.20 30 ASP B C 1
ATOM 2633 O O . ASP B 1 29 ? 50.958 38.905 9.746 1.00 38.64 30 ASP B O 1
ATOM 2638 N N . ASP B 1 30 ? 51.469 37.609 7.980 1.00 41.31 31 ASP B N 1
ATOM 2639 C CA . ASP B 1 30 ? 52.546 36.945 8.718 1.00 44.30 31 ASP B CA 1
ATOM 2640 C C . ASP B 1 30 ? 53.003 37.977 9.739 1.00 46.33 31 ASP B C 1
ATOM 2641 O O . ASP B 1 30 ? 52.416 38.101 10.824 1.00 53.21 31 ASP B O 1
ATOM 2643 N N . PRO B 1 31 ? 54.049 38.752 9.447 1.00 44.48 32 PRO B N 1
ATOM 2644 C CA . PRO B 1 31 ? 54.462 39.875 10.249 1.00 42.65 32 PRO B CA 1
ATOM 2645 C C . PRO B 1 31 ? 53.879 41.095 9.590 1.00 40.74 32 PRO B C 1
ATOM 2646 O O . PRO B 1 31 ? 54.498 41.624 8.618 1.00 36.82 32 PRO B O 1
ATOM 2650 N N . LYS B 1 32 ? 52.732 41.488 10.107 1.00 41.58 33 LYS B N 1
ATOM 2651 C CA . LYS B 1 32 ? 51.923 42.593 9.559 1.00 42.51 33 LYS B CA 1
ATOM 2652 C C . LYS B 1 32 ? 52.741 43.828 9.189 1.00 46.39 33 LYS B C 1
ATOM 2653 O O . LYS B 1 32 ? 53.946 43.917 9.477 1.00 49.65 33 LYS B O 1
ATOM 2659 N N . ILE B 1 33 ? 52.106 44.716 8.429 1.00 44.36 34 ILE B N 1
ATOM 2660 C CA . ILE B 1 33 ? 52.752 45.916 7.942 1.00 38.39 34 ILE B CA 1
ATOM 2661 C C . ILE B 1 33 ? 52.900 46.880 9.126 1.00 41.06 34 ILE B C 1
ATOM 2662 O O . ILE B 1 33 ? 52.061 46.895 10.037 1.00 39.27 34 ILE B O 1
ATOM 2667 N N . THR B 1 34 ? 54.101 47.436 9.253 1.00 41.85 35 THR B N 1
ATOM 2668 C CA . THR B 1 34 ? 54.355 48.527 10.191 1.00 41.11 35 THR B CA 1
ATOM 2669 C C . THR B 1 34 ? 54.245 49.825 9.407 1.00 42.88 35 THR B C 1
ATOM 2670 O O . THR B 1 34 ? 54.567 49.852 8.216 1.00 44.29 35 THR B O 1
ATOM 2674 N N . ILE B 1 35 ? 53.921 50.916 10.095 1.00 43.90 36 ILE B N 1
ATOM 2675 C CA . ILE B 1 35 ? 53.835 52.225 9.463 1.00 43.30 36 ILE B CA 1
ATOM 2676 C C . ILE B 1 35 ? 55.089 52.584 8.637 1.00 45.58 36 ILE B C 1
ATOM 2677 O O . ILE B 1 35 ? 54.972 52.909 7.459 1.00 47.60 36 ILE B O 1
ATOM 2682 N N . ASP B 1 36 ? 56.280 52.397 9.205 1.00 46.45 37 ASP B N 1
ATOM 2683 C CA . ASP B 1 36 ? 57.524 52.787 8.539 1.00 47.35 37 ASP B CA 1
ATOM 2684 C C . ASP B 1 36 ? 57.662 52.095 7.200 1.00 46.72 37 ASP B C 1
ATOM 2685 O O . ASP B 1 36 ? 57.929 52.737 6.187 1.00 47.59 37 ASP B O 1
ATOM 2690 N N . GLU B 1 37 ? 57.513 50.772 7.224 1.00 45.46 38 GLU B N 1
ATOM 2691 C CA . GLU B 1 37 ? 57.485 49.941 6.027 1.00 42.30 38 GLU B CA 1
ATOM 2692 C C . GLU B 1 37 ? 56.448 50.456 5.026 1.00 40.79 38 GLU B C 1
ATOM 2693 O O . GLU B 1 37 ? 56.741 50.586 3.836 1.00 40.16 38 GLU B O 1
ATOM 2699 N N . MET B 1 38 ? 55.265 50.823 5.514 1.00 37.65 39 MET B N 1
ATOM 2700 C CA . MET B 1 38 ? 54.250 51.388 4.641 1.00 35.31 39 MET B CA 1
ATOM 2701 C C . MET B 1 38 ? 54.732 52.699 4.021 1.00 36.70 39 MET B C 1
ATOM 2702 O O . MET B 1 38 ? 54.549 52.913 2.819 1.00 36.99 39 MET B O 1
ATOM 2707 N N . ILE B 1 39 ? 55.380 53.541 4.829 1.00 35.58 40 ILE B N 1
ATOM 2708 C CA . ILE B 1 39 ? 55.901 54.833 4.375 1.00 35.31 40 ILE B CA 1
ATOM 2709 C C . ILE B 1 39 ? 57.036 54.645 3.380 1.00 37.79 40 ILE B C 1
ATOM 2710 O O . ILE B 1 39 ? 57.051 55.270 2.320 1.00 40.98 40 ILE B O 1
ATOM 2715 N N . GLU B 1 40 ? 57.891 53.673 3.663 1.00 37.80 41 GLU B N 1
ATOM 2716 C CA . GLU B 1 40 ? 59.018 53.343 2.809 1.00 40.97 41 GLU B CA 1
ATOM 2717 C C . GLU B 1 40 ? 58.536 52.758 1.491 1.00 39.97 41 GLU B C 1
ATOM 2718 O O . GLU B 1 40 ? 59.111 53.020 0.437 1.00 43.47 41 GLU B O 1
ATOM 2724 N N . THR B 1 41 ? 57.451 51.994 1.545 1.00 41.06 42 THR B N 1
ATOM 2725 C CA . THR B 1 41 ? 56.934 51.321 0.355 1.00 37.54 42 THR B CA 1
ATOM 2726 C C . THR B 1 41 ? 56.026 52.249 -0.469 1.00 34.82 42 THR B C 1
ATOM 2727 O O . THR B 1 41 ? 55.945 52.117 -1.688 1.00 36.56 42 THR B O 1
ATOM 2731 N N . ALA B 1 42 ? 55.462 53.267 0.179 1.00 34.20 43 ALA B N 1
ATOM 2732 C CA . ALA B 1 42 ? 54.653 54.282 -0.503 1.00 33.39 43 ALA B CA 1
ATOM 2733 C C . ALA B 1 42 ? 55.467 55.064 -1.537 1.00 33.54 43 ALA B C 1
ATOM 2734 O O . ALA B 1 42 ? 54.942 55.547 -2.536 1.00 32.74 43 ALA B O 1
ATOM 2736 N N . LYS B 1 43 ? 56.770 55.134 -1.323 1.00 34.60 44 LYS B N 1
ATOM 2737 C CA . LYS B 1 43 ? 57.642 55.776 -2.283 1.00 36.73 44 LYS B CA 1
ATOM 2738 C C . LYS B 1 43 ? 57.670 55.042 -3.627 1.00 37.89 44 LYS B C 1
ATOM 2739 O O . LYS B 1 43 ? 57.865 55.676 -4.658 1.00 38.54 44 LYS B O 1
ATOM 2745 N N . SER B 1 44 ? 57.434 53.728 -3.622 1.00 36.94 45 SER B N 1
ATOM 2746 C CA . SER B 1 44 ? 57.565 52.903 -4.829 1.00 34.83 45 SER B CA 1
ATOM 2747 C C . SER B 1 44 ? 56.247 52.602 -5.565 1.00 33.92 45 SER B C 1
ATOM 2748 O O . SER B 1 44 ? 56.238 51.837 -6.538 1.00 35.75 45 SER B O 1
ATOM 2751 N N . VAL B 1 45 ? 55.139 53.187 -5.114 1.00 30.92 46 VAL B N 1
ATOM 2752 C CA . VAL B 1 45 ? 53.820 52.838 -5.652 1.00 26.49 46 VAL B CA 1
ATOM 2753 C C . VAL B 1 45 ? 52.991 54.094 -5.835 1.00 25.68 46 VAL B C 1
ATOM 2754 O O . VAL B 1 45 ? 53.380 55.159 -5.370 1.00 28.08 46 VAL B O 1
ATOM 2758 N N . ASP B 1 46 ? 51.841 53.960 -6.489 1.00 26.62 47 ASP B N 1
ATOM 2759 C CA . ASP B 1 46 ? 51.014 55.101 -6.856 1.00 23.81 47 ASP B CA 1
ATOM 2760 C C . ASP B 1 46 ? 49.802 55.329 -5.979 1.00 25.87 47 ASP B C 1
ATOM 2761 O O . ASP B 1 46 ? 49.145 56.358 -6.111 1.00 30.88 47 ASP B O 1
ATOM 2766 N N . ALA B 1 47 ? 49.409 54.322 -5.203 1.00 22.89 48 ALA B N 1
ATOM 2767 C CA . ALA B 1 47 ? 48.290 54.465 -4.279 1.00 19.13 48 ALA B CA 1
ATOM 2768 C C . ALA B 1 47 ? 48.345 53.401 -3.190 1.00 22.32 48 ALA B C 1
ATOM 2769 O O . ALA B 1 47 ? 49.172 52.473 -3.243 1.00 20.48 48 ALA B O 1
ATOM 2771 N N . LEU B 1 48 ? 47.570 53.641 -2.134 1.00 20.37 49 LEU B N 1
ATOM 2772 C CA . LEU B 1 48 ? 47.556 52.793 -0.951 1.00 22.43 49 LEU B CA 1
ATOM 2773 C C . LEU B 1 48 ? 46.153 52.232 -0.753 1.00 23.20 49 LEU B C 1
ATOM 2774 O O . LEU B 1 48 ? 45.176 52.996 -0.802 1.00 24.29 49 LEU B O 1
ATOM 2779 N N . LEU B 1 49 ? 46.052 50.901 -0.619 1.00 25.51 50 LEU B N 1
ATOM 2780 C CA . LEU B 1 49 ? 44.858 50.241 -0.062 1.00 23.36 50 LEU B CA 1
ATOM 2781 C C . LEU B 1 49 ? 45.191 49.755 1.339 1.00 24.27 50 LEU B C 1
ATOM 2782 O O . LEU B 1 49 ? 46.065 48.890 1.519 1.00 25.10 50 LEU B O 1
ATOM 2787 N N . ILE B 1 50 ? 44.605 50.414 2.337 1.00 20.93 51 ILE B N 1
ATOM 2788 C CA . ILE B 1 50 ? 44.959 50.162 3.728 1.00 24.27 51 ILE B CA 1
ATOM 2789 C C . ILE B 1 50 ? 43.718 49.684 4.465 1.00 26.83 51 ILE B C 1
ATOM 2790 O O . ILE B 1 50 ? 42.613 49.726 3.908 1.00 29.71 51 ILE B O 1
ATOM 2795 N N . THR B 1 51 ? 43.891 49.173 5.679 1.00 23.60 52 THR B N 1
ATOM 2796 C CA . THR B 1 51 ? 42.734 48.789 6.487 1.00 27.09 52 THR B CA 1
ATOM 2797 C C . THR B 1 51 ? 42.635 49.710 7.703 1.00 30.69 52 THR B C 1
ATOM 2798 O O . THR B 1 51 ? 43.392 50.671 7.826 1.00 33.79 52 THR B O 1
ATOM 2802 N N . LEU B 1 52 ? 41.710 49.418 8.605 1.00 31.22 53 LEU B N 1
ATOM 2803 C CA . LEU B 1 52 ? 41.563 50.221 9.817 1.00 28.94 53 LEU B CA 1
ATOM 2804 C C . LEU B 1 52 ? 42.701 49.988 10.822 1.00 27.37 53 LEU B C 1
ATOM 2805 O O . LEU B 1 52 ? 42.795 50.663 11.845 1.00 22.46 53 LEU B O 1
ATOM 2810 N N . ASN B 1 53 ? 43.606 49.083 10.482 1.00 27.60 54 ASN B N 1
ATOM 2811 C CA . ASN B 1 53 ? 44.735 48.762 11.346 1.00 34.14 54 ASN B CA 1
ATOM 2812 C C . ASN B 1 53 ? 45.895 49.740 11.139 1.00 34.90 54 ASN B C 1
ATOM 2813 O O . ASN B 1 53 ? 46.857 49.757 11.917 1.00 34.80 54 ASN B O 1
ATOM 2818 N N . GLU B 1 54 ? 45.919 50.360 9.963 1.00 34.72 55 GLU B N 1
ATOM 2819 C CA . GLU B 1 54 ? 46.919 51.355 9.667 1.00 28.81 55 GLU B CA 1
ATOM 2820 C C . GLU B 1 54 ? 46.353 52.674 10.096 1.00 27.71 55 GLU B C 1
ATOM 2821 O O . GLU B 1 54 ? 45.315 53.096 9.587 1.00 29.11 55 GLU B O 1
ATOM 2827 N N . LYS B 1 55 ? 46.879 53.180 11.205 1.00 31.10 56 LYS B N 1
ATOM 2828 C CA . LYS B 1 55 ? 46.403 54.438 11.780 1.00 34.07 56 LYS B CA 1
ATOM 2829 C C . LYS B 1 55 ? 47.141 55.640 11.148 1.00 35.40 56 LYS B C 1
ATOM 2830 O O . LYS B 1 55 ? 48.304 55.934 11.464 1.00 33.68 56 LYS B O 1
ATOM 2832 N N . CYS B 1 56 ? 46.479 56.252 10.174 1.00 34.71 57 CYS B N 1
ATOM 2833 C CA . CYS B 1 56 ? 47.055 57.320 9.389 1.00 34.02 57 CYS B CA 1
ATOM 2834 C C . CYS B 1 56 ? 46.592 58.662 9.929 1.00 36.94 57 CYS B C 1
ATOM 2835 O O . CYS B 1 56 ? 45.745 59.335 9.333 1.00 37.89 57 CYS B O 1
ATOM 2838 N N . ARG B 1 57 ? 47.097 59.024 11.098 1.00 39.71 58 ARG B N 1
ATOM 2839 C CA . ARG B 1 57 ? 46.752 60.307 11.683 1.00 44.80 58 ARG B CA 1
ATOM 2840 C C . ARG B 1 57 ? 47.797 61.350 11.280 1.00 45.78 58 ARG B C 1
ATOM 2841 O O . ARG B 1 57 ? 48.727 61.023 10.541 1.00 47.30 58 ARG B O 1
ATOM 2849 N N . LYS B 1 58 ? 47.618 62.606 11.690 1.00 44.53 59 LYS B N 1
ATOM 2850 C CA . LYS B 1 58 ? 48.368 63.718 11.096 1.00 39.60 59 LYS B CA 1
ATOM 2851 C C . LYS B 1 58 ? 49.838 63.379 10.971 1.00 38.41 59 LYS B C 1
ATOM 2852 O O . LYS B 1 58 ? 50.350 63.292 9.859 1.00 38.45 59 LYS B O 1
ATOM 2854 N N . GLU B 1 59 ? 50.430 62.935 12.077 1.00 39.54 60 GLU B N 1
ATOM 2855 C CA . GLU B 1 59 ? 51.873 62.662 12.132 1.00 42.00 60 GLU B CA 1
ATOM 2856 C C . GLU B 1 59 ? 52.339 61.607 11.142 1.00 38.63 60 GLU B C 1
ATOM 2857 O O . GLU B 1 59 ? 53.537 61.442 10.927 1.00 44.55 60 GLU B O 1
ATOM 2863 N N . VAL B 1 60 ? 51.399 60.858 10.584 1.00 34.68 61 VAL B N 1
ATOM 2864 C CA . VAL B 1 60 ? 51.719 59.847 9.590 1.00 32.20 61 VAL B CA 1
ATOM 2865 C C . VAL B 1 60 ? 51.428 60.419 8.206 1.00 29.30 61 VAL B C 1
ATOM 2866 O O . VAL B 1 60 ? 52.248 60.285 7.299 1.00 29.82 61 VAL B O 1
ATOM 2870 N N . ILE B 1 61 ? 50.343 61.180 8.075 1.00 29.00 62 ILE B N 1
ATOM 2871 C CA . ILE B 1 61 ? 50.063 61.831 6.800 1.00 28.38 62 ILE B CA 1
ATOM 2872 C C . ILE B 1 61 ? 51.209 62.771 6.459 1.00 29.57 62 ILE B C 1
ATOM 2873 O O . ILE B 1 61 ? 51.601 62.879 5.300 1.00 34.72 62 ILE B O 1
ATOM 2878 N N . ASP B 1 62 ? 51.809 63.362 7.487 1.00 27.48 63 ASP B N 1
ATOM 2879 C CA . ASP B 1 62 ? 53.026 64.145 7.323 1.00 29.25 63 ASP B CA 1
ATOM 2880 C C . ASP B 1 62 ? 54.144 63.362 6.616 1.00 30.90 63 ASP B C 1
ATOM 2881 O O . ASP B 1 62 ? 54.878 63.940 5.826 1.00 39.05 63 ASP B O 1
ATOM 2886 N N . ARG B 1 63 ? 54.294 62.069 6.906 1.00 29.68 64 ARG B N 1
ATOM 2887 C CA . ARG B 1 63 ? 55.434 61.295 6.413 1.00 21.08 64 ARG B CA 1
ATOM 2888 C C . ARG B 1 63 ? 55.230 60.777 5.004 1.00 22.82 64 ARG B C 1
ATOM 2889 O O . ARG B 1 63 ? 56.134 60.142 4.449 1.00 26.12 64 ARG B O 1
ATOM 2892 N N . ILE B 1 64 ? 54.026 60.943 4.463 1.00 22.03 65 ILE B N 1
ATOM 2893 C CA . ILE B 1 64 ? 53.636 60.249 3.226 1.00 28.63 65 ILE B CA 1
ATOM 2894 C C . ILE B 1 64 ? 54.298 60.835 1.979 1.00 29.73 65 ILE B C 1
ATOM 2895 O O . ILE B 1 64 ? 54.340 62.044 1.806 1.00 34.16 65 ILE B O 1
ATOM 2900 N N . PRO B 1 65 ? 54.840 59.980 1.099 1.00 29.02 66 PRO B N 1
ATOM 2901 C CA . PRO B 1 65 ? 55.582 60.551 -0.027 1.00 29.08 66 PRO B CA 1
ATOM 2902 C C . PRO B 1 65 ? 54.670 61.264 -1.022 1.00 35.73 66 PRO B C 1
ATOM 2903 O O . PRO B 1 65 ? 53.493 60.912 -1.174 1.00 39.84 66 PRO B O 1
ATOM 2907 N N . GLU B 1 66 ? 55.223 62.259 -1.712 1.00 39.59 67 GLU B N 1
ATOM 2908 C CA . GLU B 1 66 ? 54.440 63.138 -2.579 1.00 39.99 67 GLU B CA 1
ATOM 2909 C C . GLU B 1 66 ? 53.760 62.428 -3.753 1.00 37.32 67 GLU B C 1
ATOM 2910 O O . GLU B 1 66 ? 52.851 62.989 -4.383 1.00 34.04 67 GLU B O 1
ATOM 2916 N N . ASN B 1 67 ? 54.267 61.245 -4.102 1.00 36.83 68 ASN B N 1
ATOM 2917 C CA . ASN B 1 67 ? 53.650 60.412 -5.135 1.00 37.04 68 ASN B CA 1
ATOM 2918 C C . ASN B 1 67 ? 52.268 59.884 -4.731 1.00 39.87 68 ASN B C 1
ATOM 2919 O O . ASN B 1 67 ? 51.350 59.861 -5.561 1.00 47.21 68 ASN B O 1
ATOM 2924 N N . ILE B 1 68 ? 52.065 59.597 -3.446 1.00 35.92 69 ILE B N 1
ATOM 2925 C CA . ILE B 1 68 ? 50.765 59.121 -3.006 1.00 30.01 69 ILE B CA 1
ATOM 2926 C C . ILE B 1 68 ? 49.790 60.288 -2.879 1.00 26.87 69 ILE B C 1
ATOM 2927 O O . ILE B 1 68 ? 49.912 61.128 -1.987 1.00 27.81 69 ILE B O 1
ATOM 2932 N N . LYS B 1 69 ? 48.853 60.365 -3.814 1.00 23.86 70 LYS B N 1
ATOM 2933 C CA . LYS B 1 69 ? 47.694 61.238 -3.648 1.00 23.09 70 LYS B CA 1
ATOM 2934 C C . LYS B 1 69 ? 46.396 60.442 -3.571 1.00 24.36 70 LYS B C 1
ATOM 2935 O O . LYS B 1 69 ? 45.309 61.030 -3.497 1.00 20.80 70 LYS B O 1
ATOM 2941 N N . CYS B 1 70 ? 46.518 59.110 -3.533 1.00 26.83 71 CYS B N 1
ATOM 2942 C CA . CYS B 1 70 ? 45.365 58.206 -3.432 1.00 27.63 71 CYS B CA 1
ATOM 2943 C C . CYS B 1 70 ? 45.428 57.247 -2.262 1.00 27.61 71 CYS B C 1
ATOM 2944 O O . CYS B 1 70 ? 46.352 56.435 -2.171 1.00 27.43 71 CYS B O 1
ATOM 2947 N N . ILE B 1 71 ? 44.352 57.217 -1.486 1.00 24.97 72 ILE B N 1
ATOM 2948 C CA . ILE B 1 71 ? 44.248 56.297 -0.370 1.00 25.81 72 ILE B CA 1
ATOM 2949 C C . ILE B 1 71 ? 42.848 55.708 -0.295 1.00 23.13 72 ILE B C 1
ATOM 2950 O O . ILE B 1 71 ? 41.874 56.443 -0.164 1.00 19.99 72 ILE B O 1
ATOM 2955 N N . SER B 1 72 ? 42.758 54.379 -0.337 1.00 22.87 73 SER B N 1
ATOM 2956 C CA . SER B 1 72 ? 41.490 53.667 -0.129 1.00 21.06 73 SER B CA 1
ATOM 2957 C C . SER B 1 72 ? 41.577 52.818 1.135 1.00 22.38 73 SER B C 1
ATOM 2958 O O . SER B 1 72 ? 42.546 52.083 1.339 1.00 23.85 73 SER B O 1
ATOM 2961 N N . THR B 1 73 ? 40.591 52.966 2.011 1.00 25.42 74 THR B N 1
ATOM 2962 C CA . THR B 1 73 ? 40.524 52.170 3.224 1.00 23.75 74 THR B CA 1
ATOM 2963 C C . THR B 1 73 ? 39.415 51.108 3.166 1.00 26.19 74 THR B C 1
ATOM 2964 O O . THR B 1 73 ? 38.274 51.381 2.766 1.00 25.00 74 THR B O 1
ATOM 2968 N N . TYR B 1 74 ? 39.870 49.861 3.260 1.00 26.90 75 TYR B N 1
ATOM 2969 C CA . TYR B 1 74 ? 39.023 48.683 3.354 1.00 22.82 75 TYR B CA 1
ATOM 2970 C C . TYR B 1 74 ? 38.441 48.666 4.757 1.00 22.15 75 TYR B C 1
ATOM 2971 O O . TYR B 1 74 ? 39.060 48.174 5.704 1.00 29.16 75 TYR B O 1
ATOM 2980 N N . SER B 1 75 ? 37.282 49.281 4.901 1.00 22.49 76 SER B N 1
ATOM 2981 C CA . SER B 1 75 ? 36.855 49.803 6.184 1.00 22.28 76 SER B CA 1
ATOM 2982 C C . SER B 1 75 ? 35.557 50.526 5.917 1.00 24.36 76 SER B C 1
ATOM 2983 O O . SER B 1 75 ? 35.351 51.031 4.818 1.00 33.26 76 SER B O 1
ATOM 2986 N N . ILE B 1 76 ? 34.688 50.598 6.910 1.00 27.33 77 ILE B N 1
ATOM 2987 C CA . ILE B 1 76 ? 33.452 51.379 6.799 1.00 32.66 77 ILE B CA 1
ATOM 2988 C C . ILE B 1 76 ? 33.658 52.744 7.489 1.00 34.44 77 ILE B C 1
ATOM 2989 O O . ILE B 1 76 ? 33.127 53.775 7.048 1.00 37.59 77 ILE B O 1
ATOM 2994 N N . GLY B 1 77 ? 34.489 52.748 8.528 1.00 34.35 78 GLY B N 1
ATOM 2995 C CA . GLY B 1 77 ? 34.831 53.980 9.202 1.00 35.82 78 GLY B CA 1
ATOM 2996 C C . GLY B 1 77 ? 36.136 54.546 8.692 1.00 37.98 78 GLY B C 1
ATOM 2997 O O . GLY B 1 77 ? 36.829 53.906 7.894 1.00 37.47 78 GLY B O 1
ATOM 2998 N N . PHE B 1 78 ? 36.504 55.712 9.226 1.00 42.09 79 PHE B N 1
ATOM 2999 C CA . PHE B 1 78 ? 37.740 56.412 8.860 1.00 42.49 79 PHE B CA 1
ATOM 3000 C C . PHE B 1 78 ? 38.330 57.116 10.064 1.00 40.22 79 PHE B C 1
ATOM 3001 O O . PHE B 1 78 ? 39.122 58.032 9.932 1.00 42.85 79 PHE B O 1
ATOM 3009 N N . ASP B 1 79 ? 38.030 56.599 11.242 1.00 40.66 80 ASP B N 1
ATOM 3010 C CA . ASP B 1 79 ? 38.533 57.174 12.477 1.00 38.56 80 ASP B CA 1
ATOM 3011 C C . ASP B 1 79 ? 40.039 57.163 12.467 1.00 34.63 80 ASP B C 1
ATOM 3012 O O . ASP B 1 79 ? 40.672 57.834 13.266 1.00 35.30 80 ASP B O 1
ATOM 3017 N N . HIS B 1 80 ? 40.608 56.304 11.633 1.00 28.05 81 HIS B N 1
ATOM 3018 C CA . HIS B 1 80 ? 42.037 56.072 11.674 1.00 26.66 81 HIS B CA 1
ATOM 3019 C C . HIS B 1 80 ? 42.774 56.959 10.660 1.00 31.03 81 HIS B C 1
ATOM 3020 O O . HIS B 1 80 ? 44.004 56.910 10.562 1.00 31.72 81 HIS B O 1
ATOM 3027 N N . ILE B 1 81 ? 42.018 57.750 9.901 1.00 31.90 82 ILE B N 1
ATOM 3028 C CA . ILE B 1 81 ? 42.596 58.632 8.892 1.00 36.54 82 ILE B CA 1
ATOM 3029 C C . ILE B 1 81 ? 42.308 60.084 9.267 1.00 35.67 82 ILE B C 1
ATOM 3030 O O . ILE B 1 81 ? 41.148 60.461 9.460 1.00 32.40 82 ILE B O 1
ATOM 3035 N N . ASP B 1 82 ? 43.356 60.905 9.320 1.00 36.92 83 ASP B N 1
ATOM 3036 C CA . ASP B 1 82 ? 43.188 62.358 9.423 1.00 38.38 83 ASP B CA 1
ATOM 3037 C C . ASP B 1 82 ? 42.768 62.909 8.058 1.00 34.28 83 ASP B C 1
ATOM 3038 O O . ASP B 1 82 ? 43.611 63.123 7.182 1.00 33.45 83 ASP B O 1
ATOM 3043 N N . LEU B 1 83 ? 41.455 63.001 7.842 1.00 33.84 84 LEU B N 1
ATOM 3044 C CA . LEU B 1 83 ? 40.901 63.402 6.545 1.00 37.63 84 LEU B CA 1
ATOM 3045 C C . LEU B 1 83 ? 41.244 64.849 6.194 1.00 41.72 84 LEU B C 1
ATOM 3046 O O . LEU B 1 83 ? 41.283 65.220 5.018 1.00 43.46 84 LEU B O 1
ATOM 3051 N N . ASP B 1 84 ? 41.377 65.682 7.225 1.00 42.79 85 ASP B N 1
ATOM 3052 C CA . ASP B 1 84 ? 41.829 67.056 7.064 1.00 41.19 85 ASP B CA 1
ATOM 3053 C C . ASP B 1 84 ? 43.210 67.090 6.465 1.00 38.17 85 ASP B C 1
ATOM 3054 O O . ASP B 1 84 ? 43.352 67.426 5.297 1.00 42.71 85 ASP B O 1
ATOM 3059 N N . ALA B 1 85 ? 44.197 66.601 7.216 1.00 33.95 86 ALA B N 1
ATOM 3060 C CA . ALA B 1 85 ? 45.586 66.567 6.763 1.00 29.43 86 ALA B CA 1
ATOM 3061 C C . ALA B 1 85 ? 45.675 66.042 5.335 1.00 28.53 86 ALA B C 1
ATOM 3062 O O . ALA B 1 85 ? 46.475 66.504 4.527 1.00 34.32 86 ALA B O 1
ATOM 3064 N N . CYS B 1 86 ? 44.736 65.186 4.983 1.00 30.84 87 CYS B N 1
ATOM 3065 C CA . CYS B 1 86 ? 44.675 64.657 3.643 1.00 31.08 87 CYS B CA 1
ATOM 3066 C C . CYS B 1 86 ? 44.184 65.705 2.660 1.00 30.71 87 CYS B C 1
ATOM 3067 O O . CYS B 1 86 ? 44.847 65.948 1.657 1.00 34.25 87 CYS B O 1
ATOM 3070 N N . LYS B 1 87 ? 43.075 66.367 2.980 1.00 29.16 88 LYS B N 1
ATOM 3071 C CA . LYS B 1 87 ? 42.530 67.448 2.156 1.00 31.20 88 LYS B CA 1
ATOM 3072 C C . LYS B 1 87 ? 43.577 68.547 1.947 1.00 34.57 88 LYS B C 1
ATOM 3073 O O . LYS B 1 87 ? 43.891 68.912 0.815 1.00 38.05 88 LYS B O 1
ATOM 3075 N N . ALA B 1 88 ? 44.239 68.927 3.038 1.00 34.28 89 ALA B N 1
ATOM 3076 C CA . ALA B 1 88 ? 45.263 69.971 3.048 1.00 29.59 89 ALA B CA 1
ATOM 3077 C C . ALA B 1 88 ? 46.416 69.699 2.103 1.00 29.53 89 ALA B C 1
ATOM 3078 O O . ALA B 1 88 ? 47.121 70.618 1.690 1.00 39.25 89 ALA B O 1
ATOM 3080 N N . ARG B 1 89 ? 46.734 68.430 1.958 1.00 24.17 90 ARG B N 1
ATOM 3081 C CA . ARG B 1 89 ? 47.907 68.001 1.245 1.00 15.40 90 ARG B CA 1
ATOM 3082 C C . ARG B 1 89 ? 47.464 67.499 -0.114 1.00 16.72 90 ARG B C 1
ATOM 3083 O O . ARG B 1 89 ? 48.258 66.983 -0.900 1.00 20.48 90 ARG B O 1
ATOM 3091 N N . GLY B 1 90 ? 46.169 67.615 -0.370 1.00 21.25 91 GLY B N 1
ATOM 3092 C CA . GLY B 1 90 ? 45.614 67.203 -1.647 1.00 24.09 91 GLY B CA 1
ATOM 3093 C C . GLY B 1 90 ? 45.512 65.711 -1.883 1.00 27.83 91 GLY B C 1
ATOM 3094 O O . GLY B 1 90 ? 45.472 65.272 -3.031 1.00 32.22 91 GLY B O 1
ATOM 3095 N N . ILE B 1 91 ? 45.481 64.923 -0.812 1.00 32.05 92 ILE B N 1
ATOM 3096 C CA . ILE B 1 91 ? 45.357 63.468 -0.932 1.00 30.83 92 ILE B CA 1
ATOM 3097 C C . ILE B 1 91 ? 43.881 63.082 -0.947 1.00 28.95 92 ILE B C 1
ATOM 3098 O O . ILE B 1 91 ? 43.121 63.482 -0.064 1.00 25.10 92 ILE B O 1
ATOM 3103 N N . LYS B 1 92 ? 43.454 62.390 -1.995 1.00 28.41 93 LYS B N 1
ATOM 3104 C CA . LYS B 1 92 ? 42.055 61.967 -2.068 1.00 36.55 93 LYS B CA 1
ATOM 3105 C C . LYS B 1 92 ? 41.819 60.591 -1.375 1.00 38.34 93 LYS B C 1
ATOM 3106 O O . LYS B 1 92 ? 42.588 59.631 -1.569 1.00 35.82 93 LYS B O 1
ATOM 3108 N N . VAL B 1 93 ? 40.794 60.530 -0.523 1.00 37.31 94 VAL B N 1
ATOM 3109 C CA . VAL B 1 93 ? 40.561 59.386 0.365 1.00 34.43 94 VAL B CA 1
ATOM 3110 C C . VAL B 1 93 ? 39.119 58.889 0.265 1.00 34.36 94 VAL B C 1
ATOM 3111 O O . VAL B 1 93 ? 38.177 59.672 0.418 1.00 34.63 94 VAL B O 1
ATOM 3115 N N . GLY B 1 94 ? 38.952 57.597 -0.001 1.00 31.31 95 GLY B N 1
ATOM 3116 C CA . GLY B 1 94 ? 37.624 56.998 0.036 1.00 32.04 95 GLY B CA 1
ATOM 3117 C C . GLY B 1 94 ? 37.557 55.744 0.895 1.00 29.10 95 GLY B C 1
ATOM 3118 O O . GLY B 1 94 ? 38.594 55.146 1.191 1.00 30.32 95 GLY B O 1
ATOM 3119 N N . ASN B 1 95 ? 36.357 55.325 1.285 1.00 28.87 96 ASN B N 1
ATOM 3120 C CA . ASN B 1 95 ? 36.209 54.073 2.035 1.00 27.80 96 ASN B CA 1
ATOM 3121 C C . ASN B 1 95 ? 35.288 53.033 1.362 1.00 27.95 96 ASN B C 1
ATOM 3122 O O . ASN B 1 95 ? 34.930 53.158 0.188 1.00 26.14 96 ASN B O 1
ATOM 3127 N N . ALA B 1 96 ? 34.998 51.951 2.076 1.00 30.50 97 ALA B N 1
ATOM 3128 C CA . ALA B 1 96 ? 34.109 50.905 1.571 1.00 27.26 97 ALA B CA 1
ATOM 3129 C C . ALA B 1 96 ? 32.948 50.742 2.543 1.00 26.13 97 ALA B C 1
ATOM 3130 O O . ALA B 1 96 ? 33.067 50.051 3.545 1.00 28.10 97 ALA B O 1
ATOM 3132 N N . PRO B 1 97 ? 31.858 51.485 2.342 1.00 23.59 98 PRO B N 1
ATOM 3133 C CA . PRO B 1 97 ? 30.903 51.507 3.447 1.00 25.15 98 PRO B CA 1
ATOM 3134 C C . PRO B 1 97 ? 29.627 50.663 3.226 1.00 26.45 98 PRO B C 1
ATOM 3135 O O . PRO B 1 97 ? 28.645 50.829 3.954 1.00 25.80 98 PRO B O 1
ATOM 3139 N N . HIS B 1 98 ? 29.608 49.815 2.197 1.00 25.71 99 HIS B N 1
ATOM 3140 C CA . HIS B 1 98 ? 28.433 48.985 1.923 1.00 25.90 99 HIS B CA 1
ATOM 3141 C C . HIS B 1 98 ? 28.713 47.505 2.036 1.00 22.58 99 HIS B C 1
ATOM 3142 O O . HIS B 1 98 ? 29.841 47.061 1.849 1.00 16.36 99 HIS B O 1
ATOM 3149 N N . GLY B 1 99 ? 27.640 46.740 2.168 1.00 22.04 100 GLY B N 1
ATOM 3150 C CA . GLY B 1 99 ? 27.759 45.304 2.060 1.00 22.75 100 GLY B CA 1
ATOM 3151 C C . GLY B 1 99 ? 27.975 44.671 3.408 1.00 20.50 100 GLY B C 1
ATOM 3152 O O . GLY B 1 99 ? 28.413 43.526 3.481 1.00 26.16 100 GLY B O 1
ATOM 3153 N N . VAL B 1 100 ? 27.604 45.369 4.477 1.00 15.15 101 VAL B N 1
ATOM 3154 C CA . VAL B 1 100 ? 27.735 44.782 5.789 1.00 14.25 101 VAL B CA 1
ATOM 3155 C C . VAL B 1 100 ? 26.444 44.730 6.578 1.00 17.89 101 VAL B C 1
ATOM 3156 O O . VAL B 1 100 ? 26.452 44.282 7.725 1.00 23.04 101 VAL B O 1
ATOM 3160 N N . THR B 1 101 ? 25.340 45.177 5.988 1.00 15.78 102 THR B N 1
ATOM 3161 C CA . THR B 1 101 ? 24.106 45.304 6.749 1.00 18.40 102 THR B CA 1
ATOM 3162 C C . THR B 1 101 ? 23.540 43.949 7.169 1.00 18.15 102 THR B C 1
ATOM 3163 O O . THR B 1 101 ? 23.252 43.724 8.340 1.00 17.92 102 THR B O 1
ATOM 3167 N N . VAL B 1 102 ? 23.398 43.042 6.216 1.00 18.48 103 VAL B N 1
ATOM 3168 C CA . VAL B 1 102 ? 22.817 41.756 6.524 1.00 19.19 103 VAL B CA 1
ATOM 3169 C C . VAL B 1 102 ? 23.798 40.953 7.351 1.00 17.00 103 VAL B C 1
ATOM 3170 O O . VAL B 1 102 ? 23.467 40.566 8.464 1.00 19.50 103 VAL B O 1
ATOM 3174 N N . ALA B 1 103 ? 25.061 40.940 6.939 1.00 16.67 104 ALA B N 1
ATOM 3175 C CA . ALA B 1 103 ? 26.064 40.167 7.663 1.00 18.87 104 ALA B CA 1
ATOM 3176 C C . ALA B 1 103 ? 26.048 40.491 9.157 1.00 18.97 104 ALA B C 1
ATOM 3177 O O . ALA B 1 103 ? 26.102 39.604 9.997 1.00 24.75 104 ALA B O 1
ATOM 3179 N N . THR B 1 104 ? 25.791 41.746 9.480 1.00 19.55 105 THR B N 1
ATOM 3180 C CA . THR B 1 104 ? 25.877 42.218 10.854 1.00 13.60 105 THR B CA 1
ATOM 3181 C C . THR B 1 104 ? 24.574 41.900 11.567 1.00 9.80 105 THR B C 1
ATOM 3182 O O . THR B 1 104 ? 24.542 41.776 12.781 1.00 10.28 105 THR B O 1
ATOM 3186 N N . ALA B 1 105 ? 23.480 41.917 10.823 1.00 10.10 106 ALA B N 1
ATOM 3187 C CA . ALA B 1 105 ? 22.165 41.634 11.384 1.00 10.56 106 ALA B CA 1
ATOM 3188 C C . ALA B 1 105 ? 22.090 40.149 11.807 1.00 14.87 106 ALA B C 1
ATOM 3189 O O . ALA B 1 105 ? 21.615 39.824 12.894 1.00 15.37 106 ALA B O 1
ATOM 3191 N N . GLU B 1 106 ? 22.652 39.281 10.963 1.00 11.39 107 GLU B N 1
ATOM 3192 C CA . GLU B 1 106 ? 22.847 37.860 11.223 1.00 9.84 107 GLU B CA 1
ATOM 3193 C C . GLU B 1 106 ? 23.624 37.626 12.497 1.00 13.28 107 GLU B C 1
ATOM 3194 O O . GLU B 1 106 ? 23.213 36.826 13.331 1.00 20.72 107 GLU B O 1
ATOM 3200 N N . ILE B 1 107 ? 24.739 38.331 12.659 1.00 18.80 108 ILE B N 1
ATOM 3201 C CA . ILE B 1 107 ? 25.574 38.204 13.863 1.00 13.90 108 ILE B CA 1
ATOM 3202 C C . ILE B 1 107 ? 24.869 38.736 15.103 1.00 16.22 108 ILE B C 1
ATOM 3203 O O . ILE B 1 107 ? 25.106 38.253 16.206 1.00 24.98 108 ILE B O 1
ATOM 3208 N N . ALA B 1 108 ? 23.940 39.665 14.924 1.00 15.25 109 ALA B N 1
ATOM 3209 C CA . ALA B 1 108 ? 23.217 40.190 16.063 1.00 17.17 109 ALA B CA 1
ATOM 3210 C C . ALA B 1 108 ? 22.134 39.190 16.479 1.00 17.77 109 ALA B C 1
ATOM 3211 O O . ALA B 1 108 ? 21.935 38.955 17.675 1.00 15.06 109 ALA B O 1
ATOM 3213 N N . MET B 1 109 ? 21.492 38.562 15.489 1.00 16.41 110 MET B N 1
ATOM 3214 C CA . MET B 1 109 ? 20.506 37.504 15.727 1.00 17.73 110 MET B CA 1
ATOM 3215 C C . MET B 1 109 ? 21.145 36.233 16.314 1.00 19.46 110 MET B C 1
ATOM 3216 O O . MET B 1 109 ? 20.598 35.631 17.239 1.00 25.71 110 MET B O 1
ATOM 3221 N N . LEU B 1 110 ? 22.342 35.891 15.857 1.00 13.52 111 LEU B N 1
ATOM 3222 C CA . LEU B 1 110 ? 23.070 34.739 16.383 1.00 18.06 111 LEU B CA 1
ATOM 3223 C C . LEU B 1 110 ? 23.394 34.901 17.861 1.00 21.14 111 LEU B C 1
ATOM 3224 O O . LEU B 1 110 ? 23.386 33.932 18.621 1.00 20.55 111 LEU B O 1
ATOM 3229 N N . LEU B 1 111 ? 23.707 36.125 18.266 1.00 22.95 112 LEU B N 1
ATOM 3230 C CA . LEU B 1 111 ? 24.075 36.384 19.650 1.00 17.60 112 LEU B CA 1
ATOM 3231 C C . LEU B 1 111 ? 22.840 36.423 20.540 1.00 14.06 112 LEU B C 1
ATOM 3232 O O . LEU B 1 111 ? 22.920 36.127 21.723 1.00 19.83 112 LEU B O 1
ATOM 3237 N N . LEU B 1 112 ? 21.694 36.775 19.976 1.00 16.02 113 LEU B N 1
ATOM 3238 C CA . LEU B 1 112 ? 20.448 36.790 20.741 1.00 16.59 113 LEU B CA 1
ATOM 3239 C C . LEU B 1 112 ? 20.017 35.343 21.002 1.00 17.94 113 LEU B C 1
ATOM 3240 O O . LEU B 1 112 ? 19.728 34.956 22.135 1.00 19.96 113 LEU B O 1
ATOM 3245 N N . LEU B 1 113 ? 20.189 34.522 19.971 1.00 18.50 114 LEU B N 1
ATOM 3246 C CA . LEU B 1 113 ? 19.783 33.130 19.953 1.00 14.61 114 LEU B CA 1
ATOM 3247 C C . LEU B 1 113 ? 20.749 32.296 20.782 1.00 14.10 114 LEU B C 1
ATOM 3248 O O . LEU B 1 113 ? 20.342 31.578 21.660 1.00 17.60 114 LEU B O 1
ATOM 3253 N N . GLY B 1 114 ? 22.033 32.380 20.477 1.00 15.64 115 GLY B N 1
ATOM 3254 C CA . GLY B 1 114 ? 23.030 31.658 21.238 1.00 12.36 115 GLY B CA 1
ATOM 3255 C C . GLY B 1 114 ? 23.104 32.088 22.685 1.00 16.39 115 GLY B C 1
ATOM 3256 O O . GLY B 1 114 ? 23.656 31.376 23.518 1.00 18.29 115 GLY B O 1
ATOM 3257 N N . SER B 1 115 ? 22.572 33.260 23.002 1.00 16.49 116 SER B N 1
ATOM 3258 C CA . SER B 1 115 ? 22.501 33.677 24.389 1.00 19.15 116 SER B CA 1
ATOM 3259 C C . SER B 1 115 ? 21.317 33.034 25.103 1.00 17.96 116 SER B C 1
ATOM 3260 O O . SER B 1 115 ? 21.503 32.427 26.143 1.00 21.40 116 SER B O 1
ATOM 3263 N N . ALA B 1 116 ? 20.117 33.150 24.537 1.00 13.44 117 ALA B N 1
ATOM 3264 C CA . ALA B 1 116 ? 18.926 32.550 25.124 1.00 10.75 117 ALA B CA 1
ATOM 3265 C C . ALA B 1 116 ? 19.143 31.047 25.355 1.00 15.89 117 ALA B C 1
ATOM 3266 O O . ALA B 1 116 ? 18.736 30.510 26.388 1.00 22.70 117 ALA B O 1
ATOM 3268 N N . ARG B 1 117 ? 19.934 30.433 24.479 1.00 11.60 118 ARG B N 1
ATOM 3269 C CA . ARG B 1 117 ? 20.091 28.985 24.392 1.00 10.99 118 ARG B CA 1
ATOM 3270 C C . ARG B 1 117 ? 21.419 28.482 24.890 1.00 13.39 118 ARG B C 1
ATOM 3271 O O . ARG B 1 117 ? 21.810 27.367 24.569 1.00 16.56 118 ARG B O 1
ATOM 3279 N N . ARG B 1 118 ? 22.214 29.406 25.419 1.00 18.49 119 ARG B N 1
ATOM 3280 C CA . ARG B 1 118 ? 23.468 29.098 26.099 1.00 15.12 119 ARG B CA 1
ATOM 3281 C C . ARG B 1 118 ? 24.462 28.287 25.269 1.00 19.16 119 ARG B C 1
ATOM 3282 O O . ARG B 1 118 ? 25.246 27.497 25.817 1.00 24.77 119 ARG B O 1
ATOM 3290 N N . ALA B 1 119 ? 24.656 28.755 24.037 1.00 16.13 120 ALA B N 1
ATOM 3291 C CA . ALA B 1 119 ? 25.414 28.040 23.018 1.00 13.07 120 ALA B CA 1
ATOM 3292 C C . ALA B 1 119 ? 26.903 27.975 23.302 1.00 13.35 120 ALA B C 1
ATOM 3293 O O . ALA B 1 119 ? 27.562 26.986 22.984 1.00 17.50 120 ALA B O 1
ATOM 3295 N N . GLY B 1 120 ? 27.436 28.981 23.982 1.00 17.09 121 GLY B N 1
ATOM 3296 C CA . GLY B 1 120 ? 28.848 28.934 24.316 1.00 16.66 121 GLY B CA 1
ATOM 3297 C C . GLY B 1 120 ? 29.128 27.831 25.332 1.00 21.71 121 GLY B C 1
ATOM 3298 O O . GLY B 1 120 ? 30.155 27.133 25.253 1.00 20.79 121 GLY B O 1
ATOM 3299 N N . GLU B 1 121 ? 28.173 27.630 26.245 1.00 18.31 122 GLU B N 1
ATOM 3300 C CA . GLU B 1 121 ? 28.316 26.662 27.333 1.00 14.60 122 GLU B CA 1
ATOM 3301 C C . GLU B 1 121 ? 28.204 25.256 26.785 1.00 16.06 122 GLU B C 1
ATOM 3302 O O . GLU B 1 121 ? 29.004 24.390 27.130 1.00 22.59 122 GLU B O 1
ATOM 3308 N N . GLY B 1 122 ? 27.341 25.093 25.787 1.00 18.50 123 GLY B N 1
ATOM 3309 C CA . GLY B 1 122 ? 27.206 23.814 25.115 1.00 13.51 123 GLY B CA 1
ATOM 3310 C C . GLY B 1 122 ? 28.505 23.387 24.481 1.00 16.90 123 GLY B C 1
ATOM 3311 O O . GLY B 1 122 ? 29.012 22.292 24.738 1.00 16.65 123 GLY B O 1
ATOM 3312 N N . GLU B 1 123 ? 29.063 24.276 23.664 1.00 21.81 124 GLU B N 1
ATOM 3313 C CA . GLU B 1 123 ? 30.304 24.011 22.957 1.00 14.72 124 GLU B CA 1
ATOM 3314 C C . GLU B 1 123 ? 31.410 23.715 23.949 1.00 15.74 124 GLU B C 1
ATOM 3315 O O . GLU B 1 123 ? 32.224 22.831 23.731 1.00 22.32 124 GLU B O 1
ATOM 3321 N N . LYS B 1 124 ? 31.430 24.420 25.068 1.00 18.80 125 LYS B N 1
ATOM 3322 C CA . LYS B 1 124 ? 32.460 24.162 26.073 1.00 23.63 125 LYS B CA 1
ATOM 3323 C C . LYS B 1 124 ? 32.290 22.775 26.723 1.00 24.65 125 LYS B C 1
ATOM 3324 O O . LYS B 1 124 ? 33.255 22.013 26.811 1.00 23.59 125 LYS B O 1
ATOM 3330 N N . MET B 1 125 ? 31.047 22.394 27.022 1.00 22.20 126 MET B N 1
ATOM 3331 C CA . MET B 1 125 ? 30.774 21.078 27.586 1.00 22.95 126 MET B CA 1
ATOM 3332 C C . MET B 1 125 ? 31.229 19.952 26.670 1.00 24.72 126 MET B C 1
ATOM 3333 O O . MET B 1 125 ? 31.864 19.002 27.124 1.00 29.88 126 MET B O 1
ATOM 3338 N N . ILE B 1 126 ? 30.910 20.040 25.384 1.00 24.56 127 ILE B N 1
ATOM 3339 C CA . ILE B 1 126 ? 31.383 19.027 24.459 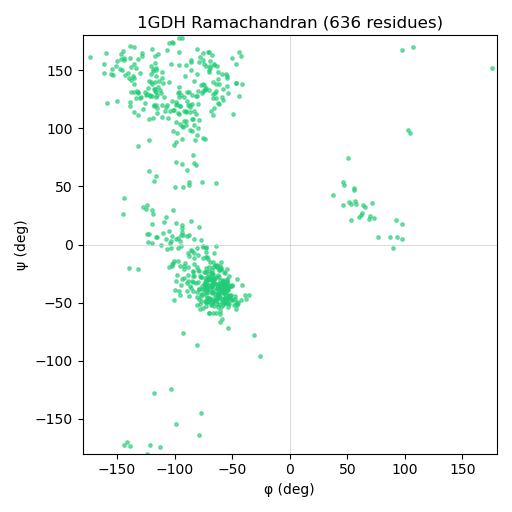1.00 26.80 127 ILE B CA 1
ATOM 3340 C C . ILE B 1 126 ? 32.901 19.001 24.440 1.00 30.58 127 ILE B C 1
ATOM 3341 O O . ILE B 1 126 ? 33.496 17.944 24.636 1.00 37.62 127 ILE B O 1
ATOM 3346 N N . ARG B 1 127 ? 33.524 20.139 24.134 1.00 32.09 128 ARG B N 1
ATOM 3347 C CA . ARG B 1 127 ? 34.943 20.155 23.758 1.00 31.72 128 ARG B CA 1
ATOM 3348 C C . ARG B 1 127 ? 35.837 19.732 24.905 1.00 33.61 128 ARG B C 1
ATOM 3349 O O . ARG B 1 127 ? 36.971 19.300 24.686 1.00 38.98 128 ARG B O 1
ATOM 3357 N N . THR B 1 128 ? 35.377 19.994 26.123 1.00 34.85 129 THR B N 1
ATOM 3358 C CA . THR B 1 128 ? 36.105 19.602 27.324 1.00 38.01 129 THR B CA 1
ATOM 3359 C C . THR B 1 128 ? 35.810 18.161 27.750 1.00 39.66 129 THR B C 1
ATOM 3360 O O . THR B 1 128 ? 36.428 17.645 28.683 1.00 40.42 129 THR B O 1
ATOM 3364 N N . ARG B 1 129 ? 34.863 17.524 27.062 1.00 40.73 130 ARG B N 1
ATOM 3365 C CA . ARG B 1 129 ? 34.463 16.152 27.347 1.00 39.37 130 ARG B CA 1
ATOM 3366 C C . ARG B 1 129 ? 33.821 16.063 28.716 1.00 39.04 130 ARG B C 1
ATOM 3367 O O . ARG B 1 129 ? 33.838 15.015 29.353 1.00 41.05 130 ARG B O 1
ATOM 3375 N N . SER B 1 130 ? 33.148 17.141 29.105 1.00 36.41 131 SER B N 1
ATOM 3376 C CA . SER B 1 130 ? 32.457 17.214 30.383 1.00 31.79 131 SER B CA 1
ATOM 3377 C C . SER B 1 130 ? 30.981 16.812 30.275 1.00 30.33 131 SER B C 1
ATOM 3378 O O . SER B 1 130 ? 30.197 17.154 31.159 1.00 29.36 131 SER B O 1
ATOM 3381 N N . TRP B 1 131 ? 30.578 16.145 29.193 1.00 28.12 132 TRP B N 1
ATOM 3382 C CA . TRP B 1 131 ? 29.153 15.842 28.998 1.00 24.11 132 TRP B CA 1
ATOM 3383 C C . TRP B 1 131 ? 28.740 14.494 29.619 1.00 23.37 132 TRP B C 1
ATOM 3384 O O . TRP B 1 131 ? 29.199 13.440 29.189 1.00 22.13 132 TRP B O 1
ATOM 3395 N N . PRO B 1 132 ? 27.879 14.523 30.653 1.00 24.99 133 PRO B N 1
ATOM 3396 C CA . PRO B 1 132 ? 27.405 13.309 31.332 1.00 28.38 133 PRO B CA 1
ATOM 3397 C C . PRO B 1 132 ? 26.188 12.663 30.661 1.00 28.20 133 PRO B C 1
ATOM 3398 O O . PRO B 1 132 ? 25.750 11.597 31.072 1.00 35.53 133 PRO B O 1
ATOM 3402 N N . GLY B 1 133 ? 25.664 13.307 29.627 1.00 25.70 134 GLY B N 1
ATOM 3403 C CA . GLY B 1 133 ? 24.485 12.815 28.960 1.00 19.97 134 GLY B CA 1
ATOM 3404 C C . GLY B 1 133 ? 23.329 13.707 29.333 1.00 21.68 134 GLY B C 1
ATOM 3405 O O . GLY B 1 133 ? 23.419 14.509 30.247 1.00 20.26 134 GLY B O 1
ATOM 3406 N N . TRP B 1 134 ? 22.216 13.515 28.647 1.00 23.73 135 TRP B N 1
ATOM 3407 C CA . TRP B 1 134 ? 21.039 14.332 28.804 1.00 20.79 135 TRP B CA 1
ATOM 3408 C C . TRP B 1 134 ? 20.497 14.233 30.209 1.00 22.70 135 TRP B C 1
ATOM 3409 O O . TRP B 1 134 ? 20.425 13.155 30.772 1.00 28.29 135 TRP B O 1
ATOM 3420 N N . GLU B 1 135 ? 20.009 15.355 30.723 1.00 22.49 136 GLU B N 1
ATOM 3421 C CA . GLU B 1 135 ? 19.325 15.421 32.008 1.00 20.00 136 GLU B CA 1
ATOM 3422 C C . GLU B 1 135 ? 18.387 16.623 31.974 1.00 23.74 136 GLU B C 1
ATOM 3423 O O . GLU B 1 135 ? 18.683 17.647 31.348 1.00 23.44 136 GLU B O 1
ATOM 3429 N N . PRO B 1 136 ? 17.282 16.560 32.718 1.00 21.87 137 PRO B N 1
ATOM 3430 C CA . PRO B 1 136 ? 16.236 17.570 32.534 1.00 19.67 137 PRO B CA 1
ATOM 3431 C C . PRO B 1 136 ? 16.660 19.029 32.787 1.00 20.74 137 PRO B C 1
ATOM 3432 O O . PRO B 1 136 ? 15.917 19.955 32.459 1.00 25.69 137 PRO B O 1
ATOM 3436 N N . LEU B 1 137 ? 17.741 19.245 33.525 1.00 19.16 138 LEU B N 1
ATOM 3437 C CA . LEU B 1 137 ? 18.137 20.617 33.824 1.00 18.10 138 LEU B CA 1
ATOM 3438 C C . LEU B 1 137 ? 19.513 20.959 33.271 1.00 16.16 138 LEU B C 1
ATOM 3439 O O . LEU B 1 137 ? 20.226 21.777 33.822 1.00 21.14 138 LEU B O 1
ATOM 3444 N N . GLU B 1 138 ? 19.916 20.267 32.221 1.00 18.49 139 GLU B N 1
ATOM 3445 C CA . GLU B 1 138 ? 21.214 20.484 31.615 1.00 17.72 139 GLU B CA 1
ATOM 3446 C C . GLU B 1 138 ? 21.106 21.699 30.698 1.00 18.39 139 GLU B C 1
ATOM 3447 O O . GLU B 1 138 ? 20.283 21.696 29.779 1.00 14.81 139 GLU B O 1
ATOM 3453 N N . LEU B 1 139 ? 21.784 22.786 31.083 1.00 17.94 140 LEU B N 1
ATOM 3454 C CA . LEU B 1 139 ? 22.016 23.926 30.202 1.00 14.54 140 LEU B CA 1
ATOM 3455 C C . LEU B 1 139 ? 20.723 24.492 29.646 1.00 18.44 140 LEU B C 1
ATOM 3456 O O . LEU B 1 139 ? 20.623 24.789 28.460 1.00 19.27 140 LEU B O 1
ATOM 3461 N N . VAL B 1 140 ? 19.746 24.684 30.514 1.00 18.77 141 VAL B N 1
ATOM 3462 C CA . VAL B 1 140 ? 18.420 25.102 30.086 1.00 21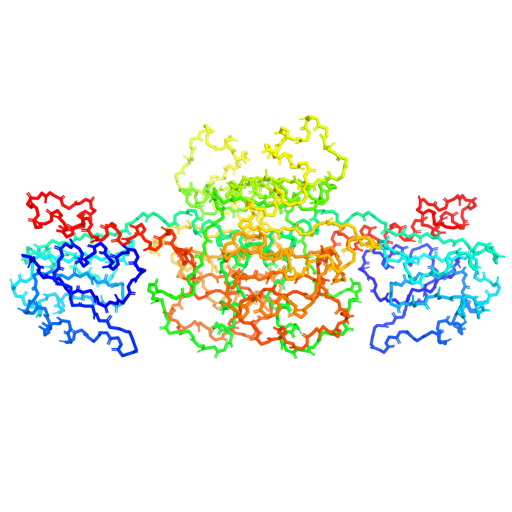.51 141 VAL B CA 1
ATOM 3463 C C . VAL B 1 140 ? 18.363 26.625 29.939 1.00 21.08 141 VAL B C 1
ATOM 3464 O O . VAL B 1 140 ? 18.640 27.344 30.892 1.00 22.75 141 VAL B O 1
ATOM 3468 N N . GLY B 1 141 ? 17.893 27.108 28.794 1.00 21.18 142 GLY B N 1
ATOM 3469 C CA . GLY B 1 141 ? 17.759 28.542 28.605 1.00 16.28 142 GLY B CA 1
ATOM 3470 C C . GLY B 1 141 ? 16.331 28.973 28.384 1.00 15.95 142 GLY B C 1
ATOM 3471 O O . GLY B 1 141 ? 15.426 28.610 29.142 1.00 20.39 142 GLY B O 1
ATOM 3472 N N . GLU B 1 142 ? 16.086 29.723 27.326 1.00 12.48 143 GLU B N 1
ATOM 3473 C CA . GLU B 1 142 ? 14.727 30.154 27.080 1.00 13.36 143 GLU B CA 1
ATOM 3474 C C . GLU B 1 142 ? 14.470 30.352 25.600 1.00 10.91 143 GLU B C 1
ATOM 3475 O O . GLU B 1 142 ? 15.393 30.286 24.805 1.00 15.12 143 GLU B O 1
ATOM 3481 N N . LYS B 1 143 ? 13.203 30.208 25.237 1.00 13.09 144 LYS B N 1
ATOM 3482 C CA . LYS B 1 143 ? 12.761 30.339 23.858 1.00 18.77 144 LYS B CA 1
ATOM 3483 C C . LYS B 1 143 ? 12.702 31.851 23.571 1.00 20.97 144 LYS B C 1
ATOM 3484 O O . LYS B 1 143 ? 12.719 32.658 24.500 1.00 17.73 144 LYS B O 1
ATOM 3490 N N . LEU B 1 144 ? 12.700 32.225 22.294 1.00 21.04 145 LEU B N 1
ATOM 3491 C CA . LEU B 1 144 ? 12.625 33.621 21.901 1.00 15.58 145 LEU B CA 1
ATOM 3492 C C . LEU B 1 144 ? 11.212 34.013 21.549 1.00 16.19 145 LEU B C 1
ATOM 3493 O O . LEU B 1 144 ? 10.835 35.176 21.695 1.00 21.94 145 LEU B O 1
ATOM 3498 N N . ASP B 1 145 ? 10.418 33.041 21.125 1.00 16.34 146 ASP B N 1
ATOM 3499 C CA . ASP B 1 145 ? 9.058 33.297 20.678 1.00 15.92 146 ASP B CA 1
ATOM 3500 C C . ASP B 1 145 ? 8.248 34.036 21.726 1.00 18.37 146 ASP B C 1
ATOM 3501 O O . ASP B 1 145 ? 8.443 33.820 22.912 1.00 16.96 146 ASP B O 1
ATOM 3506 N N . ASN B 1 146 ? 7.483 35.034 21.276 1.00 21.57 147 ASN B N 1
ATOM 3507 C CA . ASN B 1 146 ? 6.689 35.895 22.144 1.00 24.50 147 ASN B CA 1
ATOM 3508 C C . ASN B 1 146 ? 7.467 36.549 23.283 1.00 26.14 147 ASN B C 1
ATOM 3509 O O . ASN B 1 146 ? 6.871 36.970 24.282 1.00 29.26 147 ASN B O 1
ATOM 3514 N N . LYS B 1 147 ? 8.790 36.636 23.139 1.00 23.91 148 LYS B N 1
ATOM 3515 C CA . LYS B 1 147 ? 9.600 37.539 23.963 1.00 23.85 148 LYS B CA 1
ATOM 3516 C C . LYS B 1 147 ? 9.725 38.920 23.266 1.00 26.41 148 LYS B C 1
ATOM 3517 O O . LYS B 1 147 ? 9.582 39.005 22.035 1.00 23.36 148 LYS B O 1
ATOM 3523 N N . THR B 1 148 ? 9.942 39.998 24.031 1.00 24.47 149 THR B N 1
ATOM 3524 C CA . THR B 1 148 ? 10.096 41.331 23.424 1.00 25.78 149 THR B CA 1
ATOM 3525 C C . THR B 1 148 ? 11.556 41.699 23.184 1.00 25.46 149 THR B C 1
ATOM 3526 O O . THR B 1 148 ? 12.385 41.582 24.099 1.00 27.76 149 THR B O 1
ATOM 3530 N N . LEU B 1 149 ? 11.863 42.121 21.954 1.00 22.03 150 LEU B N 1
ATOM 3531 C CA . LEU B 1 149 ? 13.196 42.602 21.591 1.00 19.08 150 LEU B CA 1
ATOM 3532 C C . LEU B 1 149 ? 13.161 44.130 21.531 1.00 17.79 150 LEU B C 1
ATOM 3533 O O . LEU B 1 149 ? 12.267 44.705 20.914 1.00 15.35 150 LEU B O 1
ATOM 3538 N N . GLY B 1 150 ? 14.026 44.773 22.308 1.00 19.62 151 GLY B N 1
ATOM 3539 C CA . GLY B 1 150 ? 14.235 46.203 22.162 1.00 19.17 151 GLY B CA 1
ATOM 3540 C C . GLY B 1 150 ? 15.463 46.536 21.330 1.00 19.49 151 GLY B C 1
ATOM 3541 O O . GLY B 1 150 ? 16.576 46.103 21.652 1.00 18.16 151 GLY B O 1
ATOM 3542 N N . ILE B 1 151 ? 15.260 47.260 20.230 1.00 22.90 152 ILE B N 1
ATOM 3543 C CA . ILE B 1 151 ? 16.359 47.664 19.351 1.00 21.74 152 ILE B CA 1
ATOM 3544 C C . ILE B 1 151 ? 16.633 49.142 19.529 1.00 25.29 152 ILE B C 1
ATOM 3545 O O . ILE B 1 151 ? 15.729 49.978 19.392 1.00 24.59 152 ILE B O 1
ATOM 3550 N N . TYR B 1 152 ? 17.858 49.447 19.936 1.00 27.52 153 TYR B N 1
ATOM 3551 C CA . TYR B 1 152 ? 18.306 50.820 20.057 1.00 27.68 153 TYR B CA 1
ATOM 3552 C C . TYR B 1 152 ? 19.020 51.159 18.769 1.00 25.65 153 TYR B C 1
ATOM 3553 O O . TYR B 1 152 ? 20.166 50.748 18.555 1.00 20.61 153 TYR B O 1
ATOM 3562 N N . GLY B 1 153 ? 18.323 51.914 17.922 1.00 22.50 154 GLY B N 1
ATOM 3563 C CA . GLY B 1 153 ? 18.840 52.245 16.617 1.00 20.74 154 GLY B CA 1
ATOM 3564 C C . GLY B 1 153 ? 18.174 51.445 15.518 1.00 22.98 154 GLY B C 1
ATOM 3565 O O . GLY B 1 153 ? 18.653 50.371 15.148 1.00 23.30 154 GLY B O 1
ATOM 3566 N N . PHE B 1 154 ? 17.159 52.037 14.895 1.00 24.01 155 PHE B N 1
ATOM 3567 C CA . PHE B 1 154 ? 16.397 51.371 13.848 1.00 20.84 155 PHE B CA 1
ATOM 3568 C C . PHE B 1 154 ? 16.810 51.785 12.425 1.00 22.78 155 PHE B C 1
ATOM 3569 O O . PHE B 1 154 ? 15.964 51.994 11.550 1.00 25.35 155 PHE B O 1
ATOM 3577 N N . GLY B 1 155 ? 18.114 51.751 12.161 1.00 25.17 156 GLY B N 1
ATOM 3578 C CA . GLY B 1 155 ? 18.612 51.999 10.819 1.00 21.47 156 GLY B CA 1
ATOM 3579 C C . GLY B 1 155 ? 18.424 50.814 9.896 1.00 26.40 156 GLY B C 1
ATOM 3580 O O . GLY B 1 155 ? 17.436 50.085 10.031 1.00 28.92 156 GLY B O 1
ATOM 3581 N N . SER B 1 156 ? 19.378 50.607 8.983 1.00 23.08 157 SER B N 1
ATOM 3582 C CA . SER B 1 156 ? 19.350 49.488 8.039 1.00 25.69 157 SER B CA 1
ATOM 3583 C C . SER B 1 156 ? 19.560 48.134 8.742 1.00 27.48 157 SER B C 1
ATOM 3584 O O . SER B 1 156 ? 18.815 47.183 8.507 1.00 26.40 157 SER B O 1
ATOM 3587 N N . ILE B 1 157 ? 20.632 48.048 9.529 1.00 25.68 158 ILE B N 1
ATOM 3588 C CA . ILE B 1 157 ? 20.955 46.898 10.361 1.00 24.59 158 ILE B CA 1
ATOM 3589 C C . ILE B 1 157 ? 19.882 46.599 11.405 1.00 25.72 158 ILE B C 1
ATOM 3590 O O . ILE B 1 157 ? 19.558 45.439 11.635 1.00 32.10 158 ILE B O 1
ATOM 3595 N N . GLY B 1 158 ? 19.390 47.625 12.088 1.00 22.42 159 GLY B N 1
ATOM 3596 C CA . GLY B 1 158 ? 18.296 47.435 13.027 1.00 14.74 159 GLY B CA 1
ATOM 3597 C C . GLY B 1 158 ? 17.062 46.775 12.420 1.00 19.01 159 GLY B C 1
ATOM 3598 O O . GLY B 1 158 ? 16.356 46.030 13.090 1.00 22.69 159 GLY B O 1
ATOM 3599 N N . GLN B 1 159 ? 16.795 47.034 11.145 1.00 20.37 160 GLN B N 1
ATOM 3600 C CA . GLN B 1 159 ? 15.578 46.543 10.503 1.00 15.28 160 GLN B CA 1
ATOM 3601 C C . GLN B 1 159 ? 15.753 45.190 9.822 1.00 15.18 160 GLN B C 1
ATOM 3602 O O . GLN B 1 159 ? 14.783 44.487 9.592 1.00 19.04 160 GLN B O 1
ATOM 3608 N N . ALA B 1 160 ? 16.962 44.890 9.372 1.00 11.23 161 ALA B N 1
ATOM 3609 C CA . ALA B 1 160 ? 17.295 43.555 8.921 1.00 13.95 161 ALA B CA 1
ATOM 3610 C C . ALA B 1 160 ? 17.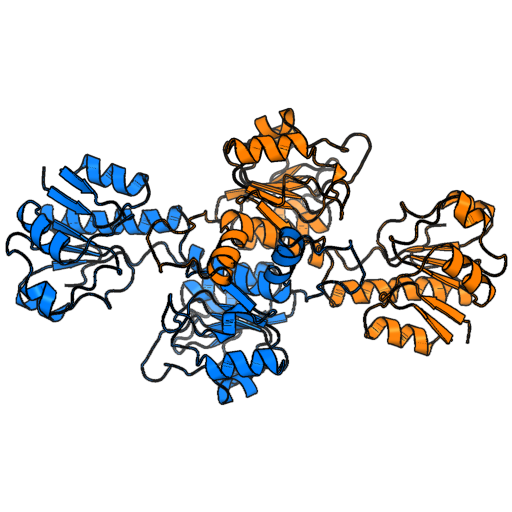262 42.617 10.128 1.00 18.38 161 ALA B C 1
ATOM 3611 O O . ALA B 1 160 ? 17.190 41.411 9.960 1.00 21.00 161 ALA B O 1
ATOM 3613 N N . LEU B 1 161 ? 17.449 43.177 11.325 1.00 19.67 162 LEU B N 1
ATOM 3614 C CA . LEU B 1 161 ? 17.407 42.411 12.565 1.00 18.67 162 LEU B CA 1
ATOM 3615 C C . LEU B 1 161 ? 15.975 42.135 12.975 1.00 19.56 162 LEU B C 1
ATOM 3616 O O . LEU B 1 161 ? 15.650 41.005 13.293 1.00 26.82 162 LEU B O 1
ATOM 3621 N N . ALA B 1 162 ? 15.119 43.153 12.937 1.00 16.34 163 ALA B N 1
ATOM 3622 C CA . ALA B 1 162 ? 13.700 42.990 13.224 1.00 12.99 163 ALA B CA 1
ATOM 3623 C C . ALA B 1 162 ? 13.059 41.983 12.285 1.00 12.15 163 ALA B C 1
ATOM 3624 O O . ALA B 1 162 ? 12.172 41.236 12.669 1.00 20.44 163 ALA B O 1
ATOM 3626 N N . LYS B 1 163 ? 13.455 42.009 11.032 1.00 13.16 164 LYS B N 1
ATOM 3627 C CA . LYS B 1 163 ? 13.011 40.999 10.090 1.00 16.57 164 LYS B CA 1
ATOM 3628 C C . LYS B 1 163 ? 13.347 39.586 10.595 1.00 18.52 164 LYS B C 1
ATOM 3629 O O . LYS B 1 163 ? 12.527 38.675 10.514 1.00 16.81 164 LYS B O 1
ATOM 3635 N N . ARG B 1 164 ? 14.605 39.396 10.978 1.00 15.52 165 ARG B N 1
ATOM 3636 C CA . ARG B 1 164 ? 15.117 38.096 11.371 1.00 14.74 165 ARG B CA 1
ATOM 3637 C C . ARG B 1 164 ? 14.559 37.633 12.715 1.00 17.52 165 ARG B C 1
ATOM 3638 O O . ARG B 1 164 ? 14.243 36.465 12.875 1.00 23.57 165 ARG B O 1
ATOM 3646 N N . ALA B 1 165 ? 14.211 38.586 13.567 1.00 15.23 166 ALA B N 1
ATOM 3647 C CA . ALA B 1 165 ? 13.620 38.324 14.861 1.00 12.47 166 ALA B CA 1
ATOM 3648 C C . ALA B 1 165 ? 12.126 37.988 14.801 1.00 17.37 166 ALA B C 1
ATOM 3649 O O . ALA B 1 165 ? 11.645 37.202 15.612 1.00 26.09 166 ALA B O 1
ATOM 3651 N N . GLN B 1 166 ? 11.366 38.650 13.932 1.00 21.30 167 GLN B N 1
ATOM 3652 C CA . GLN B 1 166 ? 9.938 38.349 13.799 1.00 19.71 167 GLN B CA 1
ATOM 3653 C C . GLN B 1 166 ? 9.701 36.932 13.226 1.00 19.42 167 GLN B C 1
ATOM 3654 O O . GLN B 1 166 ? 8.654 36.328 13.458 1.00 26.55 167 GLN B O 1
ATOM 3660 N N . GLY B 1 167 ? 10.745 36.340 12.662 1.00 20.26 168 GLY B N 1
ATOM 3661 C CA . GLY B 1 167 ? 10.698 34.943 12.263 1.00 18.68 168 GLY B CA 1
ATOM 3662 C C . GLY B 1 167 ? 10.746 34.006 13.459 1.00 18.97 168 GLY B C 1
ATOM 3663 O O . GLY B 1 167 ? 10.153 32.931 13.435 1.00 17.65 168 GLY B O 1
ATOM 3664 N N . PHE B 1 168 ? 11.410 34.440 14.525 1.00 13.37 169 PHE B N 1
ATOM 3665 C CA . PHE B 1 168 ? 11.393 33.714 15.790 1.00 12.80 169 PHE B CA 1
ATOM 3666 C C . PHE B 1 168 ? 10.217 34.120 16.662 1.00 14.67 169 PHE B C 1
ATOM 3667 O O . PHE B 1 168 ? 10.171 33.792 17.849 1.00 20.02 169 PHE B O 1
ATOM 3675 N N . ASP B 1 169 ? 9.317 34.920 16.095 1.00 20.23 170 ASP B N 1
ATOM 3676 C CA . ASP B 1 169 ? 8.110 35.365 16.788 1.00 17.61 170 ASP B CA 1
ATOM 3677 C C . ASP B 1 169 ? 8.321 36.325 17.936 1.00 13.71 170 ASP B C 1
ATOM 3678 O O . ASP B 1 169 ? 7.442 36.453 18.793 1.00 14.90 170 ASP B O 1
ATOM 3683 N N . MET B 1 170 ? 9.456 37.019 17.945 1.00 12.43 171 MET B N 1
ATOM 3684 C CA . MET B 1 170 ? 9.687 38.088 18.920 1.00 14.20 171 MET B CA 1
ATOM 3685 C C . MET B 1 170 ? 8.777 39.306 18.648 1.00 17.95 171 MET B C 1
ATOM 3686 O O . MET B 1 170 ? 8.220 39.456 17.540 1.00 13.90 171 MET B O 1
ATOM 3691 N N . ASP B 1 171 ? 8.492 40.077 19.698 1.00 20.58 172 ASP B N 1
ATOM 3692 C CA . ASP B 1 171 ? 7.864 41.395 19.548 1.00 22.96 172 ASP B CA 1
ATOM 3693 C C . ASP B 1 171 ? 8.882 42.525 19.562 1.00 21.63 172 ASP B C 1
ATOM 3694 O O . ASP B 1 171 ? 9.594 42.697 20.547 1.00 19.22 172 ASP B O 1
ATOM 3699 N N . ILE B 1 172 ? 9.037 43.199 18.424 1.00 22.26 173 ILE B N 1
ATOM 3700 C CA . ILE B 1 172 ? 10.039 44.251 18.268 1.00 20.06 173 ILE B CA 1
ATOM 3701 C C . ILE B 1 172 ? 9.474 45.583 18.746 1.00 19.08 173 ILE B C 1
ATOM 3702 O O . ILE B 1 172 ? 8.420 46.028 18.293 1.00 16.17 173 ILE B O 1
ATOM 3707 N N . ASP B 1 173 ? 10.061 46.087 19.816 1.00 20.74 174 ASP B N 1
ATOM 3708 C CA . ASP B 1 173 ? 9.832 47.444 20.259 1.00 24.39 174 ASP B CA 1
ATOM 3709 C C . ASP B 1 173 ? 11.183 48.158 19.999 1.00 27.86 174 ASP B C 1
ATOM 3710 O O . ASP B 1 173 ? 12.200 47.487 19.790 1.00 29.06 174 ASP B O 1
ATOM 3715 N N . TYR B 1 174 ? 11.141 49.453 19.680 1.00 33.45 175 TYR B N 1
ATOM 3716 C CA . TYR B 1 174 ? 12.372 50.198 19.354 1.00 33.54 175 TYR B CA 1
ATOM 3717 C C . TYR B 1 174 ? 12.385 51.677 19.776 1.00 33.63 175 TYR B C 1
ATOM 3718 O O . TYR B 1 174 ? 11.352 52.258 20.133 1.00 30.59 175 TYR B O 1
ATOM 3727 N N . PHE B 1 175 ? 13.592 52.225 19.869 1.00 35.90 176 PHE B N 1
ATOM 3728 C CA . PHE B 1 175 ? 13.792 53.661 19.987 1.00 36.58 176 PHE B CA 1
ATOM 3729 C C . PHE B 1 175 ? 14.803 54.083 18.938 1.00 35.72 176 PHE B C 1
ATOM 3730 O O . PHE B 1 175 ? 15.864 53.466 18.794 1.00 35.85 176 PHE B O 1
ATOM 3738 N N . ASP B 1 176 ? 14.424 55.077 18.146 1.00 34.27 177 ASP B N 1
ATOM 3739 C CA . ASP B 1 176 ? 15.379 55.837 17.373 1.00 32.28 177 ASP B CA 1
ATOM 3740 C C . ASP B 1 176 ? 15.066 57.318 17.472 1.00 36.96 177 ASP B C 1
ATOM 3741 O O . ASP B 1 176 ? 13.921 57.697 17.700 1.00 37.92 177 ASP B O 1
ATOM 3746 N N . THR B 1 177 ? 16.079 58.159 17.274 1.00 40.84 178 THR B N 1
ATOM 3747 C CA . THR B 1 177 ? 15.888 59.614 17.319 1.00 44.47 178 THR B CA 1
ATOM 3748 C C . THR B 1 177 ? 14.866 60.123 16.294 1.00 42.21 178 THR B C 1
ATOM 3749 O O . THR B 1 177 ? 13.960 60.883 16.633 1.00 46.54 178 THR B O 1
ATOM 3753 N N . HIS B 1 178 ? 15.016 59.709 15.041 1.00 41.19 179 HIS B N 1
ATOM 3754 C CA . HIS B 1 178 ? 14.008 60.006 14.034 1.00 43.82 179 HIS B CA 1
ATOM 3755 C C . HIS B 1 178 ? 13.121 58.745 13.896 1.00 43.73 179 HIS B C 1
ATOM 3756 O O . HIS B 1 178 ? 13.594 57.692 13.459 1.00 45.34 179 HIS B O 1
ATOM 3763 N N . ARG B 1 179 ? 11.904 58.807 14.437 1.00 39.54 180 ARG B N 1
ATOM 3764 C CA . ARG B 1 179 ? 10.921 57.740 14.253 1.00 32.81 180 ARG B CA 1
ATOM 3765 C C . ARG B 1 179 ? 10.815 57.290 12.799 1.00 33.35 180 ARG B C 1
ATOM 3766 O O . ARG B 1 179 ? 10.677 58.118 11.903 1.00 39.05 180 ARG B O 1
ATOM 3774 N N . ALA B 1 180 ? 10.708 55.980 12.593 1.00 33.23 181 ALA B N 1
ATOM 3775 C CA . ALA B 1 180 ? 10.671 55.388 11.254 1.00 27.47 181 ALA B CA 1
ATOM 3776 C C . ALA B 1 180 ? 9.335 55.562 10.527 1.00 26.29 181 ALA B C 1
ATOM 3777 O O . ALA B 1 180 ? 8.273 55.735 11.141 1.00 25.97 181 ALA B O 1
ATOM 3779 N N . SER B 1 181 ? 9.393 55.456 9.208 1.00 28.13 182 SER B N 1
ATOM 3780 C CA . SER B 1 181 ? 8.244 55.751 8.369 1.00 32.38 182 SER B CA 1
ATOM 3781 C C . SER B 1 181 ? 7.132 54.766 8.708 1.00 34.63 182 SER B C 1
ATOM 3782 O O . SER B 1 181 ? 7.409 53.632 9.098 1.00 34.25 182 SER B O 1
ATOM 3785 N N . SER B 1 182 ? 5.883 55.160 8.483 1.00 34.64 183 SER B N 1
ATOM 3786 C CA . SER B 1 182 ? 4.750 54.312 8.846 1.00 35.26 183 SER B CA 1
ATOM 3787 C C . SER B 1 182 ? 4.819 52.895 8.252 1.00 34.75 183 SER B C 1
ATOM 3788 O O . SER B 1 182 ? 4.341 51.937 8.863 1.00 34.59 183 SER B O 1
ATOM 3791 N N . SER B 1 183 ? 5.455 52.779 7.088 1.00 35.09 184 SER B N 1
ATOM 3792 C CA . SER B 1 183 ? 5.554 51.533 6.334 1.00 38.35 184 SER B CA 1
ATOM 3793 C C . SER B 1 183 ? 6.632 50.600 6.887 1.00 38.71 184 SER B C 1
ATOM 3794 O O . SER B 1 183 ? 6.491 49.387 6.800 1.00 39.85 184 SER B O 1
ATOM 3797 N N . ASP B 1 184 ? 7.714 51.157 7.428 1.00 39.36 185 ASP B N 1
ATOM 3798 C CA . ASP B 1 184 ? 8.729 50.346 8.089 1.00 40.05 185 ASP B CA 1
ATOM 3799 C C . ASP B 1 184 ? 8.078 49.681 9.252 1.00 36.50 185 ASP B C 1
ATOM 3800 O O . ASP B 1 184 ? 8.136 48.478 9.393 1.00 41.26 185 ASP B O 1
ATOM 3805 N N . GLU B 1 185 ? 7.446 50.480 10.089 1.00 32.14 186 GLU B N 1
ATOM 3806 C CA . GLU B 1 185 ? 6.865 49.960 11.305 1.00 33.14 186 GLU B CA 1
ATOM 3807 C C . GLU B 1 185 ? 5.909 48.803 11.044 1.00 32.34 186 GLU B C 1
ATOM 3808 O O . GLU B 1 185 ? 5.980 47.781 11.716 1.00 37.35 186 GLU B O 1
ATOM 3814 N N . ALA B 1 186 ? 5.125 48.897 9.981 1.00 32.58 187 ALA B N 1
ATOM 3815 C CA . ALA B 1 186 ? 4.189 47.826 9.644 1.00 32.56 187 ALA B CA 1
ATOM 3816 C C . ALA B 1 186 ? 4.895 46.573 9.122 1.00 29.98 187 ALA B C 1
ATOM 3817 O O . ALA B 1 186 ? 4.513 45.466 9.457 1.00 35.52 187 ALA B O 1
ATOM 3819 N N . SER B 1 187 ? 5.911 46.760 8.292 1.00 26.28 188 SER B N 1
ATOM 3820 C CA . SER B 1 187 ? 6.780 45.688 7.845 1.00 24.17 188 SER B CA 1
ATOM 3821 C C . SER B 1 187 ? 7.045 44.729 9.022 1.00 29.65 188 SER B C 1
ATOM 3822 O O . SER B 1 187 ? 6.847 43.525 8.889 1.00 34.05 188 SER B O 1
ATOM 3825 N N . TYR B 1 188 ? 7.299 45.281 10.210 1.00 27.59 189 TYR B N 1
ATOM 3826 C CA . TYR B 1 188 ? 7.884 44.515 11.308 1.00 26.13 189 TYR B CA 1
ATOM 3827 C C . TYR B 1 188 ? 7.030 44.516 12.549 1.00 28.60 189 TYR B C 1
ATOM 3828 O O . TYR B 1 188 ? 7.511 44.148 13.621 1.00 27.10 189 TYR B O 1
ATOM 3837 N N . GLN B 1 189 ? 5.809 45.030 12.427 1.00 30.70 190 GLN B N 1
ATOM 3838 C CA . GLN B 1 189 ? 4.986 45.375 13.586 1.00 36.38 190 GLN B CA 1
ATOM 3839 C C . GLN B 1 189 ? 5.808 45.963 14.747 1.00 38.37 190 GLN B C 1
ATOM 3840 O O . GLN B 1 189 ? 5.624 45.578 15.913 1.00 43.34 190 GLN B O 1
ATOM 3846 N N . ALA B 1 190 ? 6.748 46.852 14.434 1.00 32.03 191 ALA B N 1
ATOM 3847 C CA . ALA B 1 190 ? 7.576 47.428 15.479 1.00 26.14 191 ALA B CA 1
ATOM 3848 C C . ALA B 1 190 ? 6.732 48.403 16.267 1.00 27.15 191 ALA B C 1
ATOM 3849 O O . ALA B 1 190 ? 5.698 48.869 15.780 1.00 31.26 191 ALA B O 1
ATOM 3851 N N . THR B 1 191 ? 7.098 48.607 17.525 1.00 26.97 192 THR B N 1
ATOM 3852 C CA . THR B 1 191 ? 6.420 49.556 18.391 1.00 22.49 192 THR B CA 1
ATOM 3853 C C . THR B 1 191 ? 7.418 50.627 18.788 1.00 26.36 192 THR B C 1
ATOM 3854 O O . THR B 1 191 ? 8.439 50.308 19.406 1.00 21.58 192 THR B O 1
ATOM 3858 N N . PHE B 1 192 ? 7.114 51.884 18.441 1.00 29.31 193 PHE B N 1
ATOM 3859 C CA . PHE B 1 192 ? 8.000 53.026 18.699 1.00 29.39 193 PHE B CA 1
ATOM 3860 C C . PHE B 1 192 ? 7.938 53.443 20.153 1.00 28.67 193 PHE B C 1
ATOM 3861 O O . PHE B 1 192 ? 6.868 53.439 20.754 1.00 30.60 193 PHE B O 1
ATOM 3869 N N . HIS B 1 193 ? 9.102 53.738 20.726 1.00 30.02 194 HIS B N 1
ATOM 3870 C CA . HIS B 1 193 ? 9.198 54.315 22.067 1.00 31.28 194 HIS B CA 1
ATOM 3871 C C . HIS B 1 193 ? 9.807 55.696 21.937 1.00 34.54 194 HIS B C 1
ATOM 3872 O O . HIS B 1 193 ? 10.792 55.886 21.226 1.00 34.88 194 HIS B O 1
ATOM 3879 N N . ASP B 1 194 ? 9.188 56.681 22.563 1.00 34.98 195 ASP B N 1
ATOM 3880 C CA . ASP B 1 194 ? 9.657 58.036 22.370 1.00 38.17 195 ASP B CA 1
ATOM 3881 C C . ASP B 1 194 ? 10.867 58.338 23.225 1.00 36.72 195 ASP B C 1
ATOM 3882 O O . ASP B 1 194 ? 11.458 59.401 23.108 1.00 41.13 195 ASP B O 1
ATOM 3887 N N . SER B 1 195 ? 11.281 57.382 24.038 1.00 34.94 196 SER B N 1
ATOM 3888 C CA . SER B 1 195 ? 12.504 57.546 24.804 1.00 36.01 196 SER B CA 1
ATOM 3889 C C . SER B 1 195 ? 13.206 56.214 24.914 1.00 36.68 196 SER B C 1
ATOM 3890 O O . SER B 1 195 ? 12.565 55.166 24.842 1.00 40.16 196 SER B O 1
ATOM 3893 N N . LEU B 1 196 ? 14.505 56.252 25.177 1.00 34.61 197 LEU B N 1
ATOM 3894 C CA . LEU B 1 196 ? 15.245 55.028 25.396 1.00 36.02 197 LEU B CA 1
ATOM 3895 C C . LEU B 1 196 ? 14.807 54.331 26.678 1.00 37.45 197 LEU B C 1
ATOM 3896 O O . LEU B 1 196 ? 14.831 53.103 26.760 1.00 35.17 197 LEU B O 1
ATOM 3901 N N . ASP B 1 197 ? 14.360 55.119 27.649 1.00 41.98 198 ASP B N 1
ATOM 3902 C CA . ASP B 1 197 ? 13.961 54.595 28.949 1.00 46.76 198 ASP B CA 1
ATOM 3903 C C . ASP B 1 197 ? 12.710 53.750 28.837 1.00 46.06 198 ASP B C 1
ATOM 3904 O O . ASP B 1 197 ? 12.673 52.622 29.328 1.00 50.77 198 ASP B O 1
ATOM 3909 N N . SER B 1 198 ? 11.688 54.279 28.173 1.00 42.51 199 SER B N 1
ATOM 3910 C CA . SER B 1 198 ? 10.452 53.527 28.034 1.00 41.94 199 SER B CA 1
ATOM 3911 C C . SER B 1 198 ? 10.693 52.294 27.164 1.00 41.53 199 SER B C 1
ATOM 3912 O O . SER B 1 198 ? 9.893 51.358 27.174 1.00 44.97 199 SER B O 1
ATOM 3915 N N . LEU B 1 199 ? 11.775 52.313 26.388 1.00 36.00 200 LEU B N 1
ATOM 3916 C CA . LEU B 1 199 ? 12.196 51.130 25.666 1.00 30.52 200 LEU B CA 1
ATOM 3917 C C . LEU B 1 199 ? 12.884 50.144 26.608 1.00 32.65 200 LEU B C 1
ATOM 3918 O O . LEU B 1 199 ? 12.509 48.973 26.671 1.00 35.12 200 LEU B O 1
ATOM 3923 N N . LEU B 1 200 ? 13.831 50.634 27.400 1.00 31.28 201 LEU B N 1
ATOM 3924 C CA . LEU B 1 200 ? 14.629 49.769 28.249 1.00 30.03 201 LEU B CA 1
ATOM 3925 C C . LEU B 1 200 ? 13.724 48.995 29.169 1.00 33.17 201 LEU B C 1
ATOM 3926 O O . LEU B 1 200 ? 14.067 47.892 29.604 1.00 37.46 201 LEU B O 1
ATOM 3931 N N . SER B 1 201 ? 12.596 49.600 29.520 1.00 33.47 202 SER B N 1
ATOM 3932 C CA . SER B 1 201 ? 11.699 49.002 30.503 1.00 37.08 202 SER B CA 1
ATOM 3933 C C . SER B 1 201 ? 11.017 47.731 30.014 1.00 37.20 202 SER B C 1
ATOM 3934 O O . SER B 1 201 ? 10.728 46.849 30.810 1.00 38.99 202 SER B O 1
ATOM 3937 N N . VAL B 1 202 ? 10.768 47.623 28.712 1.00 33.81 203 VAL B N 1
ATOM 3938 C CA . VAL B 1 202 ? 10.092 46.446 28.177 1.00 27.55 203 VAL B CA 1
ATOM 3939 C C . VAL B 1 202 ? 11.069 45.409 27.604 1.00 29.05 203 VAL B C 1
ATOM 3940 O O . VAL B 1 202 ? 10.643 44.424 27.009 1.00 32.31 203 VAL B O 1
ATOM 3944 N N . SER B 1 203 ? 12.369 45.618 27.760 1.00 24.01 204 SER B N 1
ATOM 3945 C CA . SER B 1 203 ? 13.299 44.864 26.948 1.00 22.49 204 SER B CA 1
ATOM 3946 C C . SER B 1 203 ? 13.907 43.663 27.637 1.00 24.37 204 SER B C 1
ATOM 3947 O O . SER B 1 203 ? 14.979 43.755 28.232 1.00 27.00 204 SER B O 1
ATOM 3950 N N . GLN B 1 204 ? 13.226 42.523 27.531 1.00 26.04 205 GLN B N 1
ATOM 3951 C CA . GLN B 1 204 ? 13.769 41.238 27.979 1.00 22.36 205 GLN B CA 1
ATOM 3952 C C . GLN B 1 204 ? 15.028 40.899 27.213 1.00 22.43 205 GLN B C 1
ATOM 3953 O O . GLN B 1 204 ? 16.003 40.437 27.806 1.00 24.53 205 GLN B O 1
ATOM 3959 N N . PHE B 1 205 ? 15.010 41.135 25.901 1.00 21.54 206 PHE B N 1
ATOM 3960 C CA . PHE B 1 205 ? 16.244 41.164 25.102 1.00 21.98 206 PHE B CA 1
ATOM 3961 C C . PHE B 1 205 ? 16.489 42.577 24.589 1.00 20.96 206 PHE B C 1
ATOM 3962 O O . PHE B 1 205 ? 15.560 43.232 24.108 1.00 20.22 206 PHE B O 1
ATOM 3970 N N . PHE B 1 206 ? 17.749 42.995 24.595 1.00 20.29 207 PHE B N 1
ATOM 3971 C CA . PHE B 1 206 ? 18.122 44.356 24.220 1.00 22.19 207 PHE B CA 1
ATOM 3972 C C . PHE B 1 206 ? 19.312 44.385 23.260 1.00 19.33 207 PHE B C 1
ATOM 3973 O O . PHE B 1 206 ? 20.388 43.886 23.583 1.00 22.24 207 PHE B O 1
ATOM 3981 N N . SER B 1 207 ? 19.142 45.062 22.130 1.00 21.01 208 SER B N 1
ATOM 3982 C CA . SER B 1 207 ? 20.169 45.132 21.089 1.00 21.65 208 SER B CA 1
ATOM 3983 C C . SER B 1 207 ? 20.624 46.590 20.875 1.00 24.79 208 SER B C 1
ATOM 3984 O O . SER B 1 207 ? 19.792 47.467 20.624 1.00 20.02 208 SER B O 1
ATOM 3987 N N . LEU B 1 208 ? 21.916 46.849 21.097 1.00 26.96 209 LEU B N 1
ATOM 3988 C CA . LEU B 1 208 ? 22.538 48.154 20.854 1.00 26.10 209 LEU B CA 1
ATOM 3989 C C . LEU B 1 208 ? 22.913 48.186 19.405 1.00 26.65 209 LEU B C 1
ATOM 3990 O O . LEU B 1 208 ? 23.780 47.432 18.991 1.00 24.71 209 LEU B O 1
ATOM 3995 N N . ASN B 1 209 ? 22.189 48.973 18.620 1.00 32.10 210 ASN B N 1
ATOM 3996 C CA . ASN B 1 209 ? 22.600 49.283 17.250 1.00 38.11 210 ASN B CA 1
ATOM 3997 C C . ASN B 1 209 ? 22.807 50.794 17.093 1.00 42.82 210 ASN B C 1
ATOM 3998 O O . ASN B 1 209 ? 22.860 51.322 15.978 1.00 48.33 210 ASN B O 1
ATOM 4003 N N . ALA B 1 210 ? 22.953 51.478 18.223 1.00 44.30 211 ALA B N 1
ATOM 4004 C CA . ALA B 1 210 ? 23.197 52.910 18.241 1.00 43.44 211 ALA B CA 1
ATOM 4005 C C . ALA B 1 210 ? 24.568 53.260 17.638 1.00 46.52 211 ALA B C 1
ATOM 4006 O O . ALA B 1 210 ? 25.483 52.419 17.599 1.00 42.76 211 ALA B O 1
ATOM 4008 N N . PRO B 1 211 ? 24.715 54.506 17.133 1.00 48.45 212 PRO B N 1
ATOM 4009 C CA . PRO B 1 211 ? 25.998 55.065 16.677 1.00 49.97 212 PRO B CA 1
ATOM 4010 C C . PRO B 1 211 ? 26.859 55.577 17.838 1.00 52.70 212 PRO B C 1
ATOM 4011 O O . PRO B 1 211 ? 26.335 56.070 18.852 1.00 51.23 212 PRO B O 1
ATOM 4015 N N . SER B 1 212 ? 28.176 55.456 17.693 1.00 54.25 213 SER B N 1
ATOM 4016 C CA . SER B 1 212 ? 29.081 55.949 18.716 1.00 56.67 213 SER B CA 1
ATOM 4017 C C . SER B 1 212 ? 29.266 57.461 18.611 1.00 61.14 213 SER B C 1
ATOM 4018 O O . SER B 1 212 ? 29.867 57.974 17.659 1.00 63.34 213 SER B O 1
ATOM 4021 N N . THR B 1 213 ? 28.909 58.133 19.696 1.00 63.03 214 THR B N 1
ATOM 4022 C CA . THR B 1 213 ? 28.699 59.565 19.709 1.00 62.62 214 THR B CA 1
ATOM 4023 C C . THR B 1 213 ? 28.979 60.023 21.137 1.00 66.46 214 THR B C 1
ATOM 4024 O O . THR B 1 213 ? 28.733 59.284 22.089 1.00 67.56 214 THR B O 1
ATOM 4028 N N . PRO B 1 214 ? 29.540 61.229 21.300 1.00 69.80 215 PRO B N 1
ATOM 4029 C CA . PRO B 1 214 ? 29.724 61.868 22.603 1.00 71.08 215 PRO B CA 1
ATOM 4030 C C . PRO B 1 214 ? 28.616 61.615 23.649 1.00 70.79 215 PRO B C 1
ATOM 4031 O O . PRO B 1 214 ? 28.905 61.373 24.828 1.00 71.33 215 PRO B O 1
ATOM 4035 N N . GLU B 1 215 ? 27.359 61.677 23.224 1.00 67.58 216 GLU B N 1
ATOM 4036 C CA . GLU B 1 215 ? 26.247 61.490 24.147 1.00 64.50 216 GLU B CA 1
ATOM 4037 C C . GLU B 1 215 ? 25.901 60.008 24.377 1.00 62.43 216 GLU B C 1
ATOM 4038 O O . GLU B 1 215 ? 25.346 59.652 25.423 1.00 62.07 216 GLU B O 1
ATOM 4040 N N . THR B 1 216 ? 26.193 59.156 23.394 1.00 55.86 217 THR B N 1
ATOM 4041 C CA . THR B 1 216 ? 25.918 57.733 23.526 1.00 49.04 217 THR B CA 1
ATOM 4042 C C . THR B 1 216 ? 27.121 56.986 24.086 1.00 46.44 217 THR B C 1
ATOM 4043 O O . THR B 1 216 ? 26.985 55.867 24.569 1.00 48.20 217 THR B O 1
ATOM 4047 N N . ARG B 1 217 ? 28.299 57.592 24.019 1.00 44.24 218 ARG B N 1
ATOM 4048 C CA . ARG B 1 217 ? 29.505 56.919 24.483 1.00 44.42 218 ARG B CA 1
ATOM 4049 C C . ARG B 1 217 ? 29.344 56.529 25.947 1.00 45.70 218 ARG B C 1
ATOM 4050 O O . ARG B 1 217 ? 28.884 57.326 26.769 1.00 46.90 218 ARG B O 1
ATOM 4052 N N . TYR B 1 218 ? 29.533 55.237 26.205 1.00 45.32 219 TYR B N 1
ATOM 4053 C CA . TYR B 1 218 ? 29.473 54.659 27.543 1.00 41.15 219 TYR B CA 1
ATOM 4054 C C . TYR B 1 218 ? 28.099 54.808 28.180 1.00 40.79 219 TYR B C 1
ATOM 4055 O O . TYR B 1 218 ? 27.952 54.661 29.392 1.00 39.75 219 TYR B O 1
ATOM 4064 N N . PHE B 1 219 ? 27.075 54.877 27.327 1.00 40.82 220 PHE B N 1
ATOM 4065 C CA . PHE B 1 219 ? 25.691 55.030 27.773 1.00 39.99 220 PHE B CA 1
ATOM 4066 C C . PHE B 1 219 ? 25.180 53.804 28.532 1.00 40.77 220 PHE B C 1
ATOM 4067 O O . PHE B 1 219 ? 24.266 53.919 29.353 1.00 39.88 220 PHE B O 1
ATOM 4075 N N . PHE B 1 220 ? 25.663 52.622 28.156 1.00 39.80 221 PHE B N 1
ATOM 4076 C CA . PHE B 1 220 ? 25.206 51.400 28.792 1.00 35.54 221 PHE B CA 1
ATOM 4077 C C . PHE B 1 220 ? 25.981 51.131 30.070 1.00 35.39 221 PHE B C 1
ATOM 4078 O O . PHE B 1 220 ? 27.077 50.560 30.068 1.00 32.52 221 PHE B O 1
ATOM 4086 N N . ASN B 1 221 ? 25.374 51.531 31.172 1.00 39.97 222 ASN B N 1
ATOM 4087 C CA . ASN B 1 221 ? 26.007 51.452 32.475 1.00 43.72 222 ASN B CA 1
ATOM 4088 C C . ASN B 1 221 ? 24.951 51.110 33.518 1.00 45.55 222 ASN B C 1
ATOM 4089 O O . ASN B 1 221 ? 23.770 51.037 33.185 1.00 46.29 222 ASN B O 1
ATOM 4094 N N . LYS B 1 222 ? 25.344 51.145 34.788 1.00 46.20 223 LYS B N 1
ATOM 4095 C CA . LYS B 1 222 ? 24.553 50.592 35.880 1.00 48.96 223 LYS B CA 1
ATOM 4096 C C . LYS B 1 222 ? 23.145 51.168 35.938 1.00 49.26 223 LYS B C 1
ATOM 4097 O O . LYS B 1 222 ? 22.190 50.434 36.166 1.00 50.56 223 LYS B O 1
ATOM 4103 N N . ALA B 1 223 ? 23.017 52.468 35.684 1.00 49.39 224 ALA B N 1
ATOM 4104 C CA . ALA B 1 223 ? 21.728 53.157 35.783 1.00 47.50 224 ALA B CA 1
ATOM 4105 C C . ALA B 1 223 ? 20.779 52.770 34.649 1.00 44.82 224 ALA B C 1
ATOM 4106 O O . ALA B 1 223 ? 19.561 52.736 34.834 1.00 46.06 224 ALA B O 1
ATOM 4108 N N . THR B 1 224 ? 21.347 52.493 33.476 1.00 41.91 225 THR B N 1
ATOM 4109 C CA . THR B 1 224 ? 20.597 51.969 32.335 1.00 38.36 225 THR B CA 1
ATOM 4110 C C . THR B 1 224 ? 20.195 50.512 32.605 1.00 34.49 225 THR B C 1
ATOM 4111 O O . THR B 1 224 ? 19.023 50.151 32.503 1.00 31.81 225 THR B O 1
ATOM 4115 N N . ILE B 1 225 ? 21.168 49.717 33.045 1.00 31.43 226 ILE B N 1
ATOM 4116 C CA . ILE B 1 225 ? 20.980 48.304 33.332 1.00 31.89 226 ILE B CA 1
ATOM 4117 C C . ILE B 1 225 ? 19.799 48.116 34.287 1.00 34.53 226 ILE B C 1
ATOM 4118 O O . ILE B 1 225 ? 18.813 47.481 33.927 1.00 37.66 226 ILE B O 1
ATOM 4123 N N . LYS B 1 226 ? 19.804 48.851 35.393 1.00 37.51 227 LYS B N 1
ATOM 4124 C CA . LYS B 1 226 ? 18.733 48.740 36.384 1.00 39.07 227 LYS B CA 1
ATOM 4125 C C . LYS B 1 226 ? 17.361 49.083 35.816 1.00 38.87 227 LYS B C 1
ATOM 4126 O O . LYS B 1 226 ? 16.342 48.777 36.435 1.00 41.46 227 LYS B O 1
ATOM 4132 N N . SER B 1 227 ? 17.334 49.785 34.686 1.00 34.91 228 SER B N 1
ATOM 4133 C CA . SER B 1 227 ? 16.076 50.172 34.065 1.00 32.88 228 SER B CA 1
ATOM 4134 C C . SER B 1 227 ? 15.456 49.028 33.261 1.00 34.13 228 SER B C 1
ATOM 4135 O O . SER B 1 227 ? 14.279 49.092 32.902 1.00 33.47 228 SER B O 1
ATOM 4138 N N . LEU B 1 228 ? 16.279 48.041 32.902 1.00 37.17 229 LEU B N 1
ATOM 4139 C CA . LEU B 1 228 ? 15.843 46.815 32.206 1.00 36.05 229 LEU B CA 1
ATOM 4140 C C . LEU B 1 228 ? 15.102 45.858 33.162 1.00 37.32 229 LEU B C 1
ATOM 4141 O O . LEU B 1 228 ? 15.363 45.851 34.368 1.00 40.37 229 LEU B O 1
ATOM 4146 N N . PRO B 1 229 ? 14.233 44.976 32.620 1.00 37.03 230 PRO B N 1
ATOM 4147 C CA . PRO B 1 229 ? 13.690 43.832 33.365 1.00 34.00 230 PRO B CA 1
ATOM 4148 C C . PRO B 1 229 ? 14.766 43.002 34.056 1.00 33.75 230 PRO B C 1
ATOM 4149 O O . PRO B 1 229 ? 15.926 42.997 33.647 1.00 33.62 230 PRO B O 1
ATOM 4153 N N . GLN B 1 230 ? 14.351 42.226 35.048 1.00 37.32 231 GLN B N 1
ATOM 4154 C CA . GLN B 1 230 ? 15.257 41.300 35.730 1.00 41.35 231 GLN B CA 1
ATOM 4155 C C . GLN B 1 230 ? 15.717 40.182 34.791 1.00 36.86 231 GLN B C 1
ATOM 4156 O O . GLN B 1 230 ? 14.905 39.552 34.111 1.00 37.02 231 GLN B O 1
ATOM 4162 N N . GLY B 1 231 ? 17.026 39.976 34.730 1.00 35.53 232 GLY B N 1
ATOM 4163 C CA . GLY B 1 231 ? 17.572 38.933 33.882 1.00 34.80 232 GLY B CA 1
ATOM 4164 C C . GLY B 1 231 ? 17.330 39.136 32.395 1.00 34.60 232 GLY B C 1
ATOM 4165 O O . GLY B 1 231 ? 17.168 38.171 31.653 1.00 35.13 232 GLY B O 1
ATOM 4166 N N . ALA B 1 232 ? 17.325 40.386 31.944 1.00 31.14 233 ALA B N 1
ATOM 4167 C CA . ALA B 1 232 ? 17.214 40.650 30.519 1.00 27.05 233 ALA B CA 1
ATOM 4168 C C . ALA B 1 232 ? 18.514 40.205 29.875 1.00 24.06 233 ALA B C 1
ATOM 4169 O O . ALA B 1 232 ? 19.472 39.867 30.574 1.00 21.76 233 ALA B O 1
ATOM 4171 N N . ILE B 1 233 ? 18.518 40.088 28.556 1.00 21.01 234 ILE B N 1
ATOM 4172 C CA . ILE B 1 233 ? 19.734 39.760 27.852 1.00 19.27 234 ILE B CA 1
ATOM 4173 C C . ILE B 1 233 ? 20.049 40.892 26.892 1.00 23.29 234 ILE B C 1
ATOM 4174 O O . ILE B 1 233 ? 19.148 41.482 26.289 1.00 24.49 234 ILE B O 1
ATOM 4179 N N . VAL B 1 234 ? 21.325 41.253 26.834 1.00 24.25 235 VAL B N 1
ATOM 4180 C CA . VAL B 1 234 ? 21.778 42.415 26.077 1.00 24.47 235 VAL B CA 1
ATOM 4181 C C . VAL B 1 234 ? 22.844 41.985 25.071 1.00 21.54 235 VAL B C 1
ATOM 4182 O O . VAL B 1 234 ? 23.759 41.229 25.421 1.00 20.93 235 VAL B O 1
ATOM 4186 N N . VAL B 1 235 ? 22.679 42.381 23.806 1.00 19.73 236 VAL B N 1
ATOM 4187 C CA . VAL B 1 235 ? 23.722 42.167 22.811 1.00 20.83 236 VAL B CA 1
ATOM 4188 C C . VAL B 1 235 ? 24.196 43.471 22.209 1.00 19.64 236 VAL B C 1
ATOM 4189 O O . VAL B 1 235 ? 23.430 44.418 22.054 1.00 21.82 236 VAL B O 1
ATOM 4193 N N . ASN B 1 236 ? 25.471 43.518 21.879 1.00 21.75 237 ASN B N 1
ATOM 4194 C CA . ASN B 1 236 ? 26.045 44.694 21.262 1.00 20.32 237 ASN B CA 1
ATOM 4195 C C . ASN B 1 236 ? 26.945 44.319 20.098 1.00 23.34 237 ASN B C 1
ATOM 4196 O O . ASN B 1 236 ? 28.008 43.699 20.274 1.00 22.55 237 ASN B O 1
ATOM 4201 N N . THR B 1 237 ? 26.515 44.723 18.904 1.00 25.02 238 THR B N 1
ATOM 4202 C CA . THR B 1 237 ? 27.317 44.585 17.695 1.00 25.15 238 THR B CA 1
ATOM 4203 C C . THR B 1 237 ? 27.801 45.930 17.118 1.00 23.98 238 THR B C 1
ATOM 4204 O O . THR B 1 237 ? 28.465 45.932 16.085 1.00 27.44 238 THR B O 1
ATOM 4208 N N . ALA B 1 238 ? 27.438 47.052 17.751 1.00 21.19 239 ALA B N 1
ATOM 4209 C CA . ALA B 1 238 ? 27.733 48.400 17.224 1.00 16.81 239 ALA B CA 1
ATOM 4210 C C . ALA B 1 238 ? 29.160 48.806 17.535 1.00 16.79 239 ALA B C 1
ATOM 4211 O O . ALA B 1 238 ? 30.079 48.476 16.783 1.00 20.98 239 ALA B O 1
ATOM 4213 N N . ARG B 1 239 ? 29.377 49.384 18.710 1.00 16.93 240 ARG B N 1
ATOM 4214 C CA . ARG B 1 239 ? 30.732 49.729 19.110 1.00 20.33 240 ARG B CA 1
ATOM 4215 C C . ARG B 1 239 ? 30.935 49.502 20.585 1.00 17.08 240 ARG B C 1
ATOM 4216 O O . ARG B 1 239 ? 30.108 49.924 21.377 1.00 17.92 240 ARG B O 1
ATOM 4224 N N . GLY B 1 240 ? 32.148 49.094 20.942 1.00 14.24 241 GLY B N 1
ATOM 4225 C CA . GLY B 1 240 ? 32.435 48.667 22.296 1.00 23.85 241 GLY B CA 1
ATOM 4226 C C . GLY B 1 240 ? 32.391 49.752 23.349 1.00 30.75 241 GLY B C 1
ATOM 4227 O O . GLY B 1 240 ? 32.193 49.468 24.540 1.00 33.24 241 GLY B O 1
ATOM 4228 N N . ASP B 1 241 ? 32.607 50.993 22.924 1.00 32.44 242 ASP B N 1
ATOM 4229 C CA . ASP B 1 241 ? 32.652 52.115 23.849 1.00 35.87 242 ASP B CA 1
ATOM 4230 C C . ASP B 1 241 ? 31.258 52.623 24.171 1.00 35.99 242 ASP B C 1
ATOM 4231 O O . ASP B 1 241 ? 31.110 53.670 24.783 1.00 36.39 242 ASP B O 1
ATOM 4236 N N . LEU B 1 242 ? 30.240 51.935 23.664 1.00 35.59 243 LEU B N 1
ATOM 4237 C CA . LEU B 1 242 ? 28.851 52.227 24.019 1.00 33.66 243 LEU B CA 1
ATOM 4238 C C . LEU B 1 242 ? 28.464 51.551 25.334 1.00 33.20 243 LEU B C 1
ATOM 4239 O O . LEU B 1 242 ? 27.435 51.863 25.945 1.00 34.09 243 LEU B O 1
ATOM 4244 N N . VAL B 1 243 ? 29.325 50.651 25.786 1.00 32.13 244 VAL B N 1
ATOM 4245 C CA . VAL B 1 243 ? 29.037 49.819 26.935 1.00 35.48 244 VAL B CA 1
ATOM 4246 C C . VAL B 1 243 ? 30.119 50.061 27.986 1.00 36.53 244 VAL B C 1
ATOM 4247 O O . VAL B 1 243 ? 31.322 50.104 27.666 1.00 31.14 244 VAL B O 1
ATOM 4251 N N . ASP B 1 244 ? 29.662 50.362 29.198 1.00 36.10 245 ASP B N 1
ATOM 4252 C CA . ASP B 1 244 ? 30.527 50.528 30.354 1.00 41.38 245 ASP B CA 1
ATOM 4253 C C . ASP B 1 244 ? 30.897 49.147 30.899 1.00 39.37 245 ASP B C 1
ATOM 4254 O O . ASP B 1 244 ? 30.176 48.587 31.720 1.00 41.28 245 ASP B O 1
ATOM 4259 N N . ASN B 1 245 ? 32.090 48.679 30.559 1.00 39.87 246 ASN B N 1
ATOM 4260 C CA . ASN B 1 245 ? 32.478 47.291 30.810 1.00 44.04 246 ASN B CA 1
ATOM 4261 C C . ASN B 1 245 ? 32.380 46.864 32.272 1.00 48.11 246 ASN B C 1
ATOM 4262 O O . ASN B 1 245 ? 31.884 45.775 32.581 1.00 49.25 246 ASN B O 1
ATOM 4267 N N . GLU B 1 246 ? 32.804 47.742 33.170 1.00 52.22 247 GLU B N 1
ATOM 4268 C CA . GLU B 1 246 ? 32.777 47.452 34.597 1.00 52.76 247 GLU B CA 1
ATOM 4269 C C . GLU B 1 246 ? 31.389 47.078 35.104 1.00 50.59 247 GLU B C 1
ATOM 4270 O O . GLU B 1 246 ? 31.222 46.093 35.824 1.00 51.08 247 GLU B O 1
ATOM 4276 N N . LEU B 1 247 ? 30.385 47.811 34.640 1.00 47.52 248 LEU B N 1
ATOM 4277 C CA . LEU B 1 247 ? 29.028 47.692 35.164 1.00 44.44 248 LEU B CA 1
ATOM 4278 C C . LEU B 1 247 ? 28.231 46.537 34.530 1.00 44.21 248 LEU B C 1
ATOM 4279 O O . LEU B 1 247 ? 27.192 46.120 35.052 1.00 43.11 248 LEU B O 1
ATOM 4284 N N . VAL B 1 248 ? 28.708 46.041 33.390 1.00 42.44 249 VAL B N 1
ATOM 4285 C CA . VAL B 1 248 ? 28.136 44.853 32.774 1.00 38.23 249 VAL B CA 1
ATOM 4286 C C . VAL B 1 248 ? 28.726 43.570 33.372 1.00 36.44 249 VAL B C 1
ATOM 4287 O O . VAL B 1 248 ? 27.987 42.651 33.704 1.00 43.49 249 VAL B O 1
ATOM 4291 N N . VAL B 1 249 ? 30.026 43.554 33.638 1.00 32.95 250 VAL B N 1
ATOM 4292 C CA . VAL B 1 249 ? 30.643 42.423 34.321 1.00 27.66 250 VAL B CA 1
ATOM 4293 C C . VAL B 1 249 ? 30.004 42.233 35.722 1.00 31.35 250 VAL B C 1
ATOM 4294 O O . VAL B 1 249 ? 29.580 41.132 36.082 1.00 32.49 250 VAL B O 1
ATOM 4298 N N . ALA B 1 250 ? 29.720 43.336 36.404 1.00 31.82 251 ALA B N 1
ATOM 4299 C CA . ALA B 1 250 ? 29.071 43.271 37.711 1.00 28.95 251 ALA B CA 1
ATOM 4300 C C . ALA B 1 250 ? 27.650 42.724 37.627 1.00 31.25 251 ALA B C 1
ATOM 4301 O O . ALA B 1 250 ? 27.285 41.838 38.394 1.00 34.99 251 ALA B O 1
ATOM 4303 N N . ALA B 1 251 ? 26.824 43.316 36.767 1.00 31.66 252 ALA B N 1
ATOM 4304 C CA . ALA B 1 251 ? 25.417 42.937 36.660 1.00 26.65 252 ALA B CA 1
ATOM 4305 C C . ALA B 1 251 ? 25.227 41.520 36.124 1.00 30.95 252 ALA B C 1
ATOM 4306 O O . ALA B 1 251 ? 24.270 40.844 36.508 1.00 30.97 252 ALA B O 1
ATOM 4308 N N . LEU B 1 252 ? 26.127 41.067 35.248 1.00 30.76 253 LEU B N 1
ATOM 4309 C CA . LEU B 1 252 ? 26.111 39.673 34.784 1.00 32.48 253 LEU B CA 1
ATOM 4310 C C . LEU B 1 252 ? 26.405 38.725 35.937 1.00 36.86 253 LEU B C 1
ATOM 4311 O O . LEU B 1 252 ? 25.792 37.661 36.043 1.00 41.01 253 LEU B O 1
ATOM 4316 N N . GLU B 1 253 ? 27.379 39.091 36.767 1.00 38.53 254 GLU B N 1
ATOM 4317 C CA . GLU B 1 253 ? 27.726 38.305 37.942 1.00 39.90 254 GLU B CA 1
ATOM 4318 C C . GLU B 1 253 ? 26.676 38.330 39.054 1.00 41.21 254 GLU B C 1
ATOM 4319 O O . GLU B 1 253 ? 26.588 37.398 39.846 1.00 44.16 254 GLU B O 1
ATOM 4325 N N . ALA B 1 254 ? 25.934 39.424 39.167 1.00 42.14 255 ALA B N 1
ATOM 4326 C CA . ALA B 1 254 ? 24.815 39.477 40.095 1.00 42.29 255 ALA B CA 1
ATOM 4327 C C . ALA B 1 254 ? 23.667 38.594 39.595 1.00 43.10 255 ALA B C 1
ATOM 4328 O O . ALA B 1 254 ? 22.889 38.075 40.393 1.00 46.37 255 ALA B O 1
ATOM 4330 N N . GLY B 1 255 ? 23.583 38.402 38.282 1.00 42.11 256 GLY B N 1
ATOM 4331 C CA . GLY B 1 255 ? 22.383 37.832 37.691 1.00 40.29 256 GLY B CA 1
ATOM 4332 C C . GLY B 1 255 ? 21.337 38.891 37.359 1.00 38.61 256 GLY B C 1
ATOM 4333 O O . GLY B 1 255 ? 20.217 38.567 36.925 1.00 37.17 256 GLY B O 1
ATOM 4334 N N . ARG B 1 256 ? 21.720 40.161 37.521 1.00 35.38 257 ARG B N 1
ATOM 4335 C CA . ARG B 1 256 ? 20.833 41.294 37.232 1.00 33.37 257 ARG B CA 1
ATOM 4336 C C . ARG B 1 256 ? 20.556 41.364 35.730 1.00 29.76 257 ARG B C 1
ATOM 4337 O O . ARG B 1 256 ? 19.481 41.778 35.296 1.00 25.00 257 ARG B O 1
ATOM 4345 N N . LEU B 1 257 ? 21.579 41.009 34.961 1.00 29.04 258 LEU B N 1
ATOM 4346 C CA . LEU B 1 257 ? 21.445 40.663 33.552 1.00 29.00 258 LEU B CA 1
ATOM 4347 C C . LEU B 1 257 ? 21.703 39.158 33.466 1.00 27.20 258 LEU B C 1
ATOM 4348 O O . LEU B 1 257 ? 22.656 38.655 34.065 1.00 24.86 258 LEU B O 1
ATOM 4353 N N . ALA B 1 258 ? 20.913 38.464 32.657 1.00 25.53 259 ALA B N 1
ATOM 4354 C CA . ALA B 1 258 ? 21.058 37.018 32.508 1.00 25.64 259 ALA B CA 1
ATOM 4355 C C . ALA B 1 258 ? 22.286 36.649 31.693 1.00 23.79 259 ALA B C 1
ATOM 4356 O O . ALA B 1 258 ? 23.115 35.837 32.125 1.00 27.56 259 ALA B O 1
ATOM 4358 N N . TYR B 1 259 ? 22.426 37.304 30.547 1.00 21.53 260 TYR B N 1
ATOM 4359 C CA . TYR B 1 259 ? 23.425 36.946 29.558 1.00 20.51 260 TYR B CA 1
ATOM 4360 C C . TYR B 1 259 ? 23.820 38.224 28.824 1.00 21.15 260 TYR B C 1
ATOM 4361 O O . TYR B 1 259 ? 23.024 39.171 28.735 1.00 20.14 260 TYR B O 1
ATOM 4370 N N . ALA B 1 260 ? 25.005 38.214 28.224 1.00 21.57 261 ALA B N 1
ATOM 4371 C CA . ALA B 1 260 ? 25.383 39.252 27.275 1.00 21.73 261 ALA B CA 1
ATOM 4372 C C . ALA B 1 260 ? 26.030 38.573 26.092 1.00 21.23 261 ALA B C 1
ATOM 4373 O O . ALA B 1 260 ? 26.823 37.655 26.273 1.00 21.24 261 ALA B O 1
ATOM 4375 N N . GLY B 1 261 ? 25.593 38.932 24.888 1.00 21.98 262 GLY B N 1
ATOM 4376 C CA . GLY B 1 261 ? 26.266 38.479 23.683 1.00 18.09 262 GLY B CA 1
ATOM 4377 C C . GLY B 1 261 ? 26.868 39.652 22.940 1.00 18.09 262 GLY B C 1
ATOM 4378 O O . GLY B 1 261 ? 26.161 40.530 22.448 1.00 21.43 262 GLY B O 1
ATOM 4379 N N . PHE B 1 262 ? 28.186 39.702 22.891 1.00 16.30 263 PHE B N 1
ATOM 4380 C CA . PHE B 1 262 ? 28.876 40.885 22.426 1.00 14.66 263 PHE B CA 1
ATOM 4381 C C . PHE B 1 262 ? 29.746 40.490 21.258 1.00 18.42 263 PHE B C 1
ATOM 4382 O O . PHE B 1 262 ? 30.448 39.482 21.351 1.00 18.00 263 PHE B O 1
ATOM 4390 N N . ASP B 1 263 ? 29.811 41.357 20.240 1.00 18.22 264 ASP B N 1
ATOM 4391 C CA . ASP B 1 263 ? 30.731 41.186 19.106 1.00 20.00 264 ASP B CA 1
ATOM 4392 C C . ASP B 1 263 ? 31.941 42.133 19.157 1.00 21.02 264 ASP B C 1
ATOM 4393 O O . ASP B 1 263 ? 32.956 41.929 18.479 1.00 23.72 264 ASP B O 1
ATOM 4398 N N . VAL B 1 264 ? 31.796 43.199 19.928 1.00 23.28 265 VAL B N 1
ATOM 4399 C CA . VAL B 1 264 ? 32.704 44.335 19.908 1.00 16.86 265 VAL B CA 1
ATOM 4400 C C . VAL B 1 264 ? 32.996 44.713 21.360 1.00 20.78 265 VAL B C 1
ATOM 4401 O O . VAL B 1 264 ? 32.114 44.663 22.223 1.00 19.27 265 VAL B O 1
ATOM 4405 N N . PHE B 1 265 ? 34.225 45.126 21.623 1.00 24.45 266 PHE B N 1
ATOM 4406 C CA . PHE B 1 265 ? 34.658 45.429 22.977 1.00 24.63 266 PHE B CA 1
ATOM 4407 C C . PHE B 1 265 ? 35.455 46.722 23.042 1.00 26.04 266 PHE B C 1
ATOM 4408 O O . PHE B 1 265 ? 36.372 46.931 22.241 1.00 28.73 266 PHE B O 1
ATOM 4416 N N . ALA B 1 266 ? 35.191 47.518 24.073 1.00 26.61 267 ALA B N 1
ATOM 4417 C CA . ALA B 1 266 ? 36.094 48.595 24.475 1.00 23.34 267 ALA B CA 1
ATOM 4418 C C . ALA B 1 266 ? 37.466 48.010 24.564 1.00 23.40 267 ALA B C 1
ATOM 4419 O O . ALA B 1 266 ? 37.676 47.082 25.319 1.00 27.77 267 ALA B O 1
ATOM 4421 N N . GLY B 1 267 ? 38.340 48.433 23.664 1.00 25.71 268 GLY B N 1
ATOM 4422 C CA . GLY B 1 267 ? 39.744 48.113 23.792 1.00 25.40 268 GLY B CA 1
ATOM 4423 C C . GLY B 1 267 ? 40.153 46.917 22.968 1.00 30.55 268 GLY B C 1
ATOM 4424 O O . GLY B 1 267 ? 41.301 46.495 23.048 1.00 33.32 268 GLY B O 1
ATOM 4425 N N . GLU B 1 268 ? 39.238 46.368 22.173 1.00 29.88 269 GLU B N 1
ATOM 4426 C CA . GLU B 1 268 ? 39.531 45.139 21.446 1.00 29.53 269 GLU B CA 1
ATOM 4427 C C . GLU B 1 268 ? 40.783 45.310 20.613 1.00 29.21 269 GLU B C 1
ATOM 4428 O O . GLU B 1 268 ? 41.152 46.429 20.282 1.00 35.44 269 GLU B O 1
ATOM 4434 N N . PRO B 1 269 ? 41.562 44.241 20.451 1.00 27.36 270 PRO B N 1
ATOM 4435 C CA . PRO B 1 269 ? 41.367 42.921 21.026 1.00 31.19 270 PRO B CA 1
ATOM 4436 C C . PRO B 1 269 ? 41.750 42.836 22.495 1.00 36.33 270 PRO B C 1
ATOM 4437 O O . PRO B 1 269 ? 41.713 41.754 23.067 1.00 42.16 270 PRO B O 1
ATOM 4441 N N . ASN B 1 270 ? 42.135 43.949 23.114 1.00 40.32 271 ASN B N 1
ATOM 4442 C CA . ASN B 1 270 ? 42.496 43.928 24.540 1.00 39.36 271 ASN B CA 1
ATOM 4443 C C . ASN B 1 270 ? 41.280 44.168 25.446 1.00 38.72 271 ASN B C 1
ATOM 4444 O O . ASN B 1 270 ? 41.190 45.175 26.152 1.00 36.11 271 ASN B O 1
ATOM 4449 N N . ILE B 1 271 ? 40.334 43.234 25.395 1.00 37.99 272 ILE B N 1
ATOM 4450 C CA . ILE B 1 271 ? 39.037 43.418 26.027 1.00 38.27 272 ILE B CA 1
ATOM 4451 C C . ILE B 1 271 ? 39.196 43.253 27.518 1.00 37.43 272 ILE B C 1
ATOM 4452 O O . ILE B 1 271 ? 40.222 42.757 27.993 1.00 39.78 272 ILE B O 1
ATOM 4457 N N . ASN B 1 272 ? 38.185 43.689 28.254 1.00 38.03 273 ASN B N 1
ATOM 4458 C CA . ASN B 1 272 ? 38.197 43.588 29.703 1.00 39.39 273 ASN B CA 1
ATOM 4459 C C . ASN B 1 272 ? 38.471 42.138 30.105 1.00 40.34 273 ASN B C 1
ATOM 4460 O O . ASN B 1 272 ? 37.818 41.209 29.623 1.00 37.91 273 ASN B O 1
ATOM 4465 N N . GLU B 1 273 ? 39.432 41.959 31.004 1.00 42.65 274 GLU B N 1
ATOM 4466 C CA . GLU B 1 273 ? 39.855 40.633 31.420 1.00 44.79 274 GLU B CA 1
ATOM 4467 C C . GLU B 1 273 ? 38.721 39.826 32.076 1.00 41.18 274 GLU B C 1
ATOM 4468 O O . GLU B 1 273 ? 38.615 38.619 31.874 1.00 42.61 274 GLU B O 1
ATOM 4474 N N . GLY B 1 274 ? 37.767 40.521 32.682 1.00 39.46 275 GLY B N 1
ATOM 4475 C CA . GLY B 1 274 ? 36.684 39.838 33.372 1.00 36.73 275 GLY B CA 1
ATOM 4476 C C . GLY B 1 274 ? 35.578 39.304 32.486 1.00 35.65 275 GLY B C 1
ATOM 4477 O O . GLY B 1 274 ? 34.473 39.083 32.960 1.00 39.52 275 GLY B O 1
ATOM 4478 N N . TYR B 1 275 ? 35.822 39.217 31.186 1.00 34.59 276 TYR B N 1
ATOM 4479 C CA . TYR B 1 275 ? 34.848 38.622 30.283 1.00 33.71 276 TYR B CA 1
ATOM 4480 C C . TYR B 1 275 ? 35.213 37.175 30.061 1.00 36.21 276 TYR B C 1
ATOM 4481 O O . TYR B 1 275 ? 34.345 36.307 30.059 1.00 38.68 276 TYR B O 1
ATOM 4490 N N . TYR B 1 276 ? 36.507 36.907 29.928 1.00 35.29 277 TYR B N 1
ATOM 4491 C CA . TYR B 1 276 ? 36.967 35.580 29.529 1.00 39.70 277 TYR B CA 1
ATOM 4492 C C . TYR B 1 276 ? 36.352 34.430 30.348 1.00 41.33 277 TYR B C 1
ATOM 4493 O O . TYR B 1 276 ? 36.024 33.375 29.800 1.00 42.10 277 TYR B O 1
ATOM 4502 N N . ASP B 1 277 ? 36.123 34.680 31.634 1.00 44.13 278 ASP B N 1
ATOM 4503 C CA . ASP B 1 277 ? 35.720 33.642 32.575 1.00 48.32 278 ASP B CA 1
ATOM 4504 C C . ASP B 1 277 ? 34.212 33.555 32.775 1.00 47.22 278 ASP B C 1
ATOM 4505 O O . ASP B 1 277 ? 33.727 32.579 33.352 1.00 49.87 278 ASP B O 1
ATOM 4510 N N . LEU B 1 278 ? 33.494 34.620 32.413 1.00 43.75 279 LEU B N 1
ATOM 4511 C CA . LEU B 1 278 ? 32.038 34.676 32.571 1.00 37.70 279 LEU B CA 1
ATOM 4512 C C . LEU B 1 278 ? 31.326 33.607 31.740 1.00 37.65 279 LEU B C 1
ATOM 4513 O O . LEU B 1 278 ? 31.458 33.563 30.513 1.00 36.39 279 LEU B O 1
ATOM 4518 N N . PRO B 1 279 ? 30.542 32.737 32.395 1.00 36.06 280 PRO B N 1
ATOM 4519 C CA . PRO B 1 279 ? 29.906 31.667 31.621 1.00 32.91 280 PRO B CA 1
ATOM 4520 C C . PRO B 1 279 ? 28.625 32.156 30.964 1.00 26.71 280 PRO B C 1
ATOM 4521 O O . PRO B 1 279 ? 28.259 31.672 29.895 1.00 28.38 280 PRO B O 1
ATOM 4525 N N . ASN B 1 280 ? 27.980 33.154 31.560 1.00 20.49 281 ASN B N 1
ATOM 4526 C CA . ASN B 1 280 ? 26.813 33.749 30.926 1.00 18.98 281 ASN B CA 1
ATOM 4527 C C . ASN B 1 280 ? 27.172 34.877 29.956 1.00 18.84 281 ASN B C 1
ATOM 4528 O O . ASN B 1 280 ? 26.612 35.968 29.995 1.00 22.85 281 ASN B O 1
ATOM 4533 N N . THR B 1 281 ? 28.096 34.577 29.054 1.00 19.14 282 THR B N 1
ATOM 4534 C CA . THR B 1 281 ? 28.403 35.451 27.941 1.00 22.12 282 THR B CA 1
ATOM 4535 C C . THR B 1 281 ? 28.573 34.583 26.703 1.00 24.58 282 THR B C 1
ATOM 4536 O O . THR B 1 281 ? 29.177 33.505 26.781 1.00 28.42 282 THR B O 1
ATOM 4540 N N . PHE B 1 282 ? 28.094 35.077 25.561 1.00 21.00 283 PHE B N 1
ATOM 4541 C CA . PHE B 1 282 ? 28.406 34.506 24.254 1.00 17.24 283 PHE B CA 1
ATOM 4542 C C . PHE B 1 282 ? 29.192 35.637 23.523 1.00 21.41 283 PHE B C 1
ATOM 4543 O O . PHE B 1 282 ? 28.704 36.770 23.433 1.00 24.67 283 PHE B O 1
ATOM 4551 N N . LEU B 1 283 ? 30.439 35.369 23.126 1.00 19.01 284 LEU B N 1
ATOM 4552 C CA . LEU B 1 283 ? 31.402 36.421 22.733 1.00 15.77 284 LEU B CA 1
ATOM 4553 C C . LEU B 1 283 ? 32.101 36.081 21.431 1.00 15.52 284 LEU B C 1
ATOM 4554 O O . LEU B 1 283 ? 32.619 34.981 21.291 1.00 16.38 284 LEU B O 1
ATOM 4559 N N . PHE B 1 284 ? 32.159 37.035 20.502 1.00 16.38 285 PHE B N 1
ATOM 4560 C CA . PHE B 1 284 ? 32.796 36.804 19.209 1.00 15.48 285 PHE B CA 1
ATOM 4561 C C . PHE B 1 284 ? 33.962 37.763 19.030 1.00 16.68 285 PHE B C 1
ATOM 4562 O O . PHE B 1 284 ? 33.874 38.911 19.439 1.00 16.25 285 PHE B O 1
ATOM 4570 N N . PRO B 1 285 ? 34.992 37.352 18.266 1.00 19.40 286 PRO B N 1
ATOM 4571 C CA . PRO B 1 285 ? 36.112 38.205 17.854 1.00 21.04 286 PRO B CA 1
ATOM 4572 C C . PRO B 1 285 ? 35.784 39.196 16.721 1.00 24.99 286 PRO B C 1
ATOM 4573 O O . PRO B 1 285 ? 36.494 39.261 15.706 1.00 26.87 286 PRO B O 1
ATOM 4577 N N . HIS B 1 286 ? 34.731 39.990 16.922 1.00 25.96 287 HIS B N 1
ATOM 4578 C CA . HIS B 1 286 ? 34.293 40.966 15.941 1.00 25.05 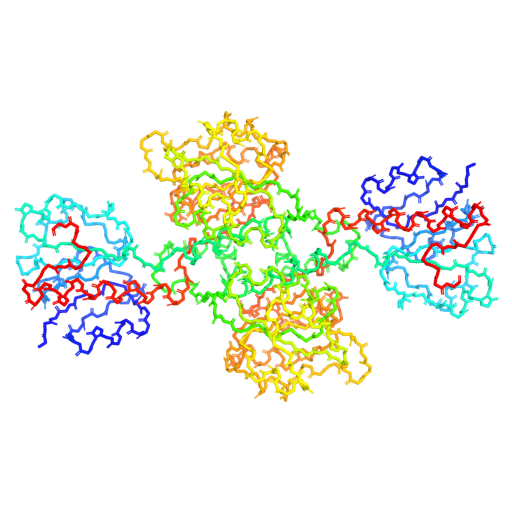287 HIS B CA 1
ATOM 4579 C C . HIS B 1 286 ? 34.122 40.392 14.536 1.00 24.89 287 HIS B C 1
ATOM 4580 O O . HIS B 1 286 ? 34.917 40.670 13.638 1.00 24.51 287 HIS B O 1
ATOM 4587 N N . ILE B 1 287 ? 33.059 39.631 14.323 1.00 22.69 288 ILE B N 1
ATOM 4588 C CA . ILE B 1 287 ? 32.864 39.022 13.022 1.00 19.56 288 ILE B CA 1
ATOM 4589 C C . ILE B 1 287 ? 31.485 39.350 12.495 1.00 17.69 288 ILE B C 1
ATOM 4590 O O . ILE B 1 287 ? 31.001 38.746 11.525 1.00 20.91 288 ILE B O 1
ATOM 4595 N N . GLY B 1 288 ? 31.064 40.551 12.882 1.00 16.83 289 GLY B N 1
ATOM 4596 C CA . GLY B 1 288 ? 29.818 41.120 12.405 1.00 8.69 289 GLY B CA 1
ATOM 4597 C C . GLY B 1 288 ? 29.744 41.193 10.898 1.00 12.36 289 GLY B C 1
ATOM 4598 O O . GLY B 1 288 ? 28.679 41.079 10.319 1.00 16.95 289 GLY B O 1
ATOM 4599 N N . SER B 1 289 ? 30.866 41.449 10.248 1.00 14.01 290 SER B N 1
ATOM 4600 C CA . SER B 1 289 ? 30.865 41.530 8.796 1.00 16.83 290 SER B CA 1
ATOM 4601 C C . SER B 1 289 ? 31.796 40.463 8.205 1.00 20.00 290 SER B C 1
ATOM 4602 O O . SER B 1 289 ? 32.337 40.654 7.124 1.00 18.80 290 SER B O 1
ATOM 4605 N N . ALA B 1 290 ? 31.953 39.329 8.896 1.00 21.00 291 ALA B N 1
ATOM 4606 C CA . ALA B 1 290 ? 32.898 38.305 8.459 1.00 15.75 291 ALA B CA 1
ATOM 4607 C C . ALA B 1 290 ? 32.244 37.255 7.583 1.00 14.52 291 ALA B C 1
ATOM 4608 O O . ALA B 1 290 ? 32.383 36.072 7.828 1.00 16.46 291 ALA B O 1
ATOM 4610 N N . ALA B 1 291 ? 31.505 37.686 6.571 1.00 12.16 292 ALA B N 1
ATOM 4611 C CA . ALA B 1 291 ? 30.942 36.757 5.604 1.00 11.72 292 ALA B CA 1
ATOM 4612 C C . ALA B 1 291 ? 31.616 37.053 4.274 1.00 16.58 292 ALA B C 1
ATOM 4613 O O . ALA B 1 291 ? 31.674 38.209 3.882 1.00 22.11 292 ALA B O 1
ATOM 4615 N N . THR B 1 292 ? 32.034 36.030 3.524 1.00 17.99 293 THR B N 1
ATOM 4616 C CA . THR B 1 292 ? 32.836 36.258 2.319 1.00 14.75 293 THR B CA 1
ATOM 4617 C C . THR B 1 292 ? 32.147 37.177 1.311 1.00 15.43 293 THR B C 1
ATOM 4618 O O . THR B 1 292 ? 32.813 37.838 0.537 1.00 17.46 293 THR B O 1
ATOM 4622 N N . GLN B 1 293 ? 30.818 37.261 1.379 1.00 18.27 294 GLN B N 1
ATOM 4623 C CA . GLN B 1 293 ? 30.020 38.053 0.446 1.00 16.41 294 GLN B CA 1
ATOM 4624 C C . GLN B 1 293 ? 30.203 39.522 0.766 1.00 20.99 294 GLN B C 1
ATOM 4625 O O . GLN B 1 293 ? 30.058 40.354 -0.117 1.00 26.79 294 GLN B O 1
ATOM 4631 N N . ALA B 1 294 ? 30.260 39.838 2.058 1.00 19.09 295 ALA B N 1
ATOM 4632 C CA . ALA B 1 294 ? 30.473 41.207 2.529 1.00 13.30 295 ALA B CA 1
ATOM 4633 C C . ALA B 1 294 ? 31.914 41.597 2.287 1.00 19.33 295 ALA B C 1
ATOM 4634 O O . ALA B 1 294 ? 32.175 42.571 1.586 1.00 23.44 295 ALA B O 1
ATOM 4636 N N . ARG B 1 295 ? 32.842 40.762 2.762 1.00 18.62 296 ARG B N 1
ATOM 4637 C CA . ARG B 1 295 ? 34.269 41.044 2.674 1.00 17.36 296 ARG B CA 1
ATOM 4638 C C . ARG B 1 295 ? 34.726 41.294 1.238 1.00 19.34 296 ARG B C 1
ATOM 4639 O O . ARG B 1 295 ? 35.738 41.945 0.994 1.00 24.19 296 ARG B O 1
ATOM 4647 N N . GLU B 1 296 ? 33.996 40.760 0.279 1.00 21.55 297 GLU B N 1
ATOM 4648 C CA . GLU B 1 296 ? 34.348 40.964 -1.110 1.00 20.05 297 GLU B CA 1
ATOM 4649 C C . GLU B 1 296 ? 33.664 42.114 -1.779 1.00 19.53 297 GLU B C 1
ATOM 4650 O O . GLU B 1 296 ? 34.190 42.649 -2.737 1.00 27.62 297 GLU B O 1
ATOM 4656 N N . ASP B 1 297 ? 32.456 42.443 -1.346 1.00 19.78 298 ASP B N 1
ATOM 4657 C CA . ASP B 1 297 ? 31.831 43.681 -1.768 1.00 22.60 298 ASP B CA 1
ATOM 4658 C C . ASP B 1 297 ? 32.732 44.827 -1.341 1.00 23.90 298 ASP B C 1
ATOM 4659 O O . ASP B 1 297 ? 33.097 45.664 -2.154 1.00 27.92 298 ASP B O 1
ATOM 4664 N N . MET B 1 298 ? 33.292 44.688 -0.146 1.00 24.63 299 MET B N 1
ATOM 4665 C CA . MET B 1 298 ? 34.099 45.717 0.475 1.00 21.97 299 MET B CA 1
ATOM 4666 C C . MET B 1 298 ? 35.392 46.007 -0.256 1.00 21.76 299 MET B C 1
ATOM 4667 O O . MET B 1 298 ? 35.897 47.133 -0.222 1.00 24.78 299 MET B O 1
ATOM 4672 N N . ALA B 1 299 ? 35.975 44.997 -0.868 1.00 17.80 300 ALA B N 1
ATOM 4673 C CA . ALA B 1 299 ? 37.244 45.227 -1.516 1.00 20.23 300 ALA B CA 1
ATOM 4674 C C . ALA B 1 299 ? 37.070 45.629 -2.961 1.00 22.88 300 ALA B C 1
ATOM 4675 O O . ALA B 1 299 ? 38.030 45.985 -3.629 1.00 25.11 300 ALA B O 1
ATOM 4677 N N . HIS B 1 300 ? 35.881 45.386 -3.486 1.00 24.51 301 HIS B N 1
ATOM 4678 C CA . HIS B 1 300 ? 35.531 45.826 -4.818 1.00 23.66 301 HIS B CA 1
ATOM 4679 C C . HIS B 1 300 ? 35.239 47.316 -4.759 1.00 26.10 301 HIS B C 1
ATOM 4680 O O . HIS B 1 300 ? 35.854 48.083 -5.485 1.00 32.11 301 HIS B O 1
ATOM 4687 N N . GLN B 1 301 ? 34.489 47.730 -3.741 1.00 25.61 302 GLN B N 1
ATOM 4688 C CA . GLN B 1 301 ? 34.299 49.146 -3.421 1.00 26.04 302 GLN B CA 1
ATOM 4689 C C . GLN B 1 301 ? 35.602 49.915 -3.155 1.00 28.46 302 GLN B C 1
ATOM 4690 O O . GLN B 1 301 ? 35.780 51.034 -3.653 1.00 27.31 302 GLN B O 1
ATOM 4696 N N . ALA B 1 302 ? 36.495 49.331 -2.359 1.00 24.30 303 ALA B N 1
ATOM 4697 C CA . ALA B 1 302 ? 37.809 49.914 -2.142 1.00 22.45 303 ALA B CA 1
ATOM 4698 C C . ALA B 1 302 ? 38.626 50.016 -3.436 1.00 26.58 303 ALA B C 1
ATOM 4699 O O . ALA B 1 302 ? 39.398 50.956 -3.591 1.00 28.25 303 ALA B O 1
ATOM 4701 N N . ASN B 1 303 ? 38.462 49.057 -4.351 1.00 29.17 304 ASN B N 1
ATOM 4702 C CA . ASN B 1 303 ? 39.127 49.103 -5.657 1.00 28.11 304 ASN B CA 1
ATOM 4703 C C . ASN B 1 303 ? 38.452 50.144 -6.556 1.00 30.46 304 ASN B C 1
ATOM 4704 O O . ASN B 1 303 ? 39.114 50.821 -7.347 1.00 34.20 304 ASN B O 1
ATOM 4709 N N . ASP B 1 304 ? 37.142 50.302 -6.408 1.00 29.66 305 ASP B N 1
ATOM 4710 C CA . ASP B 1 304 ? 36.388 51.325 -7.131 1.00 29.73 305 ASP B CA 1
ATOM 4711 C C . ASP B 1 304 ? 36.999 52.715 -7.007 1.00 28.04 305 ASP B C 1
ATOM 4712 O O . ASP B 1 304 ? 36.891 53.517 -7.929 1.00 30.39 305 ASP B O 1
ATOM 4717 N N . LEU B 1 305 ? 37.413 53.055 -5.790 1.00 25.47 306 LEU B N 1
ATOM 4718 C CA . LEU B 1 305 ? 37.911 54.379 -5.456 1.00 19.42 306 LEU B CA 1
ATOM 4719 C C . LEU B 1 305 ? 39.215 54.656 -6.148 1.00 20.55 306 LEU B C 1
ATOM 4720 O O . LEU B 1 305 ? 39.430 55.748 -6.639 1.00 28.66 306 LEU B O 1
ATOM 4725 N N . ILE B 1 306 ? 40.018 53.617 -6.310 1.00 21.53 307 ILE B N 1
ATOM 4726 C CA . ILE B 1 306 ? 41.293 53.714 -7.005 1.00 23.33 307 ILE B CA 1
ATOM 4727 C C . ILE B 1 306 ? 41.138 53.773 -8.531 1.00 28.56 307 ILE B C 1
ATOM 4728 O O . ILE B 1 306 ? 41.833 54.532 -9.204 1.00 37.14 307 ILE B O 1
ATOM 4733 N N . ASP B 1 307 ? 40.252 52.954 -9.082 1.00 32.45 308 ASP B N 1
ATOM 4734 C CA . ASP B 1 307 ? 39.823 53.107 -10.471 1.00 31.76 308 ASP B CA 1
ATOM 4735 C C . ASP B 1 307 ? 39.376 54.545 -10.796 1.00 31.33 308 ASP B C 1
ATOM 4736 O O . ASP B 1 307 ? 39.742 55.079 -11.831 1.00 34.10 308 ASP B O 1
ATOM 4741 N N . ALA B 1 308 ? 38.548 55.153 -9.949 1.00 30.27 309 ALA B N 1
ATOM 4742 C CA . ALA B 1 308 ? 38.116 56.533 -10.164 1.00 27.48 309 ALA B CA 1
ATOM 4743 C C . ALA B 1 308 ? 39.262 57.542 -10.108 1.00 33.77 309 ALA B C 1
ATOM 4744 O O . ALA B 1 308 ? 39.376 58.350 -11.023 1.00 42.57 309 ALA B O 1
ATOM 4746 N N . LEU B 1 309 ? 40.148 57.466 -9.105 1.00 33.7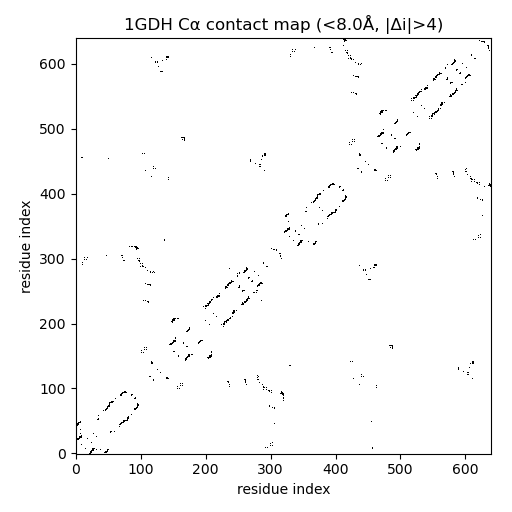6 310 LEU B N 1
ATOM 4747 C CA . LEU B 1 309 ? 41.323 58.358 -9.046 1.00 34.30 310 LEU B CA 1
ATOM 4748 C C . LEU B 1 309 ? 42.157 58.275 -10.324 1.00 36.58 310 LEU B C 1
ATOM 4749 O O . LEU B 1 309 ? 42.503 59.296 -10.905 1.00 41.37 310 LEU B O 1
ATOM 4754 N N . PHE B 1 310 ? 42.509 57.072 -10.753 1.00 36.95 311 PHE B N 1
ATOM 4755 C CA . PHE B 1 310 ? 43.263 56.936 -11.986 1.00 36.66 311 PHE B CA 1
ATOM 4756 C C . PHE B 1 310 ? 42.414 57.203 -13.232 1.00 38.23 311 PHE B C 1
ATOM 4757 O O . PHE B 1 310 ? 42.917 57.169 -14.353 1.00 45.04 311 PHE B O 1
ATOM 4765 N N . GLY B 1 311 ? 41.129 57.454 -13.045 1.00 37.36 312 GLY B N 1
ATOM 4766 C CA . GLY B 1 311 ? 40.279 57.705 -14.188 1.00 39.40 312 GLY B CA 1
ATOM 4767 C C . GLY B 1 311 ? 40.054 59.189 -14.361 1.00 44.27 312 GLY B C 1
ATOM 4768 O O . GLY B 1 311 ? 39.522 59.635 -15.376 1.00 50.12 312 GLY B O 1
ATOM 4769 N N . GLY B 1 312 ? 40.387 59.955 -13.332 1.00 45.24 313 GLY B N 1
ATOM 4770 C CA . GLY B 1 312 ? 40.120 61.377 -13.359 1.00 43.15 313 GLY B CA 1
ATOM 4771 C C . GLY B 1 312 ? 38.758 61.704 -12.793 1.00 45.79 313 GLY B C 1
ATOM 4772 O O . GLY B 1 312 ? 38.421 62.877 -12.622 1.00 51.15 313 GLY B O 1
ATOM 4773 N N . ALA B 1 313 ? 37.993 60.680 -12.423 1.00 44.49 314 ALA B N 1
ATOM 4774 C CA . ALA B 1 313 ? 36.662 60.906 -11.864 1.00 41.37 314 ALA B CA 1
ATOM 4775 C C . ALA B 1 313 ? 36.743 60.893 -10.345 1.00 38.11 314 ALA B C 1
ATOM 4776 O O . ALA B 1 313 ? 37.763 60.511 -9.782 1.00 37.09 314 ALA B O 1
ATOM 4778 N N . ASP B 1 314 ? 35.696 61.362 -9.678 1.00 38.51 315 ASP B N 1
ATOM 4779 C CA . ASP B 1 314 ? 35.608 61.205 -8.231 1.00 42.11 315 ASP B CA 1
ATOM 4780 C C . ASP B 1 314 ? 35.511 59.721 -7.849 1.00 43.13 315 ASP B C 1
ATOM 4781 O O . ASP B 1 314 ? 34.832 58.934 -8.517 1.00 42.47 315 ASP B O 1
ATOM 4786 N N . MET B 1 315 ? 36.230 59.348 -6.795 1.00 41.29 316 MET B N 1
ATOM 4787 C CA . MET B 1 315 ? 35.948 58.141 -6.028 1.00 34.28 316 MET B CA 1
ATOM 4788 C C . MET B 1 315 ? 34.471 58.071 -5.732 1.00 37.08 316 MET B C 1
ATOM 4789 O O . MET B 1 315 ? 33.871 59.064 -5.307 1.00 41.45 316 MET B O 1
ATOM 4794 N N . SER B 1 316 ? 33.911 56.875 -5.842 1.00 34.88 317 SER B N 1
ATOM 4795 C CA . SER B 1 316 ? 32.492 56.678 -5.586 1.00 33.30 317 SER B CA 1
ATOM 4796 C C . SER B 1 316 ? 32.129 56.858 -4.107 1.00 34.08 317 SER B C 1
ATOM 4797 O O . SER B 1 316 ? 31.020 57.280 -3.776 1.00 33.10 317 SER B O 1
ATOM 4800 N N . TYR B 1 317 ? 33.079 56.562 -3.219 1.00 37.58 318 TYR B N 1
ATOM 4801 C CA . TYR B 1 317 ? 32.879 56.708 -1.771 1.00 40.41 318 TYR B CA 1
ATOM 4802 C C . TYR B 1 317 ? 33.879 57.733 -1.244 1.00 43.67 318 TYR B C 1
ATOM 4803 O O . TYR B 1 317 ? 34.716 57.416 -0.393 1.00 45.04 318 TYR B O 1
ATOM 4812 N N . ALA B 1 318 ? 33.856 58.919 -1.852 1.00 46.57 319 ALA B N 1
ATOM 4813 C CA . ALA B 1 318 ? 34.759 60.015 -1.510 1.00 44.93 319 ALA B CA 1
ATOM 4814 C C . ALA B 1 318 ? 34.576 60.464 -0.060 1.00 43.84 319 ALA B C 1
ATOM 4815 O O . ALA B 1 318 ? 33.463 60.763 0.377 1.00 43.38 319 ALA B O 1
ATOM 4817 N N . LEU B 1 319 ? 35.657 60.374 0.709 1.00 43.42 320 LEU B N 1
ATOM 4818 C CA . LEU B 1 319 ? 35.700 60.933 2.052 1.00 41.63 320 LEU B CA 1
ATOM 4819 C C . LEU B 1 319 ? 36.331 62.319 1.997 1.00 44.71 320 LEU B C 1
ATOM 4820 O O . LEU B 1 319 ? 35.841 63.256 2.635 1.00 48.34 320 LEU B O 1
ATOM 4825 N N . ALA B 1 320 ? 37.420 62.438 1.235 1.00 43.63 321 ALA B N 1
ATOM 4826 C CA . ALA B 1 320 ? 38.194 63.677 1.138 1.00 42.70 321 ALA B CA 1
ATOM 4827 C C . ALA B 1 320 ? 38.691 63.853 -0.285 1.00 39.50 321 ALA B C 1
ATOM 4828 O O . ALA B 1 320 ? 39.100 62.879 -0.920 1.00 39.98 321 ALA B O 1
#

Sequence (640 aa):
KKKILITWPLPEAAMARARESYDVIAHGDDPKITIDEMIETAKSVDALLITLNEKCRKEVIDRIPENIKCISTYSIGFDHIDLDACKARGIKVGNAPHGVTVATAEIAMLLLLGSARRAGEGEKMIRTRSWPGWEPLELVGEKLDNKTLGIYGFGSIGQALAKRAQGFDMDIDYFDTHRASSSDEASYQATFHDSLDSLLSVSQFFSLNAPSTPETRYFFNKATIKSLPQGAIVVNTARGDLVDNELVVAALEAGRLAYAGFDVFAGEPNINEGYYDLPNTFLFPHIGSAATQAREDMAHQANDLIDALFGGADMSYALAKKKILITWPLPEAAMARARESYDVIAHGDDPKITIDEMIETAKSVDALLITLNEKCRKEVIDRIPENIKCISTYSIGFDHIDLDACKARGIKVGNAPHGVTVATAEIAMLLLLGSARRAGEGEKMIRTRSWPGWEPLELVGEKLDNKTLGIYGFGSIGQALAKRAQGFDMDIDYFDTHRASSSDEASYQATFHDSLDSLLSVSQFFSLNAPSTPETRYFFNKATIKSLPQGAIVVNTARGDLVDNELVVAALEAGRLAYAGFDVFAGEPNINEGYYDLPNTFLFPHIGSAATQAREDMAHQANDLIDALFGGADMSYALA

Nearest PDB structures (foldseek):
  1gdh-assembly1_B  TM=1.001E+00  e=1.067E-63  Hyphomicrobium methylovorum
  2gcg-assembly1_B  TM=8.611E-01  e=2.921E-31  Homo sapiens
  3jtm-assembly1_A  TM=8.874E-01  e=5.626E-26  Arabidopsis thaliana
  6jwg-assembly1_B  TM=8.545E-01  e=3.200E-25  Pseudomonas sp. 101
  4xyg-assembly1_A  TM=8.296E-01  e=6.901E-24  Granulicella mallensis MP5ACTX8

Radius of gyration: 27.86 Å; Cα contacts (8 Å, |Δi|>4): 1422; chains: 2; bounding box: 69×78×65 Å

CATH classification: 3.40.50.720 (+1 more: 3.40.50.720)

Solvent-accessible surface area: 24445 Å² total; per-residue (Å²): 140,40,84,0,1,0,0,4,31,6,9,152,40,0,16,56,70,1,132,157,53,19,84,27,69,41,39,36,56,143,98,103,16,78,54,101,69,0,26,89,32,0,78,66,0,46,0,0,0,0,0,65,58,4,58,0,50,39,97,17,0,104,86,4,21,154,73,2,59,0,0,0,0,0,6,81,31,90,124,22,12,45,33,116,21,0,62,100,93,44,2,98,0,0,9,0,40,99,29,20,47,36,0,15,0,0,0,0,0,0,0,0,0,0,1,3,2,62,0,7,32,0,14,142,41,2,68,70,131,70,22,84,8,30,34,0,83,17,21,28,13,44,34,0,30,108,30,21,0,0,0,23,4,5,37,80,48,1,43,13,0,0,73,1,0,60,10,0,50,0,67,3,18,0,30,20,117,144,149,18,70,90,94,36,23,61,80,34,130,11,68,50,21,122,36,38,102,46,0,2,71,56,0,64,1,0,0,0,23,6,95,48,49,92,149,27,116,108,31,0,38,116,75,19,2,116,46,4,40,139,30,1,5,0,0,1,12,34,107,7,23,0,3,45,16,112,49,0,16,57,8,6,126,82,37,23,0,38,11,0,0,4,1,3,6,32,55,55,41,128,6,44,117,28,0,23,119,15,90,26,1,1,0,0,0,55,2,5,15,1,0,54,60,0,1,33,62,2,0,61,10,0,2,49,0,0,57,17,37,70,62,72,63,134,14,64,53,65,50,43,116,63,35,0,2,1,0,9,34,6,6,160,42,1,16,49,66,1,132,135,58,18,81,24,73,50,29,35,61,89,103,118,13,76,58,114,70,0,28,109,27,0,118,82,3,52,0,0,1,0,1,63,63,5,55,0,126,42,153,23,1,101,71,3,20,131,70,0,59,0,0,0,0,0,4,76,35,79,101,17,2,33,41,112,23,0,65,96,63,50,3,30,0,0,6,0,43,103,28,18,47,37,1,15,0,0,0,0,0,0,0,0,0,0,1,2,2,67,0,10,32,0,14,141,42,2,67,71,119,68,20,74,7,34,36,1,85,15,20,28,13,43,35,0,24,114,28,30,0,0,0,25,7,5,41,80,50,1,36,13,0,0,67,3,0,57,9,0,47,0,63,2,19,0,29,34,117,161,145,20,71,96,85,43,22,67,78,34,122,13,66,48,21,117,42,31,91,47,0,2,67,57,0,66,1,0,0,0,26,3,94,42,54,137,93,17,37,114,31,0,42,120,80,18,0,98,41,5,39,137,21,1,4,0,0,1,10,31,114,9,27,0,3,36,19,114,48,0,23,60,6,4,123,82,33,40,0,36,12,0,0,2,1,4,5,27,52,52,43,126,11,45,126,29,0,35,119,15,81,28,1,0,0,0,0,50,1,4,14,1,0,54,59,0,2,37,58,0,0,56,14,0,2,42,0,0,60,14,56,66,62,76,65,127,12,73,46,66,49,43

Organism: Hyphomicrobium methylovorum (NCBI:txid84)

InterPro domains:
  IPR006139 D-isomer specific 2-hydroxyacid dehydrogenase, catalytic domain [PF00389] (6-317)
  IPR006140 D-isomer specific 2-hydroxyacid dehydrogenase, NAD-binding domain [PF02826] (112-290)
  IPR029752 D-isomer specific 2-hydroxyacid dehydrogenase, NAD-binding domain conserved site 1 [PS00065] (151-178)
  IPR029753 D-isomer specific 2-hydroxyacid dehydrogenase, NAD-binding domain conserved site [PS00670] (201-223)
  IPR029753 D-isomer specific 2-hydroxyacid dehydrogenase, NAD-binding domain conserved site [PS00671] (230-246)
  IPR036291 NAD(P)-binding domain superfamily [SSF51735] (103-291)
  IPR050223 D-isomer specific 2-hydroxyacid dehydrogenase [PTHR10996] (35-315)

B-factor: mean 31.43, std 15.02, range [2.0, 89.47]

Foldseek 3Di:
DAEEEEQEDFPPVLVVVCVVPHNYDYDYVPPTDDLVNCQVVQVVGQEYEEELVQQCDLVSLVSHDLSYQEYEYLDLDDPRHDVVSSVVSNRWYFFQNDLQQLLLLVVLLVLLVCLQQLVVLVVCCVVVVVDPDDDPPPSHGHAQAQAEEEEEDCDSNNLSNLVVSVVSNYAAEYEDPDDDDPVRCVVRVYHYDPDVLVRQQRALEYEYQDDDDVVQFQVAFQVSLVSHPAQREYEYLHEQRSHDVVRVLVCLVVSSHVAYEYLYHVPPPVHDPSVPPSSRYHYHPNCSRVDSSRSNSSSVLSVQQVVCVVVVHHGPRTPD/DFEEEEQEDFDPVLVVVCVVVHNYDYHYVPVGDDLVNVQVCLVVGQEYEYELVQQAALVSLVSHDLSALEYEYLYQDCPRHHVVSSVVSNRWYFYQNDQQQLLLLVLQLCQLVCLQQLVVVVVVCVVVVVDPDDDPPPRHGDQQAQAEEEEEDCDSNNLSNLVVSVVSNYAAEYEDPDDDDPVSCVVRVYHYDPDVLVRQQRALEYEYQDADDPVQFQVAAQVSLLSHDAQREYEYLHEARSHDVVRVLVCCVVSSHVAYEYQYHDVPVVHDPSPVPRSRYHYHPNCSRVDSSRSNSSSVLSVQQVVQVVVVHHRPRIPD

Secondary structure (DSSP, 8-state):
--EEEESS---HHHHHHHHTTSEEEE--STT---HHHHHHHHTT-SEEEEETTS-B-HHHHHHS-TT--EEEEESS--TTB-HHHHHHTT-EEE----S-HHHHHHHHHHHHHHHHTTHHHHHHHHHTT------TTTT-B---TT-EEEEE--SHHHHHHHHHHHTTTPEEEEE-SSPPPHHHHHHHTPEE-SSHHHHHHH-SEEEE-PPP-TTTTT-BSHHHHTTSPTTEEEEE-S-GGGB-HHHHHHHHHHTSEEEEEES--TTTTS--TTGGG-TTEEE-SS-TT-BHHHHHHHHHHHHHHHHHHHTTS--TTB--/-EEEEESS---HHHHHHHHHHEEEEEPPSTT---HHHHHHHHTTSSEEEEETTS-B-HHHHTT--TT--EEEEESS--TTB-HHHHHHTT-EEE----S-HHHHHHHHHHHHHHHHTTHHHHHHHHHTT------TTSS-B---TTPEEEEE--SHHHHHHHHHHHHTT-EEEEE-SSPPPHHHHHHTT-EE-SSHHHHHTT-SEEEE-PPP-TTTTT-BSHHHHTTSPTTEEEEE-S-GGGB-HHHHHHHHHHTSEEEEEES--TTTTS--GGGTT-SSEEE-SS-TT-BHHHHHHHHHHHHHHHHHHTTTSPPTTB--